Protein AF-A0A1J0RBK3-F1 (afdb_monomer_lite)

Foldseek 3Di:
DDDDDDDDDDDDDDDDDDDDDDDDDDDDDPPPPPPFPDPDDPDDVLQQCQLLLLLLLLLLLLLPDQFDDLPLLAFDCVLLLLLLLLLLLLAAPVVLVLLVDDDPDPPDDQFDCPDPDGRCSNPPCSVSNNSSSVVNVVLCVDPVSVLLRHFDNVLSPDPLSVVLSVVSVVLSVVLVVLNVCRPCVNDVQQDSVLLSQLSLCQAQFDDDDDPDDHRHRPAKFALWLLVCQEPPNPLRHSLSQSLQAFQAAPQEDATNNHPPLFDDHPHRHTRPCPVRSVSNSVVSNPRDHDDNALVSLLVSLVSSQVQQDFDDDPFTWTKHWDDDPPPTSTHDYSTGIHTQDTGDDPPDDDDGDRSSSVSSNSSSVSSVSSVVSSVSSVVSNVVSVVSSVVSSVSSVVSSPPPDPPPPPDDDDDDDDDDDDDDPDDPDDDDDPPDDDDD

InterPro domains:
  IPR025932 Trypanosome variant surface glycoprotein, B-type, N-terminal domain [PF13206] (33-385)

Sequence (438 aa):
MVKEQEIQTTQFSRQKTSLGHGRGGALTFILIVATAQQAVFQVDAAAANLEEFRILCRLISLAHLTPPENSKNVVDDSVAAEIDVLNMSASTDGWKNSFLTTPKTPNATPPDCSKPNKPIACDPNYSQHKAAHDKLAESLKDPQKKSTYTISAAVAESAAGRRVQRQLDRLAKQARQKASGTSSEAHPVPNVNSVTHELNQALYGTQEAPAAGTYAIQWRNTNNRQTDCTAPNAGLTLLSDLGCICVKDNTQNAGVCGNGVVSGNTGWSTDAAAAKLTELAGKCSKLTANDLTPHNIRAAVTAALTKIKQKGGNDFKLVMGKQKSTSTCGASAAAGCVEYAAAVASGKLVHIEPKWATHMLAAANALEQLEEARKTAEQTRAHLEDLKERAKALHTTLLIVDDPISPQPQQAENANPVSKRQICKPQNKSTAECPSEH

pLDDT: mean 74.7, std 21.91, range [25.14, 97.75]

Secondary structure (DSSP, 8-state):
---------PPPPP------------------------------TT-TTHHHHHHHHHHHHHHTSPPPP-GGGSPPTHHHHHHHHHHHHHS-HHHHHTTT---SSTTPPPP-TTSSS--GGGSTTHHHHHHHHHHHHHHTTSHHHHHHH---HHHHTSHHHHHHHHHHHHHHHHHHHHHHTTSTTTS-PPPHHHHHHHHHHHHH-S-PPPSSSPPP-S----S-HHHHTBTTTTTS-HHHHHHHHHPPPTT--S-TT-TTSS-S---S-TTTTHHHHHHHHHHHTTS-PPP--HHHHHHHHHHHHTT-EEE-SSSEEEEEEE--SSSS-SS-TT-EEEEEEEEEPTT-------HHHHHHHHHHHHHHHHHHHHHHHHHHHHHHHHHHHHHHHHHHHTTS--------------------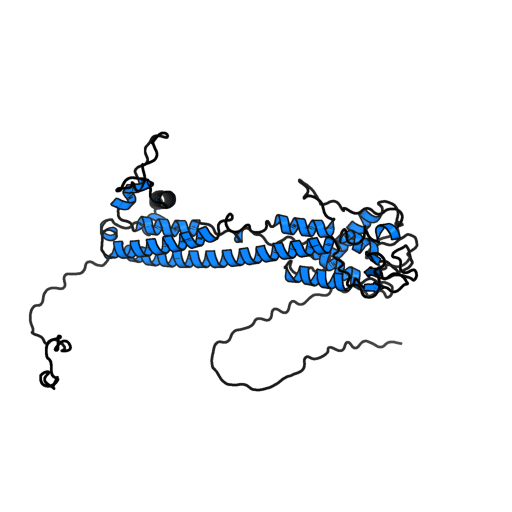-----S---STTSS----

Organism: NCBI:txid5691

Structure (mmCIF, N/CA/C/O backbone):
data_AF-A0A1J0RBK3-F1
#
_entry.id   AF-A0A1J0RBK3-F1
#
loop_
_atom_site.group_PDB
_atom_site.id
_atom_site.type_symbol
_atom_site.label_atom_id
_atom_site.label_alt_id
_atom_site.label_comp_id
_atom_site.label_asym_id
_atom_site.label_entity_id
_atom_site.label_seq_id
_atom_site.pdbx_PDB_ins_code
_atom_site.Cartn_x
_atom_site.Cartn_y
_atom_site.Cartn_z
_atom_site.occupancy
_atom_site.B_iso_or_equiv
_atom_site.auth_seq_id
_atom_site.auth_comp_id
_atom_site.auth_asym_id
_atom_site.auth_atom_id
_atom_site.pdbx_PDB_model_num
ATOM 1 N N . MET A 1 1 ? 14.699 -33.699 -41.356 1.00 30.17 1 MET A N 1
ATOM 2 C CA . MET A 1 1 ? 14.167 -34.922 -40.721 1.00 30.17 1 MET A CA 1
ATOM 3 C C . MET A 1 1 ? 14.155 -34.699 -39.222 1.00 30.17 1 MET A C 1
ATOM 5 O O . MET A 1 1 ? 15.102 -34.139 -38.691 1.00 30.17 1 MET A O 1
ATOM 9 N N . VAL A 1 2 ? 13.017 -35.016 -38.618 1.00 30.55 2 VAL A N 1
ATOM 10 C CA . VAL A 1 2 ? 12.582 -34.705 -37.251 1.00 30.55 2 VAL A CA 1
ATOM 11 C C . VAL A 1 2 ? 13.290 -35.587 -36.218 1.00 30.55 2 VAL A C 1
ATOM 13 O O . VAL A 1 2 ? 13.413 -36.784 -36.460 1.00 30.55 2 VAL A O 1
ATOM 16 N N . LYS A 1 3 ? 13.687 -35.004 -35.077 1.00 27.53 3 LYS A N 1
ATOM 17 C CA . LYS A 1 3 ? 13.411 -35.462 -33.693 1.00 27.53 3 LYS A CA 1
ATOM 18 C C . LYS A 1 3 ? 14.184 -34.556 -32.722 1.00 27.53 3 LYS A C 1
ATOM 20 O O . LYS A 1 3 ? 15.374 -34.373 -32.930 1.00 27.53 3 LYS A O 1
ATOM 25 N N . GLU A 1 4 ? 13.614 -33.800 -31.788 1.00 29.83 4 GLU A N 1
ATOM 26 C CA . GLU A 1 4 ? 12.605 -34.008 -30.727 1.00 29.83 4 GLU A CA 1
ATOM 27 C C . GLU A 1 4 ? 13.311 -33.790 -29.375 1.00 29.83 4 GLU A C 1
ATOM 29 O O . GLU A 1 4 ? 14.497 -34.069 -29.222 1.00 29.83 4 GLU A O 1
ATOM 34 N N . GLN A 1 5 ? 12.590 -33.137 -28.467 1.00 32.84 5 GLN A N 1
ATOM 35 C CA . GLN A 1 5 ? 13.046 -32.531 -27.219 1.00 32.84 5 GLN A CA 1
ATOM 36 C C . GLN A 1 5 ? 13.446 -33.559 -26.155 1.00 32.84 5 GLN A C 1
ATOM 38 O O . GLN A 1 5 ? 12.811 -34.600 -26.045 1.00 32.84 5 GLN A O 1
ATOM 43 N N . GLU A 1 6 ? 14.346 -33.168 -25.249 1.00 28.83 6 GLU A N 1
ATOM 44 C CA . GLU A 1 6 ? 14.291 -33.642 -23.864 1.00 28.83 6 GLU A CA 1
ATOM 45 C C . GLU A 1 6 ? 14.693 -32.524 -22.891 1.00 28.83 6 GLU A C 1
ATOM 47 O O . GLU A 1 6 ? 15.790 -31.966 -22.939 1.00 28.83 6 GLU A O 1
ATOM 52 N N . ILE A 1 7 ? 13.743 -32.165 -22.028 1.00 30.83 7 ILE A N 1
ATOM 53 C CA . ILE A 1 7 ? 13.895 -31.246 -20.902 1.00 30.83 7 ILE A CA 1
ATOM 54 C C . ILE A 1 7 ? 14.337 -32.096 -19.710 1.00 30.83 7 ILE A C 1
ATOM 56 O O . ILE A 1 7 ? 13.563 -32.915 -19.221 1.00 30.83 7 ILE A O 1
ATOM 60 N N . GLN A 1 8 ? 15.562 -31.900 -19.219 1.00 29.69 8 GLN A N 1
ATOM 61 C CA . GLN A 1 8 ? 15.994 -32.511 -17.962 1.00 29.69 8 GLN A CA 1
ATOM 62 C C . GLN A 1 8 ? 15.530 -31.674 -16.768 1.00 29.69 8 GLN A C 1
ATOM 64 O O . GLN A 1 8 ? 15.952 -30.539 -16.557 1.00 29.69 8 GLN A O 1
ATOM 69 N N . THR A 1 9 ? 14.646 -32.276 -15.976 1.00 28.09 9 THR A N 1
ATOM 70 C CA . THR A 1 9 ? 14.291 -31.861 -14.620 1.00 28.09 9 THR A CA 1
ATOM 71 C C . THR A 1 9 ? 15.393 -32.325 -13.666 1.00 28.09 9 THR A C 1
ATOM 73 O O . THR A 1 9 ? 15.568 -33.526 -13.462 1.00 28.09 9 THR A O 1
ATOM 76 N N . THR A 1 10 ? 16.153 -31.401 -13.077 1.00 31.00 10 THR A N 1
ATOM 77 C CA . THR A 1 10 ? 17.193 -31.755 -12.100 1.00 31.00 10 THR A CA 1
ATOM 78 C C . THR A 1 10 ? 16.590 -31.968 -10.712 1.00 31.00 10 THR A C 1
ATOM 80 O O . THR A 1 10 ? 15.848 -31.139 -10.188 1.00 31.00 10 THR A O 1
ATOM 83 N N . GLN A 1 11 ? 16.922 -33.126 -10.148 1.00 29.80 11 GLN A N 1
ATOM 84 C CA . GLN A 1 11 ? 16.455 -33.690 -8.889 1.00 29.80 11 GLN A CA 1
ATOM 85 C C . GLN A 1 11 ? 16.980 -32.944 -7.652 1.00 29.80 11 GLN A C 1
ATOM 87 O O . GLN A 1 11 ? 18.158 -32.600 -7.574 1.00 29.80 11 GLN A O 1
ATOM 92 N N . PHE A 1 12 ? 16.127 -32.802 -6.633 1.00 26.25 12 PHE A N 1
ATOM 93 C CA . PHE A 1 12 ? 16.552 -32.516 -5.263 1.00 26.25 12 PHE A CA 1
ATOM 94 C C . PHE A 1 12 ? 17.157 -33.775 -4.628 1.00 26.25 12 PHE A C 1
ATOM 96 O O . PHE A 1 12 ? 16.533 -34.838 -4.575 1.00 26.25 12 PHE A O 1
ATOM 103 N N . SER A 1 13 ? 18.391 -33.629 -4.149 1.00 29.22 13 SER A N 1
ATOM 104 C CA . SER A 1 13 ? 19.160 -34.659 -3.456 1.00 29.22 13 SER A CA 1
ATOM 105 C C . SER A 1 13 ? 18.493 -35.077 -2.141 1.00 29.22 13 SER A C 1
ATOM 107 O O . SER A 1 13 ? 18.097 -34.246 -1.324 1.00 29.22 13 SER A O 1
ATOM 109 N N . ARG A 1 14 ? 18.394 -36.396 -1.939 1.00 30.66 14 ARG A N 1
ATOM 110 C CA . ARG A 1 14 ? 18.004 -37.042 -0.683 1.00 30.66 14 ARG A CA 1
ATOM 111 C C . ARG A 1 14 ? 19.142 -36.918 0.331 1.00 30.66 14 ARG A C 1
ATOM 113 O O . ARG A 1 14 ? 20.184 -37.538 0.146 1.00 30.66 14 ARG A O 1
ATOM 120 N N . GLN A 1 15 ? 18.889 -36.274 1.466 1.00 26.84 15 GLN A N 1
ATOM 121 C CA . GLN A 1 15 ? 19.606 -36.569 2.708 1.00 26.84 15 GLN A CA 1
ATOM 122 C C . GLN A 1 15 ? 18.641 -37.252 3.683 1.00 26.84 15 GLN A C 1
ATOM 124 O O . GLN A 1 15 ? 17.715 -36.647 4.213 1.00 26.84 15 GLN A O 1
ATOM 129 N N . LYS A 1 16 ? 18.843 -38.561 3.869 1.00 31.28 16 LYS A N 1
ATOM 130 C CA . LYS A 1 16 ? 18.313 -39.334 4.994 1.00 31.28 16 LYS A CA 1
ATOM 131 C C . LYS A 1 16 ? 19.351 -39.278 6.109 1.00 31.28 16 LYS A C 1
ATOM 133 O O . LYS A 1 16 ? 20.428 -39.827 5.903 1.00 31.28 16 LYS A O 1
ATOM 138 N N . THR A 1 17 ? 18.979 -38.783 7.287 1.00 29.14 17 THR A N 1
ATOM 139 C CA . THR A 1 17 ? 19.510 -39.314 8.551 1.00 29.14 17 THR A CA 1
ATOM 140 C C . THR A 1 17 ? 18.603 -38.991 9.742 1.00 29.14 17 THR A C 1
ATOM 142 O O . THR A 1 17 ? 18.360 -37.840 10.070 1.00 29.14 17 THR A O 1
ATOM 145 N N . SER A 1 18 ? 18.182 -40.080 10.392 1.00 26.56 18 SER A N 1
ATOM 146 C CA . SER A 1 18 ? 17.883 -40.258 11.819 1.00 26.56 18 SER A CA 1
ATOM 147 C C . SER A 1 18 ? 16.670 -39.569 12.464 1.00 26.56 18 SER A C 1
ATOM 149 O O . SER A 1 18 ? 16.722 -38.435 12.927 1.00 26.56 18 SER A O 1
ATOM 151 N N . LEU A 1 19 ? 15.615 -40.375 12.631 1.00 28.22 19 LEU A N 1
ATOM 152 C CA . LEU A 1 19 ? 14.538 -40.222 13.612 1.00 28.22 19 LEU A CA 1
ATOM 153 C C . LEU A 1 19 ? 15.067 -40.375 15.051 1.00 28.22 19 LEU A C 1
ATOM 155 O O . LEU A 1 19 ? 15.592 -41.429 15.405 1.00 28.22 19 LEU A O 1
ATOM 159 N N . GLY A 1 20 ? 14.829 -39.369 15.894 1.00 28.31 20 GLY A N 1
ATOM 160 C CA . GLY A 1 20 ? 14.762 -39.491 17.353 1.00 28.31 20 GLY A CA 1
ATOM 161 C C . GLY A 1 20 ? 13.314 -39.285 17.804 1.00 28.31 20 GLY A C 1
ATOM 162 O O . GLY A 1 20 ? 12.682 -38.306 17.421 1.00 28.31 20 GLY A O 1
ATOM 163 N N . HIS A 1 21 ? 12.768 -40.246 18.549 1.00 32.44 21 HIS A N 1
ATOM 164 C CA . HIS A 1 21 ? 11.369 -40.306 18.977 1.00 32.44 21 HIS A CA 1
ATOM 165 C C . HIS A 1 21 ? 10.999 -39.206 19.987 1.00 32.44 21 HIS A C 1
ATOM 167 O O . HIS A 1 21 ? 11.631 -39.087 21.033 1.00 32.44 21 HIS A O 1
ATOM 173 N N . GLY A 1 22 ? 9.891 -38.503 19.738 1.00 28.50 22 GLY A N 1
ATOM 174 C CA . GLY A 1 22 ? 9.218 -37.650 20.719 1.00 28.50 22 GLY A CA 1
ATOM 175 C C . GLY A 1 22 ? 7.820 -37.264 20.240 1.00 28.50 22 GLY A C 1
ATOM 176 O O . GLY A 1 22 ? 7.674 -36.495 19.298 1.00 28.50 22 GLY A O 1
ATOM 177 N N . ARG A 1 23 ? 6.787 -37.850 20.856 1.00 40.16 23 ARG A N 1
ATOM 178 C CA . ARG A 1 23 ? 5.358 -37.609 20.587 1.00 40.16 23 ARG A CA 1
ATOM 179 C C . ARG A 1 23 ? 5.000 -36.120 20.729 1.00 40.16 23 ARG A C 1
ATOM 181 O O . ARG A 1 23 ? 5.210 -35.557 21.797 1.00 40.16 23 ARG A O 1
ATOM 188 N N . GLY A 1 24 ? 4.352 -35.535 19.720 1.00 30.23 24 GLY A N 1
ATOM 189 C CA . GLY A 1 24 ? 3.679 -34.238 19.848 1.00 30.23 24 GLY A CA 1
ATOM 190 C C . GLY A 1 24 ? 3.138 -33.696 18.521 1.00 30.23 24 GLY A C 1
ATOM 191 O O . GLY A 1 24 ? 3.920 -33.410 17.629 1.00 30.23 24 GLY A O 1
ATOM 192 N N . GLY A 1 25 ? 1.807 -33.572 18.423 1.00 32.25 25 GLY A N 1
ATOM 193 C CA . GLY A 1 25 ? 1.061 -32.674 17.524 1.00 32.25 25 GLY A CA 1
ATOM 194 C C . GLY A 1 25 ? 1.371 -32.715 16.023 1.00 32.25 25 GLY A C 1
ATOM 195 O O . GLY A 1 25 ? 2.313 -32.085 15.557 1.00 32.25 25 GLY A O 1
ATOM 196 N N . ALA A 1 26 ? 0.504 -33.356 15.236 1.00 29.36 26 ALA A N 1
ATOM 197 C CA . ALA A 1 26 ? 0.508 -33.222 13.782 1.00 29.36 26 ALA A CA 1
ATOM 198 C C . ALA A 1 26 ? 0.174 -31.771 13.370 1.00 29.36 26 ALA A C 1
ATOM 200 O O . ALA A 1 26 ? -0.987 -31.375 13.341 1.00 29.36 26 ALA A O 1
ATOM 201 N N . LEU A 1 27 ? 1.199 -30.977 13.058 1.00 31.22 27 LEU A N 1
ATOM 202 C CA . LEU A 1 27 ? 1.081 -29.711 12.335 1.00 31.22 27 LEU A CA 1
ATOM 203 C C . LEU A 1 27 ? 1.028 -30.026 10.838 1.00 31.22 27 LEU A C 1
ATOM 205 O O . LEU A 1 27 ? 2.042 -30.330 10.208 1.00 31.22 27 LEU A O 1
ATOM 209 N N . THR A 1 28 ? -0.172 -29.992 10.266 1.00 28.70 28 THR A N 1
ATOM 210 C CA . THR A 1 28 ? -0.385 -30.108 8.823 1.00 28.70 28 THR A CA 1
ATOM 211 C C . THR A 1 28 ? 0.108 -28.827 8.144 1.00 28.70 28 THR A C 1
ATOM 213 O O . THR A 1 28 ? -0.606 -27.831 8.080 1.00 28.70 28 THR A O 1
ATOM 216 N N . PHE A 1 29 ? 1.343 -28.831 7.641 1.00 27.61 29 PHE A N 1
ATOM 217 C CA . PHE A 1 29 ? 1.816 -27.804 6.713 1.00 27.61 29 PHE A CA 1
ATOM 218 C C . PHE A 1 29 ? 1.142 -28.024 5.352 1.00 27.61 29 PHE A C 1
ATOM 220 O O . PHE A 1 29 ? 1.530 -28.909 4.590 1.00 27.61 29 PHE A O 1
ATOM 227 N N . ILE A 1 30 ? 0.114 -27.231 5.048 1.00 31.09 30 ILE A N 1
ATOM 228 C CA . ILE A 1 30 ? -0.453 -27.146 3.699 1.00 31.09 30 ILE A CA 1
ATOM 229 C C . ILE A 1 30 ? 0.533 -26.338 2.848 1.00 31.09 30 ILE A C 1
ATOM 231 O O . ILE A 1 30 ? 0.583 -25.112 2.923 1.00 31.09 30 ILE A O 1
ATOM 235 N N . LEU A 1 31 ? 1.350 -27.032 2.052 1.00 25.14 31 LEU A N 1
ATOM 236 C CA . LEU A 1 31 ? 2.141 -26.420 0.986 1.00 25.14 31 LEU A CA 1
ATOM 237 C C . LEU A 1 31 ? 1.185 -26.004 -0.141 1.00 25.14 31 LEU A C 1
ATOM 239 O O . LEU A 1 31 ? 0.784 -26.825 -0.965 1.00 25.14 31 LEU A O 1
ATOM 243 N N . ILE A 1 32 ? 0.805 -24.727 -0.177 1.00 30.53 32 ILE A N 1
ATOM 244 C CA . ILE A 1 32 ? 0.143 -24.139 -1.345 1.00 30.53 32 ILE A CA 1
ATOM 245 C C . ILE A 1 32 ? 1.225 -23.938 -2.408 1.00 30.53 32 ILE A C 1
ATOM 247 O O . ILE A 1 32 ? 1.968 -22.958 -2.392 1.00 30.53 32 ILE A O 1
ATOM 251 N N . VAL A 1 33 ? 1.353 -24.897 -3.323 1.00 28.81 33 VAL A N 1
ATOM 252 C CA . VAL A 1 33 ? 2.178 -24.732 -4.520 1.00 28.81 33 VAL A CA 1
ATOM 253 C C . VAL A 1 33 ? 1.374 -23.879 -5.497 1.00 28.81 33 VAL A C 1
ATOM 255 O O . VAL A 1 33 ? 0.477 -24.379 -6.171 1.00 28.81 33 VAL A O 1
ATOM 258 N N . ALA A 1 34 ? 1.665 -22.580 -5.558 1.00 30.98 34 ALA A N 1
ATOM 259 C CA . ALA A 1 34 ? 1.143 -21.713 -6.607 1.00 30.98 34 ALA A CA 1
ATOM 260 C C . ALA A 1 34 ? 1.668 -22.211 -7.965 1.00 30.98 34 ALA A C 1
ATOM 262 O O . ALA A 1 34 ? 2.836 -22.024 -8.311 1.00 30.98 34 ALA A O 1
ATOM 263 N N . THR A 1 35 ? 0.819 -22.887 -8.737 1.00 32.16 35 THR A N 1
ATOM 264 C CA . THR A 1 35 ? 1.129 -23.263 -10.116 1.00 32.16 35 THR A CA 1
ATOM 265 C C . THR A 1 35 ? 1.132 -21.999 -10.969 1.00 32.16 35 THR A C 1
ATOM 267 O O . THR A 1 35 ? 0.078 -21.518 -11.381 1.00 32.16 35 THR A O 1
ATOM 270 N N . ALA A 1 36 ? 2.315 -21.442 -11.229 1.00 35.38 36 ALA A N 1
ATOM 271 C CA . ALA A 1 36 ? 2.480 -20.374 -12.203 1.00 35.38 36 ALA A CA 1
ATOM 272 C C . ALA A 1 36 ? 2.128 -20.915 -13.600 1.00 35.38 36 ALA A C 1
ATOM 274 O O . ALA A 1 36 ? 2.924 -21.619 -14.223 1.00 35.38 36 ALA A O 1
ATOM 275 N N . GLN A 1 37 ? 0.928 -20.607 -14.096 1.00 36.66 37 GLN A N 1
ATOM 276 C CA . GLN A 1 37 ? 0.582 -20.823 -15.498 1.00 36.66 37 GLN A CA 1
ATOM 277 C C . GLN A 1 37 ? 1.447 -19.888 -16.350 1.00 36.66 37 GLN A C 1
ATOM 279 O O . GLN A 1 37 ? 1.241 -18.677 -16.391 1.00 36.66 37 GLN A O 1
ATOM 284 N N . GLN A 1 38 ? 2.461 -20.447 -17.007 1.00 37.38 38 GLN A N 1
ATOM 285 C CA . GLN A 1 38 ? 3.286 -19.701 -17.948 1.00 37.38 38 GLN A CA 1
ATOM 286 C C . GLN A 1 38 ? 2.506 -19.538 -19.255 1.00 37.38 38 GLN A C 1
ATOM 288 O O . GLN A 1 38 ? 2.362 -20.484 -20.025 1.00 37.38 38 GLN A O 1
ATOM 293 N N . ALA A 1 39 ? 2.017 -18.330 -19.531 1.00 40.28 39 ALA A N 1
ATOM 294 C CA . ALA A 1 39 ? 1.616 -17.963 -20.883 1.00 40.28 39 ALA A CA 1
ATOM 295 C C . ALA A 1 39 ? 2.878 -17.912 -21.766 1.00 40.28 39 ALA A C 1
ATOM 297 O O . ALA A 1 39 ? 3.681 -16.977 -21.690 1.00 40.28 39 ALA A O 1
ATOM 298 N N . VAL A 1 40 ? 3.094 -18.950 -22.576 1.00 37.47 40 VAL A N 1
ATOM 299 C CA . VAL A 1 40 ? 4.245 -19.038 -23.480 1.00 37.47 40 VAL A CA 1
ATOM 300 C C . VAL A 1 40 ? 3.900 -18.325 -24.789 1.00 37.47 40 VAL A C 1
ATOM 302 O O . VAL A 1 40 ? 3.203 -18.867 -25.642 1.00 37.47 40 VAL A O 1
ATOM 305 N N . PHE A 1 41 ? 4.401 -17.102 -24.976 1.00 43.72 41 PHE A N 1
ATOM 306 C CA . PHE A 1 41 ? 4.540 -16.549 -26.328 1.00 43.72 41 PHE A CA 1
ATOM 307 C C . PHE A 1 41 ? 5.508 -17.443 -27.116 1.00 43.72 41 PHE A C 1
ATOM 309 O O . PHE A 1 41 ? 6.590 -17.745 -26.603 1.00 43.72 41 PHE A O 1
ATOM 316 N N . GLN A 1 42 ? 5.116 -17.864 -28.326 1.00 41.66 42 GLN A N 1
ATOM 317 C CA . GLN A 1 42 ? 5.978 -18.581 -29.276 1.00 41.66 42 GLN A CA 1
ATOM 318 C C . GLN A 1 42 ? 7.357 -17.906 -29.333 1.00 41.66 42 GLN A C 1
ATOM 320 O O . GLN A 1 42 ? 7.448 -16.692 -29.526 1.00 41.66 42 GLN A O 1
ATOM 325 N N . VAL A 1 43 ? 8.421 -18.682 -29.102 1.00 44.25 43 VAL A N 1
ATOM 326 C CA . VAL A 1 43 ? 9.798 -18.176 -29.112 1.00 44.25 43 VAL A CA 1
ATOM 327 C C . VAL A 1 43 ? 10.195 -17.955 -30.565 1.00 44.25 43 VAL A C 1
ATOM 329 O O . VAL A 1 43 ? 10.614 -18.875 -31.259 1.00 44.25 43 VAL A O 1
ATOM 332 N N . ASP A 1 44 ? 10.024 -16.728 -31.039 1.00 54.66 44 ASP A N 1
ATOM 333 C CA . ASP A 1 44 ? 10.626 -16.288 -32.289 1.00 54.66 44 ASP A CA 1
ATOM 334 C C . ASP A 1 44 ? 12.134 -16.113 -32.053 1.00 54.66 44 ASP A C 1
ATOM 336 O O . ASP A 1 44 ? 12.541 -15.377 -31.152 1.00 54.66 44 ASP A O 1
ATOM 340 N N . ALA A 1 45 ? 12.974 -16.774 -32.852 1.00 53.22 45 ALA A N 1
ATOM 341 C CA . ALA A 1 45 ? 14.430 -16.630 -32.788 1.00 53.22 45 ALA A CA 1
ATOM 342 C C . ALA A 1 45 ? 14.895 -15.166 -32.979 1.00 53.22 45 ALA A C 1
ATOM 344 O O . ALA A 1 45 ? 16.012 -14.816 -32.592 1.00 53.22 45 ALA A O 1
ATOM 345 N N . ALA A 1 46 ? 14.042 -14.293 -33.532 1.00 60.91 46 ALA A N 1
ATOM 346 C CA . ALA A 1 46 ? 14.281 -12.858 -33.662 1.00 60.91 46 ALA A CA 1
ATOM 347 C C . ALA A 1 46 ? 13.958 -12.028 -32.395 1.00 60.91 46 ALA A C 1
ATOM 349 O O . ALA A 1 46 ? 14.348 -10.858 -32.327 1.00 60.91 46 ALA A O 1
ATOM 350 N N . ALA A 1 47 ? 13.289 -12.602 -31.386 1.00 75.25 47 ALA A N 1
ATOM 351 C CA . ALA A 1 47 ? 12.829 -11.918 -30.172 1.00 75.25 47 ALA A CA 1
ATOM 352 C C . ALA A 1 47 ? 13.943 -11.758 -29.121 1.00 75.25 47 ALA A C 1
ATOM 354 O O . ALA A 1 47 ? 13.879 -12.291 -28.012 1.00 75.25 47 ALA A O 1
ATOM 355 N N . ALA A 1 48 ? 14.991 -11.019 -29.477 1.00 83.62 48 ALA A N 1
ATOM 356 C CA . ALA A 1 48 ? 16.199 -10.887 -28.672 1.00 83.62 48 ALA A CA 1
ATOM 357 C C . ALA A 1 48 ? 16.006 -10.289 -27.263 1.00 83.62 48 ALA A C 1
ATOM 359 O O . ALA A 1 48 ? 16.860 -10.517 -26.415 1.00 83.62 48 ALA A O 1
ATOM 360 N N . ASN A 1 49 ? 14.916 -9.553 -27.029 1.00 90.06 49 ASN A N 1
ATOM 361 C CA . ASN A 1 49 ? 14.572 -8.943 -25.741 1.00 90.06 49 ASN A CA 1
ATOM 362 C C . ASN A 1 49 ? 13.299 -9.552 -25.117 1.00 90.06 49 ASN A C 1
ATOM 364 O O . ASN A 1 49 ? 12.614 -8.899 -24.328 1.00 90.06 49 ASN A O 1
ATOM 368 N N . LEU A 1 50 ? 12.908 -10.774 -25.504 1.00 88.00 50 LEU A N 1
ATOM 369 C CA . LEU A 1 50 ? 11.688 -11.407 -24.984 1.00 88.00 50 LEU A CA 1
ATOM 370 C C . LEU A 1 50 ? 11.723 -11.582 -23.458 1.00 88.00 50 LEU A C 1
ATOM 372 O O . LEU A 1 50 ? 10.689 -11.490 -22.796 1.00 88.00 50 LEU A O 1
ATOM 376 N N . GLU A 1 51 ? 12.900 -11.847 -22.893 1.00 89.94 51 GLU A N 1
ATOM 377 C CA . GLU A 1 51 ? 13.057 -12.012 -21.451 1.00 89.94 51 GLU A CA 1
ATOM 378 C C . GLU A 1 51 ? 12.906 -10.674 -20.713 1.00 89.94 51 GLU A C 1
ATOM 380 O O . GLU A 1 51 ? 12.118 -10.582 -19.772 1.00 89.94 51 GLU A O 1
ATOM 385 N N . GLU A 1 52 ? 13.592 -9.626 -21.174 1.00 93.31 52 GLU A N 1
ATOM 386 C CA . GLU A 1 52 ? 13.470 -8.262 -20.654 1.00 93.31 52 GLU A CA 1
ATOM 387 C C . GLU A 1 52 ? 12.023 -7.760 -20.751 1.00 93.31 52 GLU A C 1
ATOM 389 O O . GLU A 1 52 ? 11.495 -7.219 -19.779 1.00 93.31 52 GLU A O 1
ATOM 394 N N . PHE A 1 53 ? 11.348 -8.023 -21.877 1.00 92.25 53 PHE A N 1
ATOM 395 C CA . PHE A 1 53 ? 9.925 -7.731 -22.057 1.00 92.25 53 PHE A CA 1
ATOM 396 C C . PHE A 1 53 ? 9.067 -8.396 -20.977 1.00 92.25 53 PHE A C 1
ATOM 398 O O . PHE A 1 53 ? 8.269 -7.722 -20.329 1.00 92.25 53 PHE A O 1
ATOM 405 N N . ARG A 1 54 ? 9.238 -9.703 -20.737 1.00 91.06 54 ARG A N 1
ATOM 406 C CA . ARG A 1 54 ? 8.462 -10.435 -19.719 1.00 91.06 54 ARG A CA 1
ATOM 407 C C . ARG A 1 54 ? 8.714 -9.901 -18.310 1.00 91.06 54 ARG A C 1
ATOM 409 O O . ARG A 1 54 ? 7.771 -9.789 -17.529 1.00 91.06 54 ARG A O 1
ATOM 416 N N . ILE A 1 55 ? 9.963 -9.573 -17.985 1.00 93.62 55 ILE A N 1
ATOM 417 C CA . ILE A 1 55 ? 10.344 -9.067 -16.662 1.00 93.62 55 ILE A CA 1
ATOM 418 C C . ILE A 1 55 ? 9.749 -7.679 -16.410 1.00 93.62 55 ILE A C 1
ATOM 420 O O . ILE A 1 55 ? 9.095 -7.478 -15.386 1.00 93.62 55 ILE A O 1
ATOM 424 N N . LEU A 1 56 ? 9.900 -6.744 -17.351 1.00 95.81 56 LEU A N 1
ATOM 425 C CA . LEU A 1 56 ? 9.308 -5.410 -17.225 1.00 95.81 56 LEU A CA 1
ATOM 426 C C . LEU A 1 56 ? 7.780 -5.462 -17.261 1.00 95.81 56 LEU A C 1
ATOM 428 O O . LEU A 1 56 ? 7.123 -4.785 -16.472 1.00 95.81 56 LEU A O 1
ATOM 432 N N . CYS A 1 57 ? 7.191 -6.324 -18.093 1.00 94.25 57 CYS A N 1
ATOM 433 C CA . CYS A 1 57 ? 5.748 -6.509 -18.074 1.00 94.25 57 CYS A CA 1
ATOM 434 C C . CYS A 1 57 ? 5.234 -7.086 -16.754 1.00 94.25 57 CYS A C 1
ATOM 436 O O . CYS A 1 57 ? 4.124 -6.741 -16.360 1.00 94.25 57 CYS A O 1
ATOM 438 N N . ARG A 1 58 ? 5.997 -7.927 -16.044 1.00 93.94 58 ARG A N 1
ATOM 439 C CA . ARG A 1 58 ? 5.603 -8.390 -14.703 1.00 93.94 58 ARG A CA 1
ATOM 440 C C . ARG A 1 58 ? 5.498 -7.218 -13.726 1.00 93.94 58 ARG A C 1
ATOM 442 O O . ARG A 1 58 ? 4.529 -7.165 -12.976 1.00 93.94 58 ARG A O 1
ATOM 449 N N . LEU A 1 59 ? 6.441 -6.274 -13.766 1.00 95.56 59 LEU A N 1
ATOM 450 C CA . LEU A 1 59 ? 6.376 -5.041 -12.971 1.00 95.56 59 LEU A CA 1
ATOM 451 C C . LEU A 1 59 ? 5.172 -4.175 -13.360 1.00 95.56 59 LEU A C 1
ATOM 453 O O . LEU A 1 59 ? 4.422 -3.759 -12.484 1.00 95.56 59 LEU A O 1
ATOM 457 N N . ILE A 1 60 ? 4.942 -3.973 -14.661 1.00 95.06 60 ILE A N 1
ATOM 458 C CA . ILE A 1 60 ? 3.796 -3.197 -15.161 1.00 95.06 60 ILE A CA 1
ATOM 459 C C . ILE A 1 60 ? 2.465 -3.840 -14.754 1.00 95.06 60 ILE A C 1
ATOM 461 O O . ILE A 1 60 ? 1.542 -3.148 -14.339 1.00 95.06 60 ILE A O 1
ATOM 465 N N . SER A 1 61 ? 2.372 -5.169 -14.823 1.00 93.75 61 SER A N 1
ATOM 466 C CA . SER A 1 61 ? 1.163 -5.906 -14.437 1.00 93.75 61 SER A CA 1
ATOM 467 C C . SER A 1 61 ? 0.873 -5.760 -12.947 1.00 93.75 61 SER A C 1
ATOM 469 O O . SER A 1 61 ? -0.275 -5.540 -12.584 1.00 93.75 61 SER A O 1
ATOM 471 N N . LEU A 1 62 ? 1.905 -5.833 -12.093 1.00 93.50 62 LEU A N 1
ATOM 472 C CA . LEU A 1 62 ? 1.765 -5.570 -10.657 1.00 93.50 62 LEU A CA 1
ATOM 473 C C . LEU A 1 62 ? 1.292 -4.135 -10.401 1.00 93.50 62 LEU A C 1
ATOM 475 O O . LEU A 1 62 ? 0.394 -3.931 -9.594 1.00 93.50 62 LEU A O 1
ATOM 479 N N . ALA A 1 63 ? 1.847 -3.153 -11.110 1.00 92.56 63 ALA A N 1
ATOM 480 C CA . ALA A 1 63 ? 1.480 -1.752 -10.931 1.00 92.56 63 ALA A CA 1
ATOM 481 C C . ALA A 1 63 ? 0.051 -1.406 -11.397 1.00 92.56 63 ALA A C 1
ATOM 483 O O . ALA A 1 63 ? -0.497 -0.393 -10.972 1.00 92.56 63 ALA A O 1
ATOM 484 N N . HIS A 1 64 ? -0.577 -2.250 -12.222 1.00 89.88 64 HIS A N 1
ATOM 485 C CA . HIS A 1 64 ? -1.996 -2.138 -12.575 1.00 89.88 64 HIS A CA 1
ATOM 486 C C . HIS A 1 64 ? -2.947 -2.823 -11.578 1.00 89.88 64 HIS A C 1
ATOM 488 O O . HIS A 1 64 ? -4.163 -2.680 -11.716 1.00 89.88 64 HIS A O 1
ATOM 494 N N . LEU A 1 65 ? -2.441 -3.582 -10.600 1.00 89.00 65 LEU A N 1
ATOM 495 C CA . LEU A 1 65 ? -3.293 -4.212 -9.593 1.00 89.00 65 LEU A CA 1
ATOM 496 C C . LEU A 1 65 ? -3.809 -3.184 -8.587 1.00 89.00 65 LEU A C 1
ATOM 498 O O . LEU A 1 65 ? -3.118 -2.241 -8.206 1.00 89.00 65 LEU A O 1
ATOM 502 N N . THR A 1 66 ? -5.030 -3.406 -8.110 1.00 85.88 66 THR A N 1
ATOM 503 C CA . THR A 1 66 ? -5.600 -2.624 -7.014 1.00 85.88 66 THR A CA 1
ATOM 504 C C . THR A 1 66 ? -5.030 -3.119 -5.684 1.00 85.88 66 THR A C 1
ATOM 506 O O . THR A 1 66 ? -5.053 -4.330 -5.439 1.00 85.88 66 THR A O 1
ATOM 509 N N . PRO A 1 67 ? -4.538 -2.227 -4.807 1.00 83.56 67 PRO A N 1
ATOM 510 C CA . PRO A 1 67 ? -4.125 -2.633 -3.474 1.00 83.56 67 PRO A CA 1
ATOM 511 C C . PRO A 1 67 ? -5.288 -3.216 -2.661 1.00 83.56 67 PRO A C 1
ATOM 513 O O . PRO A 1 67 ? -6.443 -2.842 -2.882 1.00 83.56 67 PRO A O 1
ATOM 516 N N . PRO A 1 68 ? -5.004 -4.121 -1.710 1.00 76.06 68 PRO A N 1
ATOM 517 C CA . PRO A 1 68 ? -6.031 -4.684 -0.846 1.00 76.06 68 PRO A CA 1
ATOM 518 C C . PRO A 1 68 ? -6.722 -3.595 -0.012 1.00 76.06 68 PRO A C 1
ATOM 520 O O . PRO A 1 68 ? -6.108 -2.608 0.395 1.00 76.06 68 PRO A O 1
ATOM 523 N N . GLU A 1 69 ? -8.011 -3.798 0.260 1.00 71.31 69 GLU A N 1
ATOM 524 C CA . GLU A 1 69 ? -8.836 -2.866 1.031 1.00 71.31 69 GLU A CA 1
ATOM 525 C C . GLU A 1 69 ? -8.320 -2.707 2.473 1.00 71.31 69 GLU A C 1
ATOM 527 O O . GLU A 1 69 ? -8.028 -3.691 3.157 1.00 71.31 69 GLU A O 1
ATOM 532 N N . ASN A 1 70 ? -8.240 -1.464 2.956 1.00 69.44 70 ASN A N 1
ATOM 533 C CA . ASN A 1 70 ? -7.710 -1.125 4.280 1.00 69.44 70 ASN A CA 1
ATOM 534 C C . ASN A 1 70 ? -8.780 -0.890 5.355 1.00 69.44 70 ASN A C 1
ATOM 536 O O . ASN A 1 70 ? -8.427 -0.614 6.501 1.00 69.44 70 ASN A O 1
ATOM 540 N N . SER A 1 71 ? -10.070 -1.019 5.029 1.00 61.19 71 SER A N 1
ATOM 541 C CA . SER A 1 71 ? -11.182 -0.818 5.974 1.00 61.19 71 SER A CA 1
ATOM 542 C C . SER A 1 71 ? -11.070 -1.700 7.227 1.00 61.19 71 SER A C 1
ATOM 544 O O . SER A 1 71 ? -11.530 -1.328 8.304 1.00 61.19 71 SER A O 1
ATOM 546 N N . LYS A 1 72 ? -10.383 -2.843 7.124 1.00 65.56 72 LYS A N 1
ATOM 547 C CA . LYS A 1 72 ? -10.154 -3.784 8.232 1.00 65.56 72 LYS A CA 1
ATOM 548 C C . LYS A 1 72 ? -9.020 -3.392 9.184 1.00 65.56 72 LYS A C 1
ATOM 550 O O . LYS A 1 72 ? -8.906 -4.009 10.248 1.00 65.56 72 LYS A O 1
ATOM 555 N N . ASN A 1 73 ? -8.221 -2.386 8.828 1.00 66.56 73 ASN A N 1
ATOM 556 C CA . ASN A 1 73 ? -7.059 -1.944 9.604 1.00 66.56 73 ASN A CA 1
ATOM 557 C C . ASN A 1 73 ? -7.444 -1.051 10.785 1.00 66.56 73 ASN A C 1
ATOM 559 O O . ASN A 1 73 ? -6.613 -0.792 11.649 1.00 66.56 73 ASN A O 1
ATOM 563 N N . VAL A 1 74 ? -8.697 -0.599 10.837 1.00 68.38 74 VAL A N 1
ATOM 564 C CA . VAL A 1 74 ? -9.232 0.160 11.964 1.00 68.38 74 VAL A CA 1
ATOM 565 C C . VAL A 1 74 ? -9.982 -0.790 12.889 1.00 68.38 74 VAL A C 1
ATOM 567 O O . VAL A 1 74 ? -10.792 -1.622 12.459 1.00 68.38 74 VAL A O 1
ATOM 570 N N . VAL A 1 75 ? -9.685 -0.686 14.179 1.00 71.12 75 VAL A N 1
ATOM 571 C CA . VAL A 1 75 ? -10.425 -1.380 15.229 1.00 71.12 75 VAL A CA 1
ATOM 572 C C . VAL A 1 75 ? -11.543 -0.449 15.673 1.00 71.12 75 VAL A C 1
ATOM 574 O O . VAL A 1 75 ? -11.284 0.685 16.055 1.00 71.12 75 VAL A O 1
ATOM 577 N N . ASP A 1 76 ? -12.783 -0.913 15.558 1.00 71.31 76 ASP A N 1
ATOM 578 C CA . ASP A 1 76 ? -13.950 -0.167 16.019 1.00 71.31 76 ASP A CA 1
ATOM 579 C C . ASP A 1 76 ? -14.025 -0.219 17.554 1.00 71.31 76 ASP A C 1
ATOM 581 O O . ASP A 1 76 ? -14.016 -1.299 18.156 1.00 71.31 76 ASP A O 1
ATOM 585 N N . ASP A 1 77 ? -14.133 0.953 18.179 1.00 76.88 77 ASP A N 1
ATOM 586 C CA . ASP A 1 77 ? -14.275 1.113 19.627 1.00 76.88 77 ASP A CA 1
ATOM 587 C C . ASP A 1 77 ? -15.614 0.566 20.155 1.00 76.88 77 ASP A C 1
ATOM 589 O O . ASP A 1 77 ? -15.800 0.435 21.369 1.00 76.88 77 ASP A O 1
ATOM 593 N N . SER A 1 78 ? -16.559 0.212 19.274 1.00 81.88 78 SER A N 1
ATOM 594 C CA . SER A 1 78 ? -17.881 -0.304 19.642 1.00 81.88 78 SER A CA 1
ATOM 595 C C . SER A 1 78 ? -17.831 -1.528 20.562 1.00 81.88 78 SER A C 1
ATOM 597 O O . SER A 1 78 ? -18.674 -1.633 21.461 1.00 81.88 78 SER A O 1
ATOM 599 N N . VAL A 1 79 ? -16.828 -2.401 20.399 1.00 85.62 79 VAL A N 1
ATOM 600 C CA . VAL A 1 79 ? -16.620 -3.593 21.240 1.00 85.62 79 VAL A CA 1
ATOM 601 C C . VAL A 1 79 ? -16.197 -3.197 22.656 1.00 85.62 79 VAL A C 1
ATOM 603 O O . VAL A 1 79 ? -16.784 -3.669 23.632 1.00 85.62 79 VAL A O 1
ATOM 606 N N . ALA A 1 80 ? -15.230 -2.283 22.789 1.00 88.19 80 ALA A N 1
ATOM 607 C CA . ALA A 1 80 ? -14.808 -1.763 24.090 1.00 88.19 80 ALA A CA 1
ATOM 608 C C . ALA A 1 80 ? -15.957 -1.012 24.786 1.00 88.19 80 ALA A C 1
ATOM 610 O O . ALA A 1 80 ? -16.215 -1.227 25.971 1.00 88.19 80 ALA A O 1
ATOM 611 N N . ALA A 1 81 ? -16.721 -0.222 24.026 1.00 90.25 81 ALA A N 1
ATOM 612 C CA . ALA A 1 81 ? -17.889 0.490 24.530 1.00 90.25 81 ALA A CA 1
ATOM 613 C C . ALA A 1 81 ? -18.994 -0.456 25.034 1.00 90.25 81 ALA A C 1
ATOM 615 O O . ALA A 1 81 ? -19.741 -0.101 25.942 1.00 90.25 81 ALA A O 1
ATOM 616 N N . GLU A 1 82 ? -19.145 -1.656 24.463 1.00 92.25 82 GLU A N 1
ATOM 617 C CA . GLU A 1 82 ? -20.092 -2.659 24.969 1.00 92.25 82 GLU A CA 1
ATOM 618 C C . GLU A 1 82 ? -19.668 -3.213 26.339 1.00 92.25 82 GLU A C 1
ATOM 620 O O . GLU A 1 82 ? -20.515 -3.381 27.219 1.00 92.25 82 GLU A O 1
ATOM 625 N N . ILE A 1 83 ? -18.366 -3.416 26.565 1.00 95.06 83 ILE A N 1
ATOM 626 C CA . ILE A 1 83 ? -17.830 -3.820 27.876 1.00 95.06 83 ILE A CA 1
ATOM 627 C C . ILE A 1 83 ? -18.067 -2.720 28.918 1.00 95.06 83 ILE A C 1
ATOM 629 O O . ILE A 1 83 ? -18.461 -3.018 30.048 1.00 95.06 83 ILE A O 1
ATOM 633 N N . ASP A 1 84 ? -17.900 -1.448 28.545 1.00 94.62 84 ASP A N 1
ATOM 634 C CA . ASP A 1 84 ? -18.218 -0.322 29.428 1.00 94.62 84 ASP A CA 1
ATOM 635 C C . ASP A 1 84 ? -19.716 -0.274 29.790 1.00 94.62 84 ASP A C 1
ATOM 637 O O . ASP A 1 84 ? -20.058 0.004 30.942 1.00 94.62 84 ASP A O 1
ATOM 641 N N . VAL A 1 85 ? -20.620 -0.605 28.856 1.00 95.75 85 VAL A N 1
ATOM 642 C CA . VAL A 1 85 ? -22.067 -0.717 29.133 1.00 95.75 85 VAL A CA 1
ATOM 643 C C . VAL A 1 85 ? -22.366 -1.865 30.101 1.00 95.75 85 VAL A C 1
ATOM 645 O O . VAL A 1 85 ? -23.150 -1.680 31.031 1.00 95.75 85 VAL A O 1
ATOM 648 N N . LEU A 1 86 ? -21.728 -3.030 29.935 1.00 95.88 86 LEU A N 1
ATOM 649 C CA . LEU A 1 86 ? -21.867 -4.157 30.870 1.00 95.88 86 LEU A CA 1
ATOM 650 C C . LEU A 1 86 ? -21.374 -3.784 32.276 1.00 95.88 86 LEU A C 1
ATOM 652 O O . LEU A 1 86 ? -22.055 -4.059 33.264 1.00 95.88 86 LEU A O 1
ATOM 656 N N . ASN A 1 87 ? -20.226 -3.107 32.371 1.00 96.69 87 ASN A N 1
ATOM 657 C CA . ASN A 1 87 ? -19.705 -2.586 33.634 1.00 96.69 87 ASN A CA 1
ATOM 658 C C . ASN A 1 87 ? -20.682 -1.585 34.274 1.00 96.69 87 ASN A C 1
ATOM 660 O O . ASN A 1 87 ? -21.002 -1.710 35.453 1.00 96.69 87 ASN A O 1
ATOM 664 N N . MET A 1 88 ? -21.213 -0.636 33.496 1.00 95.69 88 MET A N 1
ATOM 665 C CA . MET A 1 88 ? -22.186 0.348 33.979 1.00 95.69 88 MET A CA 1
ATOM 666 C C . MET A 1 88 ? -23.496 -0.299 34.450 1.00 95.69 88 MET A C 1
ATOM 668 O O . MET A 1 88 ? -24.061 0.113 35.461 1.00 95.69 88 MET A O 1
ATOM 672 N N . SER A 1 89 ? -23.967 -1.330 33.748 1.00 95.31 89 SER A N 1
ATOM 673 C CA . SER A 1 89 ? -25.158 -2.102 34.117 1.00 95.31 89 SER A CA 1
ATOM 674 C C . SER A 1 89 ? -25.010 -2.765 35.493 1.00 95.31 89 SER A C 1
ATOM 676 O O . SER A 1 89 ? -25.924 -2.676 36.316 1.00 95.31 89 SER A O 1
ATOM 678 N N . ALA A 1 90 ? -23.842 -3.356 35.766 1.00 95.50 90 ALA A N 1
ATOM 679 C CA . ALA A 1 90 ? -23.529 -4.020 37.032 1.00 95.50 90 ALA A CA 1
ATOM 680 C C . ALA A 1 90 ? -23.201 -3.058 38.192 1.00 95.50 90 ALA A C 1
ATOM 682 O O . ALA A 1 90 ? -23.067 -3.499 39.335 1.00 95.50 90 ALA A O 1
ATOM 683 N N . SER A 1 91 ? -23.047 -1.759 37.922 1.00 95.25 91 SER A N 1
ATOM 684 C CA . SER A 1 91 ? -22.766 -0.756 38.950 1.00 95.25 91 SER A CA 1
ATOM 685 C C . SER A 1 91 ? -23.939 -0.530 39.901 1.00 95.25 91 SER A C 1
ATOM 687 O O . SER A 1 91 ? -25.090 -0.868 39.616 1.00 95.25 91 SER A O 1
ATOM 689 N N . THR A 1 92 ? -23.648 0.089 41.042 1.00 93.69 92 THR A N 1
ATOM 690 C CA . THR A 1 92 ? -24.674 0.520 41.993 1.00 93.69 92 THR A CA 1
ATOM 691 C C . THR A 1 92 ? -25.493 1.676 41.432 1.00 93.69 92 THR A C 1
ATOM 693 O O . THR A 1 92 ? -25.024 2.447 40.588 1.00 93.69 92 THR A O 1
ATOM 696 N N . ASP A 1 93 ? -26.714 1.844 41.931 1.00 90.12 93 ASP A N 1
ATOM 697 C CA . ASP A 1 93 ? -27.568 2.948 41.492 1.00 90.12 93 ASP A CA 1
ATOM 698 C C . ASP A 1 93 ? -26.994 4.300 41.922 1.00 90.12 93 ASP A C 1
ATOM 700 O O . ASP A 1 93 ? -27.062 5.257 41.158 1.00 90.12 93 ASP A O 1
ATOM 704 N N . GLY A 1 94 ? -26.325 4.377 43.079 1.00 88.69 94 GLY A N 1
ATOM 705 C CA . GLY A 1 94 ? -25.591 5.580 43.485 1.00 88.69 94 GLY A CA 1
ATOM 706 C C . GLY A 1 94 ? -24.529 6.001 42.459 1.00 88.69 94 GLY A C 1
ATOM 707 O O . GLY A 1 94 ? -24.412 7.184 42.130 1.00 88.69 94 GLY A O 1
ATOM 708 N N . TRP A 1 95 ? -23.803 5.034 41.889 1.00 89.88 95 TRP A N 1
ATOM 709 C CA . TRP A 1 95 ? -22.846 5.300 40.818 1.00 89.88 95 TRP A CA 1
ATOM 710 C C . TRP A 1 95 ? -23.538 5.737 39.524 1.00 89.88 95 TRP A C 1
ATOM 712 O O . TRP A 1 95 ? -23.196 6.785 38.986 1.00 89.88 95 TRP A O 1
ATOM 722 N N . LYS A 1 96 ? -24.549 4.997 39.044 1.00 90.88 96 LYS A N 1
ATOM 723 C CA . LYS A 1 96 ? -25.292 5.354 37.815 1.00 90.88 96 LYS A CA 1
ATOM 724 C C . LYS A 1 96 ? -25.912 6.752 37.918 1.00 90.88 96 LYS A C 1
ATOM 726 O O . LYS A 1 96 ? -25.781 7.565 37.007 1.00 90.88 96 LYS A O 1
ATOM 731 N N . ASN A 1 97 ? -26.497 7.074 39.071 1.00 89.12 97 ASN A N 1
ATOM 732 C CA . ASN A 1 97 ? -27.142 8.361 39.325 1.00 89.12 97 ASN A CA 1
ATOM 733 C C . ASN A 1 97 ? -26.163 9.541 39.316 1.00 89.12 97 ASN A C 1
ATOM 735 O O . ASN A 1 97 ? -26.581 10.671 39.063 1.00 89.12 97 ASN A O 1
ATOM 739 N N . SER A 1 98 ? -24.864 9.291 39.506 1.00 86.31 98 SER A N 1
ATOM 740 C CA . SER A 1 98 ? -23.822 10.320 39.399 1.00 86.31 98 SER A CA 1
ATOM 741 C C . SER A 1 98 ? -23.686 10.887 37.974 1.00 86.31 98 SER A C 1
ATOM 743 O O . SER A 1 98 ? -23.099 11.950 37.794 1.00 86.31 98 SER A O 1
ATOM 745 N N . PHE A 1 99 ? -24.261 10.222 36.964 1.00 86.75 99 PHE A N 1
ATOM 746 C CA . PHE A 1 99 ? -24.246 10.651 35.559 1.00 86.75 99 PHE A CA 1
ATOM 747 C C . PHE A 1 99 ? -25.561 11.301 35.093 1.00 86.75 99 PHE A C 1
ATOM 749 O O . PHE A 1 99 ? -25.620 11.826 33.981 1.00 86.75 99 PHE A O 1
ATOM 756 N N . LEU A 1 100 ? -26.610 11.314 35.925 1.00 79.50 100 LEU A N 1
ATOM 757 C CA . LEU A 1 100 ? -27.891 11.968 35.609 1.00 79.50 100 LEU A CA 1
ATOM 758 C C . LEU A 1 100 ? -27.805 13.497 35.705 1.00 79.50 100 LEU A C 1
ATOM 760 O O . LEU A 1 100 ? -28.584 14.217 35.079 1.00 79.50 100 LEU A O 1
ATOM 764 N N . THR A 1 101 ? -26.845 14.011 36.473 1.00 58.62 101 THR A N 1
ATOM 765 C CA . THR A 1 101 ? -26.631 15.444 36.664 1.00 58.62 101 THR A CA 1
ATOM 766 C C . THR A 1 101 ? -25.853 16.036 35.494 1.00 58.62 101 THR A C 1
ATOM 768 O O . THR A 1 101 ? -24.633 16.160 35.540 1.00 58.62 101 THR A O 1
ATOM 771 N N . THR A 1 102 ? -26.555 16.450 34.441 1.00 54.50 102 THR A N 1
ATOM 772 C CA . THR A 1 102 ? -26.059 17.539 33.585 1.00 54.50 102 THR A CA 1
ATOM 773 C C . THR A 1 102 ? -26.659 18.854 34.084 1.00 54.50 102 THR A C 1
ATOM 775 O O . THR A 1 102 ? -27.865 18.908 34.342 1.00 54.50 102 THR A O 1
ATOM 778 N N . PRO A 1 103 ? -25.876 19.939 34.212 1.00 46.00 103 PRO A N 1
ATOM 779 C CA . PRO A 1 103 ? -26.444 21.277 34.250 1.00 46.00 103 PRO A CA 1
ATOM 780 C C . PRO A 1 103 ? -27.256 21.476 32.966 1.00 46.00 103 PRO A C 1
ATOM 782 O O . PRO A 1 103 ? -26.735 21.314 31.867 1.00 46.00 103 PRO A O 1
ATOM 785 N N . LYS A 1 104 ? -28.537 21.827 33.088 1.00 42.59 104 LYS A N 1
ATOM 786 C CA . LYS A 1 104 ? -29.437 22.114 31.953 1.00 42.59 104 LYS A CA 1
ATOM 787 C C . LYS A 1 104 ? -29.061 23.386 31.167 1.00 42.59 104 LYS A C 1
ATOM 789 O O . LYS A 1 104 ? -29.852 23.847 30.351 1.00 42.59 104 LYS A O 1
ATOM 794 N N . THR A 1 105 ? -27.894 23.982 31.406 1.00 38.12 105 THR A N 1
ATOM 795 C CA . THR A 1 105 ? -27.504 25.281 30.854 1.00 38.12 105 THR A CA 1
ATOM 796 C C . THR A 1 105 ? -26.128 25.222 30.173 1.00 38.12 105 THR A C 1
ATOM 798 O O . THR A 1 105 ? -25.168 24.765 30.792 1.00 38.12 105 THR A O 1
ATOM 801 N N . PRO A 1 106 ? -25.989 25.750 28.938 1.00 42.62 106 PRO A N 1
ATOM 802 C CA . PRO A 1 106 ? -24.723 25.802 28.187 1.00 42.62 106 PRO A CA 1
ATOM 803 C C . PRO A 1 106 ? -23.577 26.586 28.855 1.00 42.62 106 PRO A C 1
ATOM 805 O O . PRO A 1 106 ? -22.451 26.530 28.379 1.00 42.62 106 PRO A O 1
ATOM 808 N N . ASN A 1 107 ? -23.852 27.308 29.949 1.00 41.38 107 ASN A N 1
ATOM 809 C CA . ASN A 1 107 ? -22.921 28.217 30.631 1.00 41.38 107 ASN A CA 1
ATOM 810 C C . ASN A 1 107 ? -22.533 27.753 32.047 1.00 41.38 107 ASN A C 1
ATOM 812 O O . ASN A 1 107 ? -22.181 28.575 32.891 1.00 41.38 107 ASN A O 1
ATOM 816 N N . ALA A 1 108 ? -22.635 26.460 32.359 1.00 55.12 108 ALA A N 1
ATOM 817 C CA . ALA A 1 108 ? -22.150 25.971 33.645 1.00 55.12 108 ALA A CA 1
ATOM 818 C C . ALA A 1 108 ? -20.618 26.052 33.697 1.00 55.12 108 ALA A C 1
ATOM 820 O O . ALA A 1 108 ? -19.926 25.463 32.866 1.00 55.12 108 ALA A O 1
ATOM 821 N N . THR A 1 109 ? -20.093 26.785 34.680 1.00 55.28 109 THR A N 1
ATOM 822 C CA . THR A 1 109 ? -18.661 26.851 34.975 1.00 55.28 109 THR A CA 1
ATOM 823 C C . THR A 1 109 ? -18.108 25.428 35.116 1.00 55.28 109 THR A C 1
ATOM 825 O O . THR A 1 109 ? -18.735 24.621 35.815 1.00 55.28 109 THR A O 1
ATOM 828 N N . PRO A 1 110 ? -16.965 25.092 34.486 1.00 61.84 110 PRO A N 1
ATOM 829 C CA . PRO A 1 110 ? -16.350 23.783 34.654 1.00 61.84 110 PRO A CA 1
ATOM 830 C C . PRO A 1 110 ? -16.160 23.462 36.145 1.00 61.84 110 PRO A C 1
ATOM 832 O O . PRO A 1 110 ? -15.805 24.359 36.917 1.00 61.84 110 PRO A O 1
ATOM 835 N N . PRO A 1 111 ? -16.408 22.215 36.577 1.00 68.81 111 PRO A N 1
ATOM 836 C CA . PRO A 1 111 ? -16.219 21.829 37.967 1.00 68.81 111 PRO A CA 1
ATOM 837 C C . PRO A 1 111 ? -14.760 22.041 38.391 1.00 68.81 111 PRO A C 1
ATOM 839 O O . PRO A 1 111 ? -13.831 21.680 37.671 1.00 68.81 111 PRO A O 1
ATOM 842 N N . ASP A 1 112 ? -14.555 22.621 39.575 1.00 74.06 112 ASP A N 1
ATOM 843 C CA . ASP A 1 112 ? -13.217 22.818 40.137 1.00 74.06 112 ASP A CA 1
ATOM 844 C C . ASP A 1 112 ? -12.630 21.478 40.610 1.00 74.06 112 ASP A C 1
ATOM 846 O O . ASP A 1 112 ? -12.948 20.970 41.690 1.00 74.06 112 ASP A O 1
ATOM 850 N N . CYS A 1 113 ? -11.752 20.912 39.783 1.00 79.06 113 CYS A N 1
ATOM 851 C CA . CYS A 1 113 ? -11.076 19.638 40.021 1.00 79.06 113 CYS A CA 1
ATOM 852 C C . CYS A 1 113 ? -9.851 19.738 40.950 1.00 79.06 113 CYS A C 1
ATOM 854 O O . CYS A 1 113 ? -9.138 18.744 41.137 1.00 79.06 113 CYS A O 1
ATOM 856 N N . SER A 1 114 ? -9.604 20.913 41.537 1.00 76.81 114 SER A N 1
ATOM 857 C CA . SER A 1 114 ? -8.485 21.183 42.452 1.00 76.81 114 SER A CA 1
ATOM 858 C C . SER A 1 114 ? -8.825 20.866 43.913 1.00 76.81 114 SER A C 1
ATOM 860 O O . SER A 1 114 ? -7.931 20.788 44.753 1.00 76.81 114 SER A O 1
ATOM 862 N N . LYS A 1 115 ? -10.112 20.667 44.234 1.00 78.56 115 LYS A N 1
ATOM 863 C CA . LYS A 1 115 ? -10.583 20.389 45.600 1.00 78.56 115 LYS A CA 1
ATOM 864 C C . LYS A 1 115 ? -10.344 18.927 46.020 1.00 78.56 115 LYS A C 1
ATOM 866 O O . LYS A 1 115 ? -10.298 18.051 45.158 1.00 78.56 115 LYS A O 1
ATOM 871 N N . PRO A 1 116 ? -10.249 18.631 47.335 1.00 70.31 116 PRO A N 1
ATOM 872 C CA . PRO A 1 116 ? -10.050 17.265 47.837 1.00 70.31 116 PRO A CA 1
ATOM 873 C C . PRO A 1 116 ? -11.199 16.312 47.473 1.00 70.31 116 PRO A C 1
ATOM 875 O O . PRO A 1 116 ? -10.958 15.185 47.055 1.00 70.31 116 PRO A O 1
ATOM 878 N N . ASN A 1 117 ? -12.446 16.787 47.566 1.00 75.56 117 ASN A N 1
ATOM 879 C CA . ASN A 1 117 ? -13.633 16.055 47.122 1.00 75.56 117 ASN A CA 1
ATOM 880 C C . ASN A 1 117 ? -13.990 16.491 45.703 1.00 75.56 117 ASN A C 1
ATOM 882 O O . ASN A 1 117 ? -14.744 17.446 45.502 1.00 75.56 117 ASN A O 1
ATOM 886 N N . LYS A 1 118 ? -13.399 15.813 44.720 1.00 76.62 118 LYS A N 1
ATOM 887 C CA . LYS A 1 118 ? -13.621 16.106 43.304 1.00 76.62 118 LYS A CA 1
ATOM 888 C C . LYS A 1 118 ? -14.984 15.566 42.855 1.00 76.62 118 LYS A C 1
ATOM 890 O O . LYS A 1 118 ? -15.300 14.415 43.162 1.00 76.62 118 LYS A O 1
ATOM 895 N N . PRO A 1 119 ? -15.784 16.348 42.112 1.00 80.50 119 PRO A N 1
ATOM 896 C CA . PRO A 1 119 ? -16.961 15.828 41.422 1.00 80.50 119 PRO A CA 1
ATOM 897 C C . PRO A 1 119 ? -16.593 14.692 40.459 1.00 80.50 119 PRO A C 1
ATOM 899 O O . PRO A 1 119 ? -15.493 14.688 39.908 1.00 80.50 119 PRO A O 1
ATOM 902 N N . ILE A 1 120 ? -17.532 13.784 40.172 1.00 79.06 120 ILE A N 1
ATOM 903 C CA . ILE A 1 120 ? -17.326 12.697 39.193 1.00 79.06 120 ILE A CA 1
ATOM 904 C C . ILE A 1 120 ? -16.961 13.216 37.793 1.00 79.06 120 ILE A C 1
ATOM 906 O O . ILE A 1 120 ? -16.239 12.561 37.051 1.00 79.06 120 ILE A O 1
ATOM 910 N N . ALA A 1 121 ? -17.398 14.434 37.460 1.00 80.56 121 ALA A N 1
ATOM 911 C CA . ALA A 1 121 ? -17.046 15.137 36.229 1.00 80.56 121 ALA A CA 1
ATOM 912 C C . ALA A 1 121 ? -15.537 15.421 36.081 1.00 80.56 121 ALA A C 1
ATOM 914 O O . ALA A 1 121 ? -15.088 15.762 34.993 1.00 80.56 121 ALA A O 1
ATOM 915 N N . CYS A 1 122 ? -14.762 15.276 37.158 1.00 82.00 122 CYS A N 1
ATOM 916 C CA . CYS A 1 122 ? -13.305 15.371 37.159 1.00 82.00 122 CYS A CA 1
ATOM 917 C C . CYS A 1 122 ? -12.599 14.015 36.977 1.00 82.00 122 CYS A C 1
ATOM 919 O O . CYS A 1 122 ? -11.368 13.974 37.016 1.00 82.00 122 CYS A O 1
ATOM 921 N N . ASP A 1 123 ? -13.335 12.905 36.832 1.00 82.38 123 ASP A N 1
ATOM 922 C CA . ASP A 1 123 ? -12.742 11.609 36.496 1.00 82.38 123 ASP A CA 1
ATOM 923 C C . ASP A 1 123 ? -12.138 11.671 35.078 1.00 82.38 123 ASP A C 1
ATOM 925 O O . ASP A 1 123 ? -12.831 12.098 34.148 1.00 82.38 123 ASP A O 1
ATOM 929 N N . PRO A 1 124 ? -10.880 11.233 34.868 1.00 81.19 124 PRO A N 1
ATOM 930 C CA . PRO A 1 124 ? -10.256 11.209 33.542 1.00 81.19 124 PRO A CA 1
ATOM 931 C C . PRO A 1 124 ? -11.044 10.429 32.479 1.00 81.19 124 PRO A C 1
ATOM 933 O O . PRO A 1 124 ? -10.857 10.661 31.291 1.00 81.19 124 PRO A O 1
ATOM 936 N N . ASN A 1 125 ? -11.916 9.511 32.900 1.00 82.19 125 ASN A N 1
ATOM 937 C CA . ASN A 1 125 ? -12.769 8.693 32.045 1.00 82.19 125 ASN A CA 1
ATOM 938 C C . ASN A 1 125 ? -14.249 9.107 32.107 1.00 82.19 125 ASN A C 1
ATOM 940 O O . ASN A 1 125 ? -15.125 8.328 31.719 1.00 82.19 125 ASN A O 1
ATOM 944 N N . TYR A 1 126 ? -14.565 10.299 32.628 1.00 86.38 126 TYR A N 1
ATOM 945 C CA . TYR A 1 126 ? -15.947 10.749 32.806 1.00 86.38 126 TYR A CA 1
ATOM 946 C C . TYR A 1 126 ? -16.758 10.683 31.507 1.00 86.38 126 TYR A C 1
ATOM 948 O O . TYR A 1 126 ? -17.888 10.200 31.523 1.00 86.38 126 TYR A O 1
ATOM 956 N N . SER A 1 127 ? -16.191 11.126 30.379 1.00 86.19 127 SER A N 1
ATOM 957 C CA . SER A 1 127 ? -16.880 11.111 29.083 1.00 86.19 127 SER A CA 1
ATOM 958 C C . SER A 1 127 ? -17.221 9.690 28.633 1.00 86.19 127 SER A C 1
ATOM 960 O O . SER A 1 127 ? -18.349 9.449 28.202 1.00 86.19 127 SER A O 1
ATOM 962 N N . GLN A 1 128 ? -16.305 8.732 28.801 1.00 86.12 128 GLN A N 1
ATOM 963 C CA . GLN A 1 128 ? -16.564 7.324 28.491 1.00 86.12 128 GLN A CA 1
ATOM 964 C C . GLN A 1 128 ? -17.618 6.727 29.427 1.00 86.12 128 GLN A C 1
ATOM 966 O O . GLN A 1 128 ? -18.555 6.075 28.968 1.00 86.12 128 GLN A O 1
ATOM 971 N N . HIS A 1 129 ? -17.521 6.985 30.733 1.00 90.12 129 HIS A N 1
ATOM 972 C CA . HIS A 1 129 ? -18.514 6.513 31.697 1.00 90.12 129 HIS A CA 1
ATOM 973 C C . HIS A 1 129 ? -19.904 7.099 31.420 1.00 90.12 129 HIS A C 1
ATOM 975 O O . HIS A 1 129 ? -20.895 6.369 31.448 1.00 90.12 129 HIS A O 1
ATOM 981 N N . LYS A 1 130 ? -19.988 8.384 31.064 1.00 90.88 130 LYS A N 1
ATOM 982 C CA . LYS A 1 130 ? -21.238 9.035 30.664 1.00 90.88 130 LYS A CA 1
ATOM 983 C C . LYS A 1 130 ? -21.810 8.428 29.383 1.00 90.88 130 LYS A C 1
ATOM 985 O O . LYS A 1 130 ? -22.998 8.122 29.345 1.00 90.88 130 LYS A O 1
ATOM 990 N N . ALA A 1 131 ? -20.977 8.192 28.370 1.00 91.00 131 ALA A N 1
ATOM 991 C CA . ALA A 1 131 ? -21.402 7.546 27.131 1.00 91.00 131 ALA A CA 1
ATOM 992 C C . ALA A 1 131 ? -21.939 6.126 27.380 1.00 91.00 131 ALA A C 1
ATOM 994 O O . ALA A 1 131 ? -22.977 5.752 26.836 1.00 91.00 131 ALA A O 1
ATOM 995 N N . ALA A 1 132 ? -21.285 5.350 28.249 1.00 94.00 132 ALA A N 1
ATOM 996 C CA . ALA A 1 132 ? -21.748 4.023 28.647 1.00 94.00 132 ALA A CA 1
ATOM 997 C C . ALA A 1 132 ? -23.081 4.071 29.408 1.00 94.00 132 ALA A C 1
ATOM 999 O O . ALA A 1 132 ? -23.962 3.254 29.150 1.00 94.00 132 ALA A O 1
ATOM 1000 N N . HIS A 1 133 ? -23.256 5.046 30.306 1.00 94.62 133 HIS A N 1
ATOM 1001 C CA . HIS A 1 133 ? -24.524 5.293 30.992 1.00 94.62 133 HIS A CA 1
ATOM 1002 C C . HIS A 1 133 ? -25.654 5.624 30.007 1.00 94.62 133 HIS A C 1
ATOM 1004 O O . HIS A 1 133 ? -26.727 5.027 30.074 1.00 94.62 133 HIS A O 1
ATOM 1010 N N . ASP A 1 134 ? -25.417 6.531 29.062 1.00 92.75 134 ASP A N 1
ATOM 1011 C CA . ASP A 1 134 ? -26.433 6.934 28.085 1.00 92.75 134 ASP A CA 1
ATOM 1012 C C . ASP A 1 134 ? -26.787 5.786 27.134 1.00 92.75 134 ASP A C 1
ATOM 1014 O O . ASP A 1 134 ? -27.963 5.530 26.866 1.00 92.75 134 ASP A O 1
ATOM 1018 N N . LYS A 1 135 ? -25.781 5.024 26.690 1.00 92.56 135 LYS A N 1
ATOM 1019 C CA . LYS A 1 135 ? -25.974 3.826 25.865 1.00 92.56 135 LYS A CA 1
ATOM 1020 C C . LYS A 1 135 ? -26.699 2.715 26.624 1.00 92.56 135 LYS A C 1
ATOM 1022 O O . LYS A 1 135 ? -27.508 2.009 26.021 1.00 92.56 135 LYS A O 1
ATOM 1027 N N . LEU A 1 136 ? -26.457 2.562 27.928 1.00 94.75 136 LEU A N 1
ATOM 1028 C CA . LEU A 1 136 ? -27.230 1.665 28.786 1.00 94.75 136 LEU A CA 1
ATOM 1029 C C . LEU A 1 136 ? -28.694 2.113 28.852 1.00 94.75 136 LEU A C 1
ATOM 1031 O O . LEU A 1 136 ? -29.580 1.300 28.605 1.00 94.75 136 LEU A O 1
ATOM 1035 N N . ALA A 1 137 ? -28.952 3.394 29.131 1.00 92.75 137 ALA A N 1
ATOM 1036 C CA . ALA A 1 137 ? -30.307 3.939 29.206 1.00 92.75 137 ALA A CA 1
ATOM 1037 C C . ALA A 1 137 ? -31.085 3.729 27.897 1.00 92.75 137 ALA A C 1
ATOM 1039 O O . ALA A 1 137 ? -32.259 3.364 27.933 1.00 92.75 137 ALA A O 1
ATOM 1040 N N . GLU A 1 138 ? -30.426 3.895 26.748 1.00 91.88 138 GLU A N 1
ATOM 1041 C CA . GLU A 1 138 ? -31.007 3.581 25.441 1.00 91.88 138 GLU A CA 1
ATOM 1042 C C . GLU A 1 138 ? -31.241 2.075 25.262 1.00 91.88 138 GLU A C 1
ATOM 1044 O O . GLU A 1 138 ? -32.326 1.654 24.870 1.00 91.88 138 GLU A O 1
ATOM 1049 N N . SER A 1 139 ? -30.259 1.242 25.617 1.00 91.12 139 SER A N 1
ATOM 1050 C CA . SER A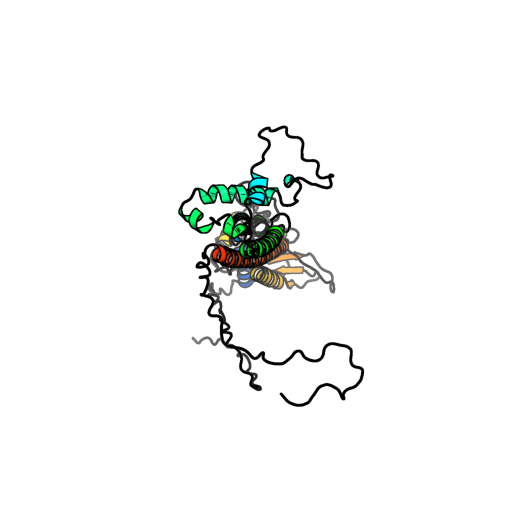 1 139 ? -30.366 -0.219 25.503 1.00 91.12 139 SER A CA 1
ATOM 1051 C C . SER A 1 139 ? -31.501 -0.791 26.354 1.00 91.12 139 SER A C 1
ATOM 1053 O O . SER A 1 139 ? -32.114 -1.778 25.968 1.00 91.12 139 SER A O 1
ATOM 1055 N N . LEU A 1 140 ? -31.832 -0.169 27.486 1.00 91.44 140 LEU A N 1
ATOM 1056 C CA . LEU A 1 140 ? -32.944 -0.593 28.341 1.00 91.44 140 LEU A CA 1
ATOM 1057 C C . LEU A 1 140 ? -34.335 -0.273 27.756 1.00 91.44 140 LEU A C 1
ATOM 1059 O O . LEU A 1 140 ? -35.326 -0.806 28.261 1.00 91.44 140 LEU A O 1
ATOM 1063 N N . LYS A 1 141 ? -34.432 0.564 26.710 1.00 92.12 141 LYS A N 1
ATOM 1064 C CA . LYS A 1 141 ? -35.689 0.815 25.975 1.00 92.12 141 LYS A CA 1
ATOM 1065 C C . LYS A 1 141 ? -36.049 -0.331 25.029 1.00 92.12 141 LYS A C 1
ATOM 1067 O O . LYS A 1 141 ? -37.224 -0.526 24.733 1.00 92.12 141 LYS A O 1
ATOM 1072 N N . ASP A 1 142 ? -35.052 -1.085 24.574 1.00 91.12 142 ASP A N 1
ATOM 1073 C CA . ASP A 1 142 ? -35.218 -2.266 23.729 1.00 91.12 142 ASP A CA 1
ATOM 1074 C C . ASP A 1 142 ? -35.540 -3.494 24.609 1.00 91.12 142 ASP A C 1
ATOM 1076 O O . ASP A 1 142 ? -34.716 -3.869 25.450 1.00 91.12 142 ASP A O 1
ATOM 1080 N N . PRO A 1 143 ? -36.704 -4.154 24.436 1.00 87.19 143 PRO A N 1
ATOM 1081 C CA . PRO A 1 143 ? -37.091 -5.308 25.247 1.00 87.19 143 PRO A CA 1
ATOM 1082 C C . PRO A 1 143 ? -36.082 -6.466 25.239 1.00 87.19 143 PRO A C 1
ATOM 1084 O O . PRO A 1 143 ? -35.906 -7.107 26.275 1.00 87.19 143 PRO A O 1
ATOM 1087 N N . GLN A 1 144 ? -35.401 -6.725 24.114 1.00 83.25 144 GLN A N 1
ATOM 1088 C CA . GLN A 1 144 ? -34.425 -7.820 24.002 1.00 83.25 144 GLN A CA 1
ATOM 1089 C C . GLN A 1 144 ? -33.125 -7.500 24.743 1.00 83.25 144 GLN A C 1
ATOM 1091 O O . GLN A 1 144 ? -32.517 -8.355 25.388 1.00 83.25 144 GLN A O 1
ATOM 1096 N N . LYS A 1 145 ? -32.689 -6.242 24.685 1.00 86.00 145 LYS A N 1
ATOM 1097 C CA . LYS A 1 145 ? -31.493 -5.790 25.406 1.00 86.00 145 LYS A CA 1
ATOM 1098 C C . LYS A 1 145 ? -31.773 -5.591 26.889 1.00 86.00 145 LYS A C 1
ATOM 1100 O O . LYS A 1 145 ? -30.897 -5.836 27.715 1.00 86.00 145 LYS A O 1
ATOM 1105 N N . LYS A 1 146 ? -33.000 -5.220 27.255 1.00 87.50 146 LYS A N 1
ATOM 1106 C CA . LYS A 1 146 ? -33.414 -5.038 28.646 1.00 87.50 146 LYS A CA 1
ATOM 1107 C C . LYS A 1 146 ? -33.200 -6.296 29.487 1.00 87.50 146 LYS A C 1
ATOM 1109 O O . LYS A 1 146 ? -32.653 -6.178 30.580 1.00 87.50 146 LYS A O 1
ATOM 1114 N N . SER A 1 147 ? -33.557 -7.483 28.991 1.00 82.38 147 SER A N 1
ATOM 1115 C CA . SER A 1 147 ? -33.295 -8.747 29.704 1.00 82.38 147 SER A CA 1
ATOM 1116 C C . SER A 1 147 ? -31.805 -9.052 29.864 1.00 82.38 147 SER A C 1
ATOM 1118 O O . SER A 1 147 ? -31.426 -9.744 30.800 1.00 82.38 147 SER A O 1
ATOM 1120 N N . THR A 1 148 ? -30.964 -8.518 28.976 1.00 83.19 148 THR A N 1
ATOM 1121 C CA . THR A 1 148 ? -29.509 -8.707 29.013 1.00 83.19 148 THR A CA 1
ATOM 1122 C C . THR A 1 148 ? -28.830 -7.736 29.975 1.00 83.19 148 THR A C 1
ATOM 1124 O O . THR A 1 148 ? -27.869 -8.117 30.619 1.00 83.19 148 THR A O 1
ATOM 1127 N N . TYR A 1 149 ? -29.305 -6.492 30.102 1.00 91.19 149 TYR A N 1
ATOM 1128 C CA . TYR A 1 149 ? -28.624 -5.446 30.885 1.00 91.19 149 TYR A CA 1
ATOM 1129 C C . TYR A 1 149 ? -29.292 -5.091 32.221 1.00 91.19 149 TYR A C 1
ATOM 1131 O O . TYR A 1 149 ? -28.769 -4.251 32.956 1.00 91.19 149 TYR A O 1
ATOM 1139 N N . THR A 1 150 ? -30.448 -5.658 32.562 1.00 91.44 150 THR A N 1
ATOM 1140 C CA . THR A 1 150 ? -31.129 -5.311 33.820 1.00 91.44 150 THR A CA 1
ATOM 1141 C C . THR A 1 150 ? -30.542 -6.102 34.985 1.00 91.44 150 THR A C 1
ATOM 1143 O O . THR A 1 150 ? -30.845 -7.278 35.151 1.00 91.44 150 THR A O 1
ATOM 1146 N N . ILE A 1 151 ? -29.755 -5.433 35.828 1.00 91.62 151 ILE A N 1
ATOM 1147 C CA . ILE A 1 151 ? -29.325 -5.945 37.136 1.00 91.62 151 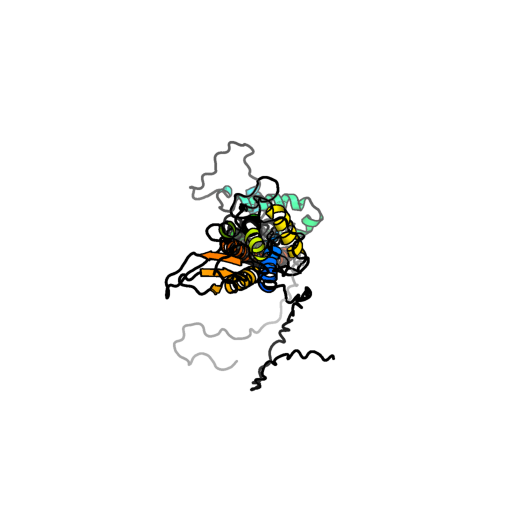ILE A CA 1
ATOM 1148 C C . ILE A 1 151 ? -30.131 -5.232 38.221 1.00 91.62 151 ILE A C 1
ATOM 1150 O O . ILE A 1 151 ? -30.242 -4.004 38.207 1.00 91.62 151 ILE A O 1
ATOM 1154 N N . SER A 1 152 ? -30.710 -5.987 39.156 1.00 90.19 152 SER A N 1
ATOM 1155 C CA . SER A 1 152 ? -31.475 -5.402 40.260 1.00 90.19 152 SER A CA 1
ATOM 1156 C C . SER A 1 152 ? -30.560 -4.666 41.245 1.00 90.19 152 SER A C 1
ATOM 1158 O O . SER A 1 152 ? -29.408 -5.056 41.452 1.00 90.19 152 SER A O 1
ATOM 1160 N N . ALA A 1 153 ? -31.085 -3.633 41.909 1.00 89.56 153 ALA A N 1
ATOM 1161 C CA . ALA A 1 153 ? -30.342 -2.886 42.925 1.00 89.56 153 ALA A CA 1
ATOM 1162 C C . ALA A 1 153 ? -29.825 -3.801 44.051 1.00 89.56 153 ALA A C 1
ATOM 1164 O O . ALA A 1 153 ? -28.681 -3.673 44.477 1.00 89.56 153 ALA A O 1
ATOM 1165 N N . ALA A 1 154 ? -30.632 -4.780 44.479 1.00 90.31 154 ALA A N 1
ATOM 1166 C CA . ALA A 1 154 ? -30.245 -5.751 45.502 1.00 90.31 154 ALA A CA 1
ATOM 1167 C C . ALA A 1 154 ? -29.040 -6.608 45.074 1.00 90.31 154 ALA A C 1
ATOM 1169 O O . ALA A 1 154 ? -28.127 -6.825 45.871 1.00 90.31 154 ALA A O 1
ATOM 1170 N N . VAL A 1 155 ? -29.001 -7.056 43.813 1.00 92.69 155 VAL A N 1
ATOM 1171 C CA . VAL A 1 155 ? -27.867 -7.822 43.277 1.00 92.69 155 VAL A CA 1
ATOM 1172 C C . VAL A 1 155 ? -26.639 -6.929 43.130 1.00 92.69 155 VAL A C 1
ATOM 1174 O O . VAL A 1 155 ? -25.567 -7.318 43.591 1.00 92.69 155 VAL A O 1
ATOM 1177 N N . ALA A 1 156 ? -26.778 -5.727 42.565 1.00 92.44 156 ALA A N 1
ATOM 1178 C CA . ALA A 1 156 ? -25.668 -4.786 42.395 1.00 92.44 156 ALA A CA 1
ATOM 1179 C C . ALA A 1 156 ? -25.021 -4.387 43.739 1.00 92.44 156 ALA A C 1
ATOM 1181 O O . ALA A 1 156 ? -23.795 -4.313 43.844 1.00 92.44 156 ALA A O 1
ATOM 1182 N N . GLU A 1 157 ? -25.831 -4.202 44.786 1.00 92.94 157 GLU A N 1
ATOM 1183 C CA . GLU A 1 157 ? -25.378 -3.869 46.144 1.00 92.94 157 GLU A CA 1
ATOM 1184 C C . GLU A 1 157 ? -24.917 -5.082 46.968 1.00 92.94 157 GLU A C 1
ATOM 1186 O O . GLU A 1 157 ? -24.380 -4.933 48.072 1.00 92.94 157 GLU A O 1
ATOM 1191 N N . SER A 1 158 ? -25.083 -6.301 46.457 1.00 92.69 158 SER A N 1
ATOM 1192 C CA . SER A 1 158 ? -24.586 -7.501 47.127 1.00 92.69 158 SER A CA 1
ATOM 1193 C C . SER A 1 158 ? -23.054 -7.586 47.076 1.00 92.69 158 SER A C 1
ATOM 1195 O O . SER A 1 158 ? -22.370 -6.944 46.271 1.00 92.69 158 SER A O 1
ATOM 1197 N N . ALA A 1 159 ? -22.471 -8.426 47.935 1.00 91.81 159 ALA A N 1
ATOM 1198 C CA . ALA A 1 159 ? -21.037 -8.702 47.877 1.00 91.81 159 ALA A CA 1
ATOM 1199 C C . ALA A 1 159 ? -20.625 -9.368 46.549 1.00 91.81 159 ALA A C 1
ATOM 1201 O O . ALA A 1 159 ? -19.536 -9.082 46.049 1.00 91.81 159 ALA A O 1
ATOM 1202 N N . ALA A 1 160 ? -21.481 -10.223 45.978 1.00 90.56 160 ALA A N 1
ATOM 1203 C CA . ALA A 1 160 ? -21.255 -10.862 44.684 1.00 90.56 160 ALA A CA 1
ATOM 1204 C C . ALA A 1 160 ? -21.300 -9.832 43.543 1.00 90.56 160 ALA A C 1
ATOM 1206 O O . ALA A 1 160 ? -20.338 -9.731 42.780 1.00 90.56 160 ALA A O 1
ATOM 1207 N N . GLY A 1 161 ? -22.330 -8.978 43.516 1.00 92.56 161 GLY A N 1
ATOM 1208 C CA . GLY A 1 161 ? -22.471 -7.874 42.560 1.00 92.56 161 GLY A CA 1
ATOM 1209 C C . GLY A 1 161 ? -21.261 -6.952 42.545 1.00 92.56 161 GLY A C 1
ATOM 1210 O O . GLY A 1 161 ? -20.633 -6.758 41.505 1.00 92.56 161 GLY A O 1
ATOM 1211 N N . ARG A 1 162 ? -20.825 -6.484 43.722 1.00 93.69 162 ARG A N 1
ATOM 1212 C CA . ARG A 1 162 ? -19.617 -5.649 43.836 1.00 93.69 162 ARG A CA 1
ATOM 1213 C C . ARG A 1 162 ? -18.336 -6.358 43.383 1.00 93.69 162 ARG A C 1
ATOM 1215 O O . ARG A 1 162 ? -17.418 -5.694 42.905 1.00 93.69 162 ARG A O 1
ATOM 1222 N N . ARG A 1 163 ? -18.222 -7.684 43.536 1.00 94.44 163 ARG A N 1
ATOM 1223 C CA . ARG A 1 163 ? -17.058 -8.448 43.041 1.00 94.44 163 ARG A CA 1
ATOM 1224 C C . ARG A 1 163 ? -17.056 -8.536 41.519 1.00 94.44 163 ARG A C 1
ATOM 1226 O O . ARG A 1 163 ? -16.010 -8.284 40.918 1.00 94.44 163 ARG A O 1
ATOM 1233 N N . VAL A 1 164 ? -18.205 -8.844 40.921 1.00 95.56 164 VAL A N 1
ATOM 1234 C CA . VAL A 1 164 ? -18.365 -8.908 39.464 1.00 95.56 164 VAL A CA 1
ATOM 1235 C C . VAL A 1 164 ? -18.153 -7.533 38.838 1.00 95.56 164 VAL A C 1
ATOM 1237 O O . VAL A 1 164 ? -17.374 -7.419 37.898 1.00 95.56 164 VAL A O 1
ATOM 1240 N N . GLN A 1 165 ? -18.721 -6.467 39.408 1.00 95.75 165 GLN A N 1
ATOM 1241 C CA . GLN A 1 165 ? -18.507 -5.097 38.933 1.00 95.75 165 GLN A CA 1
ATOM 1242 C C . GLN A 1 165 ? -17.013 -4.732 38.903 1.00 95.75 165 GLN A C 1
ATOM 1244 O O . GLN A 1 165 ? -16.522 -4.236 37.896 1.00 95.75 165 GLN A O 1
ATOM 1249 N N . ARG A 1 166 ? -16.235 -5.068 39.943 1.00 95.94 166 ARG A N 1
ATOM 1250 C CA . ARG A 1 166 ? -14.773 -4.848 39.933 1.00 95.94 166 ARG A CA 1
ATOM 1251 C C . ARG A 1 166 ? -14.035 -5.689 38.889 1.00 95.94 166 ARG A C 1
ATOM 1253 O O . ARG A 1 166 ? -12.943 -5.319 38.461 1.00 95.94 166 ARG A O 1
ATOM 1260 N N . GLN A 1 167 ? -14.545 -6.865 38.532 1.00 97.38 167 GLN A N 1
ATOM 1261 C CA . GLN A 1 167 ? -13.983 -7.661 37.437 1.00 97.38 167 GLN A CA 1
ATOM 1262 C C . GLN A 1 167 ? -14.319 -7.033 36.080 1.00 97.38 167 GLN A C 1
ATOM 1264 O O . GLN A 1 167 ? -13.418 -6.895 35.256 1.00 97.38 167 GLN A O 1
ATOM 1269 N N . LEU A 1 168 ? -15.558 -6.579 35.887 1.00 96.81 168 LEU A N 1
ATOM 1270 C CA . LEU A 1 168 ? -15.997 -5.863 34.690 1.00 96.81 168 LEU A CA 1
ATOM 1271 C C . LEU A 1 168 ? -15.234 -4.550 34.499 1.00 96.81 168 LEU A C 1
ATOM 1273 O O . LEU A 1 168 ? -14.761 -4.291 33.400 1.00 96.81 168 LEU A O 1
ATOM 1277 N N . ASP A 1 169 ? -15.010 -3.771 35.559 1.00 94.75 169 ASP A N 1
ATOM 1278 C CA . ASP A 1 169 ? -14.186 -2.557 35.511 1.00 94.75 169 ASP A CA 1
ATOM 1279 C C . ASP A 1 169 ? -12.744 -2.851 35.067 1.00 94.75 169 ASP A C 1
ATOM 1281 O O . ASP A 1 169 ? -12.168 -2.112 34.267 1.00 94.75 169 ASP A O 1
ATOM 1285 N N . ARG A 1 170 ? -12.156 -3.967 35.523 1.00 95.62 170 ARG A N 1
ATOM 1286 C CA . ARG A 1 170 ? -10.825 -4.394 35.065 1.00 95.62 170 ARG A CA 1
ATOM 1287 C C . ARG A 1 170 ? -10.817 -4.757 33.582 1.00 95.62 170 ARG A C 1
ATOM 1289 O O . ARG A 1 170 ? -9.915 -4.313 32.876 1.00 95.62 170 ARG A O 1
ATOM 1296 N N . LEU A 1 171 ? -11.809 -5.514 33.111 1.00 96.31 171 LEU A N 1
ATOM 1297 C CA . LEU A 1 171 ? -11.939 -5.860 31.691 1.00 96.31 171 LEU A CA 1
ATOM 1298 C C . LEU A 1 171 ? -12.174 -4.612 30.831 1.00 96.31 171 LEU A C 1
ATOM 1300 O O . LEU A 1 171 ? -11.534 -4.454 29.798 1.00 96.31 171 LEU A O 1
ATOM 1304 N N . ALA A 1 172 ? -13.013 -3.687 31.295 1.00 93.44 172 ALA A N 1
ATOM 1305 C CA . ALA A 1 172 ? -13.266 -2.408 30.644 1.00 93.44 172 ALA A CA 1
ATOM 1306 C C . ALA A 1 172 ? -11.987 -1.568 30.516 1.00 93.44 172 ALA A C 1
ATOM 1308 O O . ALA A 1 172 ? -11.706 -1.013 29.457 1.00 93.44 172 ALA A O 1
ATOM 1309 N N . LYS A 1 173 ? -11.169 -1.494 31.574 1.00 91.00 173 LYS A N 1
ATOM 1310 C CA . LYS A 1 173 ? -9.863 -0.810 31.533 1.00 91.00 173 LYS A CA 1
ATOM 1311 C C . LYS A 1 173 ? -8.908 -1.461 30.532 1.00 91.00 173 LYS A C 1
ATOM 1313 O O . LYS A 1 173 ? -8.268 -0.746 29.766 1.00 91.00 173 LYS A O 1
ATOM 1318 N N . GLN A 1 174 ? -8.835 -2.792 30.512 1.00 92.19 174 GLN A N 1
ATOM 1319 C CA . GLN A 1 174 ? -8.011 -3.531 29.550 1.00 92.19 174 GLN A CA 1
ATOM 1320 C C . GLN A 1 174 ? -8.471 -3.298 28.107 1.00 92.19 174 GLN A C 1
ATOM 1322 O O . GLN A 1 174 ? -7.645 -3.018 27.240 1.00 92.19 174 GLN A O 1
ATOM 1327 N N . ALA A 1 175 ? -9.781 -3.352 27.856 1.00 91.38 175 ALA A N 1
ATOM 1328 C CA . ALA A 1 175 ? -10.355 -3.115 26.537 1.00 91.38 175 ALA A CA 1
ATOM 1329 C C . ALA A 1 175 ? -10.075 -1.690 26.047 1.00 91.38 175 ALA A C 1
ATOM 1331 O O . ALA A 1 175 ? -9.613 -1.514 24.923 1.00 91.38 175 ALA A O 1
ATOM 1332 N N . ARG A 1 176 ? -10.252 -0.683 26.912 1.00 86.12 176 ARG A N 1
ATOM 1333 C CA . ARG A 1 176 ? -9.932 0.718 26.600 1.00 86.12 176 ARG A CA 1
ATOM 1334 C C . ARG A 1 176 ? -8.465 0.908 26.235 1.00 86.12 176 ARG A C 1
ATOM 1336 O O . ARG A 1 176 ? -8.183 1.478 25.191 1.00 86.12 176 ARG A O 1
ATOM 1343 N N . GLN A 1 177 ? -7.544 0.384 27.047 1.00 86.12 177 GLN A N 1
ATOM 1344 C CA . GLN A 1 177 ? -6.105 0.448 26.759 1.00 86.12 177 GLN A CA 1
ATOM 1345 C C . GLN A 1 177 ? -5.759 -0.202 25.415 1.00 86.12 177 GLN A C 1
ATOM 1347 O O . GLN A 1 177 ? -4.916 0.298 24.669 1.00 86.12 177 GLN A O 1
ATOM 1352 N N . LYS A 1 178 ? -6.412 -1.325 25.105 1.00 84.88 178 LYS A N 1
ATOM 1353 C CA . LYS A 1 178 ? -6.165 -2.071 23.876 1.00 84.88 178 LYS A CA 1
ATOM 1354 C C . LYS A 1 178 ? -6.725 -1.359 22.640 1.00 84.88 178 LYS A C 1
ATOM 1356 O O . LYS A 1 178 ? -6.044 -1.354 21.621 1.00 84.88 178 LYS A O 1
ATOM 1361 N N . ALA A 1 179 ? -7.899 -0.737 22.744 1.00 81.00 179 ALA A N 1
ATOM 1362 C CA . ALA A 1 179 ? -8.516 0.046 21.673 1.00 81.00 179 ALA A CA 1
ATOM 1363 C C . ALA A 1 179 ? -7.772 1.374 21.419 1.00 81.00 179 ALA A C 1
ATOM 1365 O O . ALA A 1 179 ? -7.467 1.713 20.275 1.00 81.00 179 ALA A O 1
ATOM 1366 N N . SER A 1 180 ? -7.358 2.078 22.483 1.00 73.38 180 SER A N 1
ATOM 1367 C CA . SER A 1 180 ? -6.616 3.343 22.369 1.00 73.38 180 SER A CA 1
ATOM 1368 C C . SER A 1 180 ? -5.233 3.186 21.732 1.00 73.38 180 SER A C 1
ATOM 1370 O O . SER A 1 180 ? -4.730 4.122 21.124 1.00 73.38 180 SER A O 1
ATOM 1372 N N . GLY A 1 181 ? -4.612 2.006 21.848 1.00 61.97 181 GLY A N 1
ATOM 1373 C CA . GLY A 1 181 ? -3.334 1.698 21.196 1.00 61.97 181 GLY A CA 1
ATOM 1374 C C . GLY A 1 181 ? -3.429 1.489 19.680 1.00 61.97 181 GLY A C 1
ATOM 1375 O O . GLY A 1 181 ? -2.404 1.300 19.034 1.00 61.97 181 GLY A O 1
ATOM 1376 N N . THR A 1 182 ? -4.638 1.501 19.113 1.00 55.31 182 THR A N 1
ATOM 1377 C CA . THR A 1 182 ? -4.901 1.260 17.685 1.00 55.31 182 THR A CA 1
ATOM 1378 C C . THR A 1 182 ? -5.623 2.413 16.989 1.00 55.31 182 THR A C 1
ATOM 1380 O O . THR A 1 182 ? -5.982 2.275 15.819 1.00 55.31 182 THR A O 1
ATOM 1383 N N . SER A 1 183 ? -5.842 3.547 17.668 1.00 52.56 183 SER A N 1
ATOM 1384 C CA . SER A 1 183 ? -6.425 4.723 17.018 1.00 52.56 183 SER A CA 1
ATOM 1385 C C . SER A 1 183 ? -5.483 5.244 15.925 1.00 52.56 183 SER A C 1
ATOM 1387 O O . SER A 1 183 ? -4.256 5.204 16.057 1.00 52.56 183 SER A O 1
ATOM 1389 N N . SER A 1 184 ? -6.059 5.737 14.825 1.00 48.84 184 SER A N 1
ATOM 1390 C CA . SER A 1 184 ? -5.332 6.197 13.630 1.00 48.84 184 SER A CA 1
ATOM 1391 C C . SER A 1 184 ? -4.298 7.299 13.896 1.00 48.84 184 SER A C 1
ATOM 1393 O O . SER A 1 184 ? -3.462 7.569 13.041 1.00 48.84 184 SER A O 1
ATOM 1395 N N . GLU A 1 185 ? -4.358 7.950 15.058 1.00 41.38 185 GLU A N 1
ATOM 1396 C CA . GLU A 1 185 ? -3.411 8.985 15.478 1.00 41.38 185 GLU A CA 1
ATOM 1397 C C . GLU A 1 185 ? -2.092 8.406 16.016 1.00 41.38 185 GLU A C 1
ATOM 1399 O O . GLU A 1 185 ? -1.049 9.038 15.864 1.00 41.38 185 GLU A O 1
ATOM 1404 N N . ALA A 1 186 ? -2.105 7.205 16.610 1.00 41.81 186 ALA A N 1
ATOM 1405 C CA . ALA A 1 186 ? -0.910 6.585 17.197 1.00 41.81 186 ALA A CA 1
ATOM 1406 C C . ALA A 1 186 ? -0.069 5.801 16.172 1.00 41.81 186 ALA A C 1
ATOM 1408 O O . ALA A 1 186 ? 1.142 5.647 16.342 1.00 41.81 186 ALA A O 1
ATOM 1409 N N . HIS A 1 187 ? -0.697 5.338 15.089 1.00 46.12 187 HIS A N 1
ATOM 1410 C CA . HIS A 1 187 ? -0.037 4.646 13.988 1.00 46.12 187 HIS A CA 1
ATOM 1411 C C . HIS A 1 187 ? -0.575 5.182 12.658 1.00 46.12 187 HIS A C 1
ATOM 1413 O O . HIS A 1 187 ? -1.671 4.784 12.256 1.00 46.12 187 HIS A O 1
ATOM 1419 N N . PRO A 1 188 ? 0.160 6.064 11.952 1.00 50.91 188 PRO A N 1
ATOM 1420 C CA . PRO A 1 188 ? -0.213 6.446 10.601 1.00 50.91 188 PRO A CA 1
ATOM 1421 C C . PRO A 1 188 ? -0.082 5.208 9.712 1.00 50.91 188 PRO A C 1
ATOM 1423 O O . PRO A 1 188 ? 0.999 4.867 9.238 1.00 50.91 188 PRO A O 1
ATOM 1426 N N . VAL A 1 189 ? -1.188 4.491 9.523 1.00 58.03 189 VAL A N 1
ATOM 1427 C CA . VAL A 1 189 ? -1.285 3.450 8.503 1.00 58.03 189 VAL A CA 1
ATOM 1428 C C . VAL A 1 189 ? -1.019 4.139 7.167 1.00 58.03 189 VAL A C 1
ATOM 1430 O O . VAL A 1 189 ? -1.674 5.151 6.887 1.00 58.03 189 VAL A O 1
ATOM 1433 N N . PRO A 1 190 ? -0.100 3.641 6.324 1.00 59.50 190 PRO A N 1
ATOM 1434 C CA . PRO A 1 190 ? 0.052 4.189 4.989 1.00 59.50 190 PRO A CA 1
ATOM 1435 C C . PRO A 1 190 ? -1.290 4.167 4.284 1.00 59.50 190 PRO A C 1
ATOM 1437 O O . PRO A 1 190 ? -1.974 3.142 4.224 1.00 59.50 190 PRO A O 1
ATOM 1440 N N . ASN A 1 191 ? -1.687 5.326 3.773 1.00 68.62 191 ASN A N 1
ATOM 1441 C CA . ASN A 1 191 ? -2.891 5.421 2.977 1.00 68.62 191 ASN A CA 1
ATOM 1442 C C . ASN A 1 191 ? -2.723 4.494 1.761 1.00 68.62 191 ASN A C 1
ATOM 1444 O O . ASN A 1 191 ? -1.699 4.556 1.086 1.00 68.62 191 ASN A O 1
ATOM 1448 N N . VAL A 1 192 ? -3.718 3.662 1.445 1.00 69.12 192 VAL A N 1
ATOM 1449 C CA . VAL A 1 192 ? -3.755 2.867 0.200 1.00 69.12 192 VAL A CA 1
ATOM 1450 C C . VAL A 1 192 ? -3.499 3.747 -1.028 1.00 69.12 192 VAL A C 1
ATOM 1452 O O . VAL A 1 192 ? -2.850 3.316 -1.981 1.00 69.12 192 VAL A O 1
ATOM 1455 N N . ASN A 1 193 ? -3.919 5.014 -0.970 1.00 77.69 193 ASN A N 1
ATOM 1456 C CA . ASN A 1 193 ? -3.635 6.001 -2.004 1.00 77.69 193 ASN A CA 1
ATOM 1457 C C . ASN A 1 193 ? -2.129 6.206 -2.224 1.00 77.69 193 ASN A C 1
ATOM 1459 O O . ASN A 1 193 ? -1.740 6.463 -3.354 1.00 77.69 193 ASN A O 1
ATOM 1463 N N . SER A 1 194 ? -1.286 6.049 -1.197 1.00 84.19 194 SER A N 1
ATOM 1464 C CA . SER A 1 194 ? 0.177 6.086 -1.326 1.00 84.19 194 SER A CA 1
ATOM 1465 C C . SER A 1 194 ? 0.697 4.892 -2.127 1.00 84.19 194 SER A C 1
ATOM 1467 O O . SER A 1 194 ? 1.474 5.101 -3.050 1.00 84.19 194 SER A O 1
ATOM 1469 N N . VAL A 1 195 ? 0.211 3.667 -1.880 1.00 90.56 195 VAL A N 1
ATOM 1470 C CA . VAL A 1 195 ? 0.605 2.490 -2.682 1.00 90.56 195 VAL A CA 1
ATOM 1471 C C . VAL A 1 195 ? 0.225 2.699 -4.147 1.00 90.56 195 VAL A C 1
ATOM 1473 O O . VAL A 1 195 ? 1.070 2.583 -5.031 1.00 90.56 195 VAL A O 1
ATOM 1476 N N . THR A 1 196 ? -1.032 3.064 -4.412 1.00 91.31 196 THR A N 1
ATOM 1477 C CA . THR A 1 196 ? -1.510 3.331 -5.775 1.00 91.31 196 THR A CA 1
ATOM 1478 C C . THR A 1 196 ? -0.731 4.469 -6.436 1.00 91.31 196 THR A C 1
ATOM 1480 O O . THR A 1 196 ? -0.411 4.383 -7.620 1.00 91.31 196 THR A O 1
ATOM 1483 N N . HIS A 1 197 ? -0.418 5.534 -5.698 1.00 92.50 197 HIS A N 1
ATOM 1484 C CA . HIS A 1 197 ? 0.352 6.667 -6.204 1.00 92.50 197 HIS A CA 1
ATOM 1485 C C . HIS A 1 197 ? 1.759 6.246 -6.634 1.00 92.50 197 HIS A C 1
ATOM 1487 O O . HIS A 1 197 ? 2.135 6.499 -7.775 1.00 92.50 197 HIS A O 1
ATOM 1493 N N . GLU A 1 198 ? 2.487 5.531 -5.779 1.00 95.44 198 GLU A N 1
ATOM 1494 C CA . GLU A 1 198 ? 3.841 5.050 -6.069 1.00 95.44 198 GLU A CA 1
ATOM 1495 C C . GLU A 1 198 ? 3.862 4.076 -7.260 1.00 95.44 198 GLU A C 1
ATOM 1497 O O . GLU A 1 198 ? 4.688 4.205 -8.165 1.00 95.44 198 GLU A O 1
ATOM 1502 N N . LEU A 1 199 ? 2.901 3.147 -7.346 1.00 95.38 199 LEU A N 1
ATOM 1503 C CA . LEU A 1 199 ? 2.780 2.251 -8.505 1.00 95.38 199 LEU A CA 1
ATOM 1504 C C . LEU A 1 199 ? 2.542 3.031 -9.809 1.00 95.38 199 LEU A C 1
ATOM 1506 O O . LEU A 1 199 ? 3.155 2.734 -10.837 1.00 95.38 199 LEU A O 1
ATOM 1510 N N . ASN A 1 200 ? 1.702 4.067 -9.773 1.00 95.06 200 ASN A N 1
ATOM 1511 C CA . ASN A 1 200 ? 1.474 4.925 -10.934 1.00 95.06 200 ASN A CA 1
ATOM 1512 C C . ASN A 1 200 ? 2.698 5.784 -11.278 1.00 95.06 200 ASN A C 1
ATOM 1514 O O . ASN A 1 200 ? 3.013 5.938 -12.457 1.00 95.06 200 ASN A O 1
ATOM 1518 N N . GLN A 1 201 ? 3.425 6.304 -10.289 1.00 96.12 201 GLN A N 1
ATOM 1519 C CA . GLN A 1 201 ? 4.677 7.022 -10.529 1.00 96.12 201 GLN A CA 1
ATOM 1520 C C . GLN A 1 201 ? 5.749 6.111 -11.140 1.00 96.12 201 GLN A C 1
ATOM 1522 O O . GLN A 1 201 ? 6.511 6.557 -11.993 1.00 96.12 201 GLN A O 1
ATOM 1527 N N . ALA A 1 202 ? 5.780 4.819 -10.807 1.00 97.06 202 ALA A N 1
ATOM 1528 C CA . ALA A 1 202 ? 6.661 3.873 -11.488 1.00 97.06 202 ALA A CA 1
ATOM 1529 C C . ALA A 1 202 ? 6.283 3.664 -12.967 1.00 97.06 202 ALA A C 1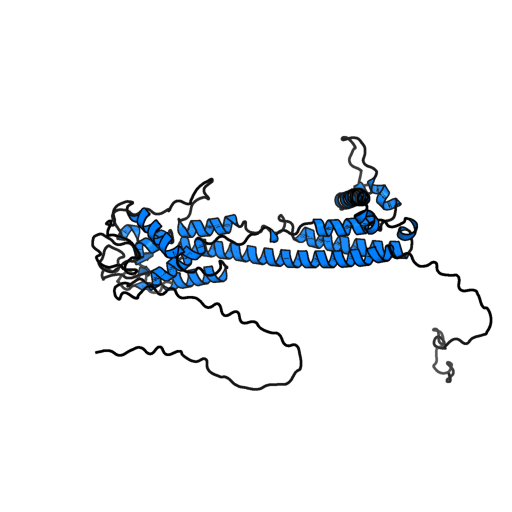
ATOM 1531 O O . ALA A 1 202 ? 7.160 3.593 -13.834 1.00 97.06 202 ALA A O 1
ATOM 1532 N N . LEU A 1 203 ? 4.985 3.571 -13.272 1.00 95.44 203 LEU A N 1
ATOM 1533 C CA . LEU A 1 203 ? 4.477 3.362 -14.634 1.00 95.44 203 LEU A CA 1
ATOM 1534 C C . LEU A 1 203 ? 4.641 4.584 -15.530 1.00 95.44 203 LEU A C 1
ATOM 1536 O O . LEU A 1 203 ? 5.085 4.466 -16.672 1.00 95.44 203 LEU A O 1
ATOM 1540 N N . TYR A 1 204 ? 4.246 5.737 -15.002 1.00 94.88 204 TYR A N 1
ATOM 1541 C CA . TYR A 1 204 ? 4.031 6.967 -15.749 1.00 94.88 204 TYR A CA 1
ATOM 1542 C C . TYR A 1 204 ? 5.051 8.048 -15.401 1.00 94.88 204 TYR A C 1
ATOM 1544 O O . TYR A 1 204 ? 5.080 9.070 -16.066 1.00 94.88 204 TYR A O 1
ATOM 1552 N N . GLY A 1 205 ? 5.909 7.833 -14.409 1.00 95.25 205 GLY A N 1
ATOM 1553 C CA . GLY A 1 205 ? 6.915 8.786 -13.951 1.00 95.25 205 GLY A CA 1
ATOM 1554 C C . GLY A 1 205 ? 6.437 9.689 -12.818 1.00 95.25 205 GLY A C 1
ATOM 1555 O O . GLY A 1 205 ? 5.236 9.887 -12.606 1.00 95.25 205 GLY A O 1
ATOM 1556 N N . THR A 1 206 ? 7.418 10.233 -12.094 1.00 95.62 206 THR A N 1
ATOM 1557 C CA . THR A 1 206 ? 7.229 11.087 -10.918 1.00 95.62 206 THR A CA 1
ATOM 1558 C C . THR A 1 206 ? 6.398 12.320 -11.261 1.00 95.62 206 THR A C 1
ATOM 1560 O O . THR A 1 206 ? 6.799 13.146 -12.081 1.00 95.62 206 THR A O 1
ATOM 1563 N N . GLN A 1 207 ? 5.242 12.440 -10.618 1.00 94.38 207 GLN A N 1
ATOM 1564 C CA . GLN A 1 207 ? 4.318 13.563 -10.745 1.00 94.38 207 GLN A CA 1
ATOM 1565 C C . GLN A 1 207 ? 3.369 13.574 -9.549 1.00 94.38 207 GLN A C 1
ATOM 1567 O O . GLN A 1 207 ? 3.173 12.540 -8.908 1.00 94.38 207 GLN A O 1
ATOM 1572 N N . GLU A 1 208 ? 2.752 14.719 -9.283 1.00 91.12 208 GLU A N 1
ATOM 1573 C CA . GLU A 1 208 ? 1.687 14.820 -8.286 1.00 91.12 208 GLU A CA 1
ATOM 1574 C C . GLU A 1 208 ? 0.495 13.926 -8.641 1.00 91.12 208 GLU A C 1
ATOM 1576 O O . GLU A 1 208 ? 0.212 13.669 -9.816 1.00 91.12 208 GLU A O 1
ATOM 1581 N N . ALA A 1 209 ? -0.224 13.458 -7.620 1.00 87.00 209 ALA A N 1
ATOM 1582 C CA . ALA A 1 209 ? -1.446 12.698 -7.844 1.00 87.00 209 ALA A CA 1
ATOM 1583 C C . ALA A 1 209 ? -2.484 13.590 -8.559 1.00 87.00 209 ALA A C 1
ATOM 1585 O O . ALA A 1 209 ? -2.773 14.692 -8.081 1.00 87.00 209 ALA A O 1
ATOM 1586 N N . PRO A 1 210 ? -3.068 13.152 -9.690 1.00 84.19 210 PRO A N 1
ATOM 1587 C CA . PRO A 1 210 ? -4.063 13.951 -10.391 1.00 84.19 210 PRO A CA 1
ATOM 1588 C C . PRO A 1 210 ? -5.337 14.077 -9.545 1.00 84.19 210 PRO A C 1
ATOM 1590 O O . PRO A 1 210 ? -5.822 13.095 -8.987 1.00 84.19 210 PRO A O 1
ATOM 1593 N N . ALA A 1 211 ? -5.911 15.283 -9.487 1.00 73.50 211 ALA A N 1
ATOM 1594 C CA . ALA A 1 211 ? -7.158 15.541 -8.755 1.00 73.50 211 ALA A CA 1
ATOM 1595 C C . ALA A 1 211 ? -8.370 14.794 -9.353 1.00 73.50 211 ALA A C 1
ATOM 1597 O O . ALA A 1 211 ? -9.293 14.423 -8.633 1.00 73.50 211 ALA A O 1
ATOM 1598 N N . ALA A 1 212 ? -8.356 14.562 -10.670 1.00 66.31 212 ALA A N 1
ATOM 1599 C CA . ALA A 1 212 ? -9.272 13.694 -11.402 1.00 66.31 212 ALA A CA 1
ATOM 1600 C C . ALA A 1 212 ? -8.581 13.208 -12.689 1.00 66.31 212 ALA A C 1
ATOM 1602 O O . ALA A 1 212 ? -7.868 13.979 -13.332 1.00 66.31 212 ALA A O 1
ATOM 1603 N N . GLY A 1 213 ? -8.805 11.951 -13.085 1.00 67.38 213 GLY A N 1
ATOM 1604 C CA . GLY A 1 213 ? -8.269 11.380 -14.329 1.00 67.38 213 GLY A CA 1
ATOM 1605 C C . GLY A 1 213 ? -7.070 10.443 -14.144 1.00 67.38 213 GLY A C 1
ATOM 1606 O O . GLY A 1 213 ? -6.822 9.926 -13.058 1.00 67.38 213 GLY A O 1
ATOM 1607 N N . THR A 1 214 ? -6.363 10.170 -15.241 1.00 83.38 214 THR A N 1
ATOM 1608 C CA . THR A 1 214 ? -5.240 9.220 -15.313 1.00 83.38 214 THR A CA 1
ATOM 1609 C C . THR A 1 214 ? -3.893 9.930 -15.207 1.00 83.38 214 THR A C 1
ATOM 1611 O O . THR A 1 214 ? -3.757 11.068 -15.653 1.00 83.38 214 THR A O 1
ATOM 1614 N N . TYR A 1 215 ? -2.874 9.240 -14.696 1.00 90.25 215 TYR A N 1
ATOM 1615 C CA . TYR A 1 215 ? -1.496 9.733 -14.728 1.00 90.25 215 TYR A CA 1
ATOM 1616 C C . TYR A 1 215 ? -1.029 9.919 -16.177 1.00 90.25 215 TYR A C 1
ATOM 1618 O O . TYR A 1 215 ? -1.296 9.082 -17.042 1.00 90.25 215 TYR A O 1
ATOM 1626 N N . ALA A 1 216 ? -0.330 11.021 -16.445 1.00 89.94 216 ALA A N 1
ATOM 1627 C CA . ALA A 1 216 ? 0.269 11.276 -17.748 1.00 89.94 216 ALA A CA 1
ATOM 1628 C C . ALA A 1 216 ? 1.676 10.670 -17.798 1.00 89.94 216 ALA A C 1
ATOM 1630 O O . ALA A 1 216 ? 2.411 10.745 -16.818 1.00 89.94 216 ALA A O 1
ATOM 1631 N N . ILE A 1 217 ? 2.080 10.098 -18.936 1.00 90.44 217 ILE A N 1
ATOM 1632 C CA . ILE A 1 217 ? 3.457 9.611 -19.107 1.00 90.44 217 ILE A CA 1
ATOM 1633 C C . ILE A 1 217 ? 4.415 10.817 -19.088 1.00 90.44 217 ILE A C 1
ATOM 1635 O O . ILE A 1 217 ? 4.406 11.645 -19.997 1.00 90.44 217 ILE A O 1
ATOM 1639 N N . GLN A 1 218 ? 5.268 10.890 -18.068 1.00 92.19 218 GLN A N 1
ATOM 1640 C CA . GLN A 1 218 ? 6.342 11.868 -17.862 1.00 92.19 218 GLN A CA 1
ATOM 1641 C C . GLN A 1 218 ? 7.605 11.462 -18.630 1.00 92.19 218 GLN A C 1
ATOM 1643 O O . GLN A 1 218 ? 8.710 11.380 -18.095 1.00 92.19 218 GLN A O 1
ATOM 1648 N N . TRP A 1 219 ? 7.417 11.161 -19.909 1.00 90.69 219 TRP A N 1
ATOM 1649 C CA . TRP A 1 219 ? 8.468 10.876 -20.872 1.00 90.69 219 TRP A CA 1
ATOM 1650 C C . TRP A 1 219 ? 7.922 11.171 -22.265 1.00 90.69 219 TRP A C 1
ATOM 1652 O O . TRP A 1 219 ? 6.781 10.828 -22.581 1.00 90.69 219 TRP A O 1
ATOM 1662 N N . ARG A 1 220 ? 8.736 11.810 -23.102 1.00 87.44 220 ARG A N 1
ATOM 1663 C CA . ARG A 1 220 ? 8.411 12.079 -24.502 1.00 87.44 220 ARG A CA 1
ATOM 1664 C C . ARG A 1 220 ? 9.570 11.641 -25.362 1.00 87.44 220 ARG A C 1
ATOM 1666 O O . ARG A 1 220 ? 10.723 11.888 -25.014 1.00 87.44 220 ARG A O 1
ATOM 1673 N N . ASN A 1 221 ? 9.248 11.016 -26.483 1.00 88.44 221 ASN A N 1
ATOM 1674 C CA . ASN A 1 221 ? 10.251 10.682 -27.468 1.00 88.44 221 ASN A CA 1
ATOM 1675 C C . ASN A 1 221 ? 10.448 11.862 -28.423 1.00 88.44 221 ASN A C 1
ATOM 1677 O O . ASN A 1 221 ? 9.490 12.512 -28.845 1.00 88.44 221 ASN A O 1
ATOM 1681 N N . THR A 1 222 ? 11.697 12.112 -28.779 1.00 88.62 222 THR A N 1
ATOM 1682 C CA . THR A 1 222 ? 12.096 12.995 -29.866 1.00 88.62 222 THR A CA 1
ATOM 1683 C C . THR A 1 222 ? 12.139 12.196 -31.175 1.00 88.62 222 THR A C 1
ATOM 1685 O O . THR A 1 222 ? 11.535 11.126 -31.309 1.00 88.62 222 THR A O 1
ATOM 1688 N N . ASN A 1 223 ? 12.862 12.706 -32.169 1.00 86.25 223 ASN A N 1
ATOM 1689 C CA . ASN A 1 223 ? 13.218 11.962 -33.371 1.00 86.25 223 ASN A CA 1
ATOM 1690 C C . ASN A 1 223 ? 14.521 11.147 -33.220 1.00 86.25 223 ASN A C 1
ATOM 1692 O O . ASN A 1 223 ? 15.005 10.586 -34.202 1.00 86.25 223 ASN A O 1
ATOM 1696 N N . ASN A 1 224 ? 15.117 11.100 -32.021 1.00 87.50 224 ASN A N 1
ATOM 1697 C CA . ASN A 1 224 ? 16.377 10.411 -31.772 1.00 87.50 224 ASN A CA 1
ATOM 1698 C C . ASN A 1 224 ? 16.248 9.393 -30.635 1.00 87.50 224 ASN A C 1
ATOM 1700 O O . ASN A 1 224 ? 16.424 9.702 -29.457 1.00 87.50 224 ASN A O 1
ATOM 1704 N N . ARG A 1 225 ? 16.061 8.127 -31.022 1.00 87.81 225 ARG A N 1
ATOM 1705 C CA . ARG A 1 225 ? 16.006 6.996 -30.089 1.00 87.81 225 ARG A CA 1
ATOM 1706 C C . ARG A 1 225 ? 17.207 6.909 -29.163 1.00 87.81 225 ARG A C 1
ATOM 1708 O O . ARG A 1 225 ? 17.039 6.559 -28.002 1.00 87.81 225 ARG A O 1
ATOM 1715 N N . GLN A 1 226 ? 18.410 7.205 -29.657 1.00 88.44 226 GLN A N 1
ATOM 1716 C CA . GLN A 1 226 ? 19.597 7.140 -28.814 1.00 88.44 226 GLN A CA 1
ATOM 1717 C C . GLN A 1 226 ? 19.475 8.133 -27.659 1.00 88.44 226 GLN A C 1
ATOM 1719 O O . GLN A 1 226 ? 19.681 7.734 -26.525 1.00 88.44 226 GLN A O 1
ATOM 1724 N N . THR A 1 227 ? 19.084 9.377 -27.938 1.00 89.69 227 THR A N 1
ATOM 1725 C CA . THR A 1 227 ? 18.878 10.417 -26.918 1.00 89.69 227 THR A CA 1
ATOM 1726 C C . THR A 1 227 ? 17.740 10.076 -25.952 1.00 89.69 227 THR A C 1
ATOM 1728 O O . THR A 1 227 ? 17.840 10.340 -24.753 1.00 89.69 227 THR A O 1
ATOM 1731 N N . ASP A 1 228 ? 16.664 9.472 -26.452 1.00 91.44 228 ASP A N 1
ATOM 1732 C CA . ASP A 1 228 ? 15.475 9.176 -25.646 1.00 91.44 228 ASP A CA 1
ATOM 1733 C C . ASP A 1 228 ? 15.642 7.939 -24.747 1.00 91.44 228 ASP A C 1
ATOM 1735 O O . ASP A 1 228 ? 14.986 7.835 -23.710 1.00 91.44 228 ASP A O 1
ATOM 1739 N N . CYS A 1 229 ? 16.517 7.006 -25.142 1.00 92.00 229 CYS A N 1
ATOM 1740 C CA . CYS A 1 229 ? 16.763 5.727 -24.468 1.00 92.00 229 CYS A CA 1
ATOM 1741 C C . CYS A 1 229 ? 18.090 5.676 -23.699 1.00 92.00 229 CYS A C 1
ATOM 1743 O O . CYS A 1 229 ? 18.526 4.604 -23.273 1.00 92.00 229 CYS A O 1
ATOM 1745 N N . THR A 1 230 ? 18.745 6.820 -23.518 1.00 90.38 230 THR A N 1
ATOM 1746 C CA . THR A 1 230 ? 19.927 6.976 -22.663 1.00 90.38 230 THR A CA 1
ATOM 1747 C C . THR A 1 230 ? 19.623 7.913 -21.500 1.00 90.38 230 THR A C 1
ATOM 1749 O O . THR A 1 230 ? 18.684 8.709 -21.551 1.00 90.38 230 THR A O 1
ATOM 1752 N N . ALA A 1 231 ? 20.432 7.862 -20.445 1.00 87.38 231 ALA A N 1
ATOM 1753 C CA . ALA A 1 231 ? 20.403 8.860 -19.382 1.00 87.38 231 ALA A CA 1
ATOM 1754 C C . ALA A 1 231 ? 20.474 10.295 -19.963 1.00 87.38 231 ALA A C 1
ATOM 1756 O O . ALA A 1 231 ? 21.194 10.520 -20.940 1.00 87.38 231 ALA A O 1
ATOM 1757 N N . PRO A 1 232 ? 19.738 11.266 -19.391 1.00 88.31 232 PRO A N 1
ATOM 1758 C CA . PRO A 1 232 ? 18.928 11.167 -18.170 1.00 88.31 232 PRO A CA 1
ATOM 1759 C C . PRO A 1 232 ? 17.494 10.637 -18.383 1.00 88.31 232 PRO A C 1
ATOM 1761 O O . PRO A 1 232 ? 16.722 10.606 -17.429 1.00 88.31 232 PRO A O 1
ATOM 1764 N N . ASN A 1 233 ? 17.121 10.236 -19.604 1.00 91.38 233 ASN A N 1
ATOM 1765 C CA . ASN A 1 233 ? 15.760 9.791 -19.936 1.00 91.38 233 ASN A CA 1
ATOM 1766 C C . ASN A 1 233 ? 15.514 8.303 -19.634 1.00 91.38 233 ASN A C 1
ATOM 1768 O O . ASN A 1 233 ? 14.372 7.881 -19.445 1.00 91.38 233 ASN A O 1
ATOM 1772 N N . ALA A 1 234 ? 16.589 7.518 -19.559 1.00 91.94 234 ALA A N 1
ATOM 1773 C CA . ALA A 1 234 ? 16.572 6.133 -19.108 1.00 91.94 234 ALA A CA 1
ATOM 1774 C C . ALA A 1 234 ? 16.129 6.013 -17.642 1.00 91.94 234 ALA A C 1
ATOM 1776 O O . ALA A 1 234 ? 16.606 6.745 -16.774 1.00 91.94 234 ALA A O 1
ATOM 1777 N N . GLY A 1 235 ? 15.255 5.050 -17.349 1.00 93.69 235 GLY A N 1
ATOM 1778 C CA . GLY A 1 235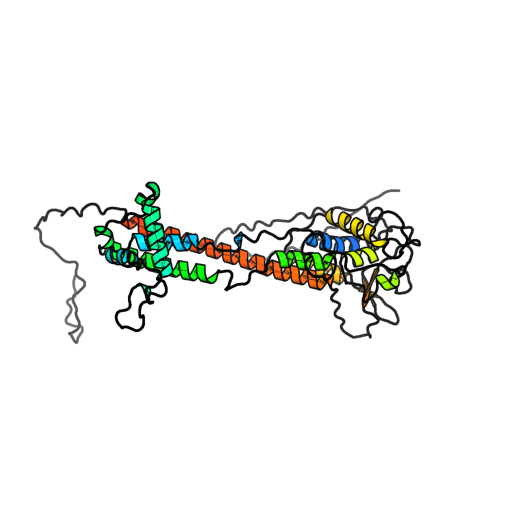 ? 14.839 4.747 -15.984 1.00 93.69 235 GLY A CA 1
ATOM 1779 C C . GLY A 1 235 ? 13.822 5.709 -15.382 1.00 93.69 235 GLY A C 1
ATOM 1780 O O . GLY A 1 235 ? 13.492 5.559 -14.207 1.00 93.69 235 GLY A O 1
ATOM 1781 N N . LEU A 1 236 ? 13.301 6.672 -16.151 1.00 95.06 236 LEU A N 1
ATOM 1782 C CA . LEU A 1 236 ? 12.260 7.584 -15.670 1.00 95.06 236 LEU A CA 1
ATOM 1783 C C . LEU A 1 236 ? 10.940 6.857 -15.396 1.00 95.06 236 LEU A C 1
ATOM 1785 O O . LEU A 1 236 ? 10.307 7.119 -14.377 1.00 95.06 236 LEU A O 1
ATOM 1789 N N . THR A 1 237 ? 10.535 5.948 -16.287 1.00 95.94 237 THR A N 1
ATOM 1790 C CA . THR A 1 237 ? 9.259 5.222 -16.198 1.00 95.94 237 THR A CA 1
ATOM 1791 C C . THR A 1 237 ? 9.423 3.785 -16.704 1.00 95.94 237 THR A C 1
ATOM 1793 O O . THR A 1 237 ? 10.246 3.525 -17.585 1.00 95.94 237 THR A O 1
ATOM 1796 N N . LEU A 1 238 ? 8.621 2.842 -16.199 1.00 96.75 238 LEU A N 1
ATOM 1797 C CA . LEU A 1 238 ? 8.590 1.470 -16.726 1.00 96.75 238 LEU A CA 1
ATOM 1798 C C . LEU A 1 238 ? 8.152 1.430 -18.195 1.00 96.75 238 LEU A C 1
ATOM 1800 O O . LEU A 1 238 ? 8.683 0.642 -18.978 1.00 96.75 238 LEU A O 1
ATOM 1804 N N . LEU A 1 239 ? 7.185 2.272 -18.575 1.00 94.94 239 LEU A N 1
ATOM 1805 C CA . LEU A 1 239 ? 6.647 2.292 -19.934 1.00 94.94 239 LEU A CA 1
ATOM 1806 C C . LEU A 1 239 ? 7.676 2.800 -20.944 1.00 94.94 239 LEU A C 1
ATOM 1808 O O . LEU A 1 239 ? 7.841 2.178 -21.991 1.00 94.94 239 LEU A O 1
ATOM 1812 N N . SER A 1 240 ? 8.405 3.874 -20.633 1.00 94.31 240 SER A N 1
ATOM 1813 C CA . SER A 1 240 ? 9.470 4.394 -21.499 1.00 94.31 240 SER A CA 1
ATOM 1814 C C . SER A 1 240 ? 10.594 3.380 -21.689 1.00 94.31 240 SER A C 1
ATOM 1816 O O . SER A 1 240 ? 11.011 3.140 -22.821 1.00 94.31 240 SER A O 1
ATOM 1818 N N . ASP A 1 241 ? 11.033 2.723 -20.611 1.00 95.81 241 ASP A N 1
ATOM 1819 C CA . ASP A 1 241 ? 12.086 1.707 -20.679 1.00 95.81 241 ASP A CA 1
ATOM 1820 C C . ASP A 1 241 ? 11.644 0.499 -21.521 1.00 95.81 241 ASP A C 1
ATOM 1822 O O . ASP A 1 241 ? 12.374 0.047 -22.408 1.00 95.81 241 ASP A O 1
ATOM 1826 N N . LEU A 1 242 ? 10.409 0.020 -21.323 1.00 94.44 242 LEU A N 1
ATOM 1827 C CA . LEU A 1 242 ? 9.828 -1.034 -22.156 1.00 94.44 242 LEU A CA 1
ATOM 1828 C C . LEU A 1 242 ? 9.723 -0.599 -23.626 1.00 94.44 242 LEU A C 1
ATOM 1830 O O . LEU A 1 242 ? 10.020 -1.377 -24.536 1.00 94.44 242 LEU A O 1
ATOM 1834 N N . GLY A 1 243 ? 9.344 0.657 -23.864 1.00 91.75 243 GLY A N 1
ATOM 1835 C CA . GLY A 1 243 ? 9.304 1.266 -25.187 1.00 91.75 243 GLY A CA 1
ATOM 1836 C C . GLY A 1 243 ? 10.663 1.238 -25.879 1.00 91.75 243 GLY A C 1
ATOM 1837 O O . GLY A 1 243 ? 10.786 0.745 -26.998 1.00 91.75 243 GLY A O 1
ATOM 1838 N N . CYS A 1 244 ? 11.708 1.674 -25.186 1.00 92.06 244 CYS A N 1
ATOM 1839 C CA . CYS A 1 244 ? 13.087 1.648 -25.665 1.00 92.06 244 CYS A CA 1
ATOM 1840 C C . CYS A 1 244 ? 13.604 0.244 -25.998 1.00 92.06 244 CYS A C 1
ATOM 1842 O O . CYS A 1 244 ? 14.426 0.083 -26.904 1.00 92.06 244 CYS A O 1
ATOM 1844 N N . ILE A 1 245 ? 13.094 -0.786 -25.327 1.00 91.56 245 ILE A N 1
ATOM 1845 C CA . ILE A 1 245 ? 13.472 -2.185 -25.556 1.00 91.56 245 ILE A CA 1
ATOM 1846 C C . ILE A 1 245 ? 12.670 -2.812 -26.710 1.00 91.56 245 ILE A C 1
ATOM 1848 O O . ILE A 1 245 ? 13.220 -3.643 -27.440 1.00 91.56 245 ILE A O 1
ATOM 1852 N N . CYS A 1 246 ? 11.407 -2.411 -26.905 1.00 88.75 246 CYS A N 1
ATOM 1853 C CA . CYS A 1 246 ? 10.460 -3.131 -27.765 1.00 88.75 246 CYS A CA 1
ATOM 1854 C C . CYS A 1 246 ? 9.922 -2.367 -28.979 1.00 88.75 246 CYS A C 1
ATOM 1856 O O . CYS A 1 246 ? 9.575 -3.008 -29.975 1.00 88.75 246 CYS A O 1
ATOM 1858 N N . VAL A 1 247 ? 9.812 -1.038 -28.923 1.00 86.62 247 VAL A N 1
ATOM 1859 C CA . VAL A 1 247 ? 9.255 -0.242 -30.026 1.00 86.62 247 VAL A CA 1
ATOM 1860 C C . VAL A 1 247 ? 10.224 -0.246 -31.201 1.00 86.62 247 VAL A C 1
ATOM 1862 O O . VAL A 1 247 ? 11.442 -0.096 -31.044 1.00 86.62 247 VAL A O 1
ATOM 1865 N N . LYS A 1 248 ? 9.653 -0.452 -32.391 1.00 77.75 248 LYS A N 1
ATOM 1866 C CA . LYS A 1 248 ? 10.397 -0.471 -33.641 1.00 77.75 248 LYS A CA 1
ATOM 1867 C C . LYS A 1 248 ? 10.675 0.939 -34.134 1.00 77.75 248 LYS A C 1
ATOM 1869 O O . LYS A 1 248 ? 9.771 1.768 -34.177 1.00 77.75 248 LYS A O 1
ATOM 1874 N N . ASP A 1 249 ? 11.903 1.171 -34.574 1.00 73.94 249 ASP A N 1
ATOM 1875 C CA . ASP A 1 249 ? 12.213 2.315 -35.432 1.00 73.94 249 ASP A CA 1
ATOM 1876 C C . ASP A 1 249 ? 11.986 1.969 -36.923 1.00 73.94 249 ASP A C 1
ATOM 1878 O O . ASP A 1 249 ? 11.852 0.798 -37.282 1.00 73.94 249 ASP A O 1
ATOM 1882 N N . ASN A 1 250 ? 11.946 2.972 -37.804 1.00 68.94 250 ASN A N 1
ATOM 1883 C CA . ASN A 1 250 ? 11.744 2.839 -39.252 1.00 68.94 250 ASN A CA 1
ATOM 1884 C C . ASN A 1 250 ? 12.772 1.914 -39.932 1.00 68.94 250 ASN A C 1
ATOM 1886 O O . ASN A 1 250 ? 12.466 1.307 -40.954 1.00 68.94 250 ASN A O 1
ATOM 1890 N N . THR A 1 251 ? 13.961 1.762 -39.347 1.00 64.00 251 THR A N 1
ATOM 1891 C CA . THR A 1 251 ? 15.040 0.886 -39.826 1.00 64.00 251 THR A CA 1
ATOM 1892 C C . THR A 1 251 ? 14.935 -0.567 -39.333 1.00 64.00 251 THR A C 1
ATOM 1894 O O . THR A 1 251 ? 15.795 -1.396 -39.650 1.00 64.00 251 THR A O 1
ATOM 1897 N N . GLN A 1 252 ? 13.919 -0.902 -38.527 1.00 65.69 252 GLN A N 1
ATOM 1898 C CA . GLN A 1 252 ? 13.777 -2.207 -37.876 1.00 65.69 252 GLN A CA 1
ATOM 1899 C C . GLN A 1 252 ? 12.681 -3.062 -38.522 1.00 65.69 252 GLN A C 1
ATOM 1901 O O . GLN A 1 252 ? 11.497 -2.735 -38.486 1.00 65.69 252 GLN A O 1
ATOM 1906 N N . ASN A 1 253 ? 13.073 -4.223 -39.053 1.00 62.56 253 ASN A N 1
ATOM 1907 C CA . ASN A 1 253 ? 12.166 -5.101 -39.809 1.00 62.56 253 ASN A CA 1
ATOM 1908 C C . ASN A 1 253 ? 11.619 -6.270 -38.964 1.00 62.56 253 ASN A C 1
ATOM 1910 O O . ASN A 1 253 ? 10.628 -6.890 -39.335 1.00 62.56 253 ASN A O 1
ATOM 1914 N N . ALA A 1 254 ? 12.229 -6.556 -37.807 1.00 67.25 254 ALA A N 1
ATOM 1915 C CA . ALA A 1 254 ? 11.882 -7.677 -36.927 1.00 67.25 254 ALA A CA 1
ATOM 1916 C C . ALA A 1 254 ? 11.461 -7.197 -35.528 1.00 67.25 254 ALA A C 1
ATOM 1918 O O . ALA A 1 254 ? 11.938 -6.167 -35.048 1.00 67.25 254 ALA A O 1
ATOM 1919 N N . GLY A 1 255 ? 10.542 -7.920 -34.877 1.00 73.62 255 GLY A N 1
ATOM 1920 C CA . GLY A 1 255 ? 10.089 -7.618 -33.514 1.00 73.62 255 GLY A CA 1
ATOM 1921 C C . GLY A 1 255 ? 11.142 -7.972 -32.469 1.00 73.62 255 GLY A C 1
ATOM 1922 O O . GLY A 1 255 ? 11.334 -9.145 -32.178 1.00 73.62 255 GLY A O 1
ATOM 1923 N N . VAL A 1 256 ? 11.783 -6.967 -31.863 1.00 82.62 256 VAL A N 1
ATOM 1924 C CA . VAL A 1 256 ? 12.862 -7.179 -30.877 1.00 82.62 256 VAL A CA 1
ATOM 1925 C C . VAL A 1 256 ? 12.360 -7.905 -29.621 1.00 82.62 256 VAL A C 1
ATOM 1927 O O . VAL A 1 256 ? 13.061 -8.750 -29.076 1.00 82.62 256 VAL A O 1
ATOM 1930 N N . CYS A 1 257 ? 11.122 -7.639 -29.201 1.00 86.56 257 CYS A N 1
ATOM 1931 C CA . CYS A 1 257 ? 10.459 -8.341 -28.094 1.00 86.56 257 CYS A CA 1
ATOM 1932 C C . CYS A 1 257 ? 9.554 -9.496 -28.558 1.00 86.56 257 CYS A C 1
ATOM 1934 O O . CYS A 1 257 ? 8.855 -10.089 -27.742 1.00 86.56 257 CYS A O 1
ATOM 1936 N N . GLY A 1 258 ? 9.563 -9.819 -29.856 1.00 81.56 258 GLY A N 1
ATOM 1937 C CA . GLY A 1 258 ? 8.697 -10.814 -30.487 1.00 81.56 258 GLY A CA 1
ATOM 1938 C C . GLY A 1 258 ? 7.680 -10.214 -31.457 1.00 81.56 258 GLY A C 1
ATOM 1939 O O . GLY A 1 258 ? 7.330 -9.030 -31.397 1.00 81.56 258 GLY A O 1
ATOM 1940 N N . ASN A 1 259 ? 7.203 -11.042 -32.387 1.00 76.56 259 ASN A N 1
ATOM 1941 C CA . ASN A 1 259 ? 6.189 -10.637 -33.357 1.00 76.56 259 ASN A CA 1
ATOM 1942 C C . ASN A 1 259 ? 4.834 -10.391 -32.678 1.00 76.56 259 ASN A C 1
ATOM 1944 O O . ASN A 1 259 ? 4.406 -11.145 -31.809 1.00 76.56 259 ASN A O 1
ATOM 1948 N N . GLY A 1 260 ? 4.149 -9.316 -33.080 1.00 73.56 260 GLY A N 1
ATOM 1949 C CA . GLY A 1 260 ? 2.824 -8.957 -32.560 1.00 73.56 260 GLY A CA 1
ATOM 1950 C C . GLY A 1 260 ? 2.807 -8.314 -31.165 1.00 73.56 260 GLY A C 1
ATOM 1951 O O . GLY A 1 260 ? 1.720 -8.018 -30.658 1.00 73.56 260 GLY A O 1
ATOM 1952 N N . VAL A 1 261 ? 3.976 -8.079 -30.551 1.00 79.88 261 VAL A N 1
ATOM 1953 C CA . VAL A 1 261 ? 4.098 -7.338 -29.281 1.00 79.88 261 VAL A CA 1
ATOM 1954 C C . VAL A 1 261 ? 3.822 -5.847 -29.479 1.00 79.88 261 VAL A C 1
ATOM 1956 O O . VAL A 1 261 ? 3.090 -5.265 -28.686 1.00 79.88 261 VAL A O 1
ATOM 1959 N N . VAL A 1 262 ? 4.344 -5.259 -30.559 1.00 78.56 262 VAL A N 1
ATOM 1960 C CA . VAL A 1 262 ? 4.061 -3.878 -30.978 1.00 78.56 262 VAL A CA 1
ATOM 1961 C C . VAL A 1 262 ? 3.704 -3.870 -32.461 1.00 78.56 262 VAL A C 1
ATOM 1963 O O . VAL A 1 262 ? 4.413 -4.466 -33.279 1.00 78.56 262 VAL A O 1
ATOM 1966 N N . SER A 1 263 ? 2.602 -3.214 -32.809 1.00 72.88 263 SER A N 1
ATOM 1967 C CA . SER A 1 263 ? 2.113 -3.093 -34.181 1.00 72.88 263 SER A CA 1
ATOM 1968 C C . SER A 1 263 ? 2.918 -2.082 -35.013 1.00 72.88 263 SER A C 1
ATOM 1970 O O . SER A 1 263 ? 3.325 -1.038 -34.506 1.00 72.88 263 SER A O 1
ATOM 1972 N N . GLY A 1 264 ? 3.074 -2.344 -36.316 1.00 68.06 264 GLY A N 1
ATOM 1973 C CA . GLY A 1 264 ? 3.589 -1.391 -37.315 1.00 68.06 264 GLY A CA 1
ATOM 1974 C C . GLY A 1 264 ? 5.040 -0.909 -37.136 1.00 68.06 264 GLY A C 1
ATOM 1975 O O . GLY A 1 264 ? 5.735 -1.289 -36.198 1.00 68.06 264 GLY A O 1
ATOM 1976 N N . ASN A 1 265 ? 5.470 -0.044 -38.062 1.00 64.44 265 ASN A N 1
ATOM 1977 C CA . ASN A 1 265 ? 6.710 0.734 -38.006 1.00 64.44 265 ASN A CA 1
ATOM 1978 C C . ASN A 1 265 ? 6.321 2.212 -38.120 1.00 64.44 265 ASN A C 1
ATOM 1980 O O . ASN A 1 265 ? 6.132 2.709 -39.225 1.00 64.44 265 ASN A O 1
ATOM 1984 N N . THR A 1 266 ? 6.140 2.913 -37.002 1.00 57.19 266 THR A N 1
ATOM 1985 C CA . THR A 1 266 ? 5.764 4.341 -37.037 1.00 57.19 266 THR A CA 1
ATOM 1986 C C . THR A 1 266 ? 6.955 5.269 -37.273 1.00 57.19 266 THR A C 1
ATOM 1988 O O . THR A 1 266 ? 6.759 6.463 -37.458 1.00 57.19 266 THR A O 1
ATOM 1991 N N . GLY A 1 267 ? 8.180 4.733 -37.298 1.00 64.19 267 GLY A N 1
ATOM 1992 C CA . GLY A 1 267 ? 9.385 5.547 -37.177 1.00 64.19 267 GLY A CA 1
ATOM 1993 C C . GLY A 1 267 ? 9.502 6.130 -35.771 1.00 64.19 267 GLY A C 1
ATOM 1994 O O . GLY A 1 267 ? 8.507 6.427 -35.107 1.00 64.19 267 GLY A O 1
ATOM 1995 N N . TRP A 1 268 ? 10.727 6.253 -35.277 1.00 79.75 268 TRP A N 1
ATOM 1996 C CA . TRP A 1 268 ? 10.995 6.938 -34.023 1.00 79.75 268 TRP A CA 1
ATOM 1997 C C . TRP A 1 268 ? 10.969 8.454 -34.271 1.00 79.75 268 TRP A C 1
ATOM 1999 O O . TRP A 1 268 ? 12.006 9.090 -34.415 1.00 79.75 268 TRP A O 1
ATOM 2009 N N . SER A 1 269 ? 9.770 9.023 -34.422 1.00 76.75 269 SER A N 1
ATOM 2010 C CA . SER A 1 269 ? 9.536 10.461 -34.629 1.00 76.75 269 SER A CA 1
ATOM 2011 C C . SER A 1 269 ? 8.870 11.087 -33.412 1.00 76.75 269 SER A C 1
ATOM 2013 O O . SER A 1 269 ? 8.125 10.398 -32.722 1.00 76.75 269 SER A O 1
ATOM 2015 N N . THR A 1 270 ? 9.072 12.386 -33.187 1.00 77.38 270 THR A N 1
ATOM 2016 C CA . THR A 1 270 ? 8.557 13.119 -32.019 1.00 77.38 270 THR A CA 1
ATOM 2017 C C . THR A 1 270 ? 7.114 12.751 -31.664 1.00 77.38 270 THR A C 1
ATOM 2019 O O . THR A 1 270 ? 6.243 12.750 -32.533 1.00 77.38 270 THR A O 1
ATOM 2022 N N . ASP A 1 271 ? 6.896 12.394 -30.397 1.00 74.56 271 ASP A N 1
ATOM 2023 C CA . ASP A 1 271 ? 5.613 11.990 -29.797 1.00 74.56 271 ASP A CA 1
ATOM 2024 C C . ASP A 1 271 ? 4.909 10.761 -30.422 1.00 74.56 271 ASP A C 1
ATOM 2026 O O . ASP A 1 271 ? 3.827 10.364 -29.983 1.00 74.56 271 ASP A O 1
ATOM 2030 N N . ALA A 1 272 ? 5.516 10.084 -31.401 1.00 70.56 272 ALA A N 1
ATOM 2031 C CA . ALA A 1 272 ? 4.914 8.916 -32.049 1.00 70.56 272 ALA A CA 1
ATOM 2032 C C . ALA A 1 272 ? 4.875 7.662 -31.160 1.00 70.56 272 ALA A C 1
ATOM 2034 O O . ALA A 1 272 ? 4.114 6.730 -31.437 1.00 70.56 272 ALA A O 1
ATOM 2035 N N . ALA A 1 273 ? 5.676 7.608 -30.089 1.00 74.38 273 ALA A N 1
ATOM 2036 C CA . ALA A 1 273 ? 5.763 6.422 -29.245 1.00 74.38 273 ALA A CA 1
ATOM 2037 C C . ALA A 1 273 ? 4.582 6.284 -28.273 1.00 74.38 273 ALA A C 1
ATOM 2039 O O . ALA A 1 273 ? 4.317 5.169 -27.830 1.00 74.38 273 ALA A O 1
ATOM 2040 N N . ALA A 1 274 ? 3.833 7.354 -27.973 1.00 78.38 274 ALA A N 1
ATOM 2041 C CA . ALA A 1 274 ? 2.784 7.338 -26.945 1.00 78.38 274 ALA A CA 1
ATOM 2042 C C . ALA A 1 274 ? 1.745 6.221 -27.162 1.00 78.38 274 ALA A C 1
ATOM 2044 O O . ALA A 1 274 ? 1.516 5.400 -26.274 1.00 78.38 274 ALA A O 1
ATOM 2045 N N . ALA A 1 275 ? 1.195 6.105 -28.376 1.00 81.69 275 ALA A N 1
ATOM 2046 C CA . ALA A 1 275 ? 0.243 5.044 -28.716 1.00 81.69 275 ALA A CA 1
ATOM 2047 C C . ALA A 1 275 ? 0.855 3.633 -28.599 1.00 81.69 275 ALA A C 1
ATOM 2049 O O . ALA A 1 275 ? 0.166 2.675 -28.246 1.00 81.69 275 ALA A O 1
ATOM 2050 N N . LYS A 1 276 ? 2.161 3.495 -28.863 1.00 86.06 276 LYS A N 1
ATOM 2051 C CA . LYS A 1 276 ? 2.886 2.221 -28.740 1.00 86.06 276 LYS A CA 1
ATOM 2052 C C . LYS A 1 276 ? 3.165 1.854 -27.290 1.00 86.06 276 LYS A C 1
ATOM 2054 O O . LYS A 1 276 ? 3.095 0.677 -26.952 1.00 86.06 276 LYS A O 1
ATOM 2059 N N . LEU A 1 277 ? 3.420 2.837 -26.428 1.00 89.44 277 LEU A N 1
ATOM 2060 C CA . LEU A 1 277 ? 3.527 2.617 -24.987 1.00 89.44 277 LEU A CA 1
ATOM 2061 C C . LEU A 1 277 ? 2.193 2.138 -24.405 1.00 89.44 277 LEU A C 1
ATOM 2063 O O . LEU A 1 277 ? 2.179 1.187 -23.627 1.00 89.44 277 LEU A O 1
ATOM 2067 N N . THR A 1 278 ? 1.068 2.718 -24.837 1.00 87.38 278 THR A N 1
ATOM 2068 C CA . THR A 1 278 ? -0.273 2.234 -24.465 1.00 87.38 278 THR A CA 1
ATOM 2069 C C . THR A 1 278 ? -0.525 0.810 -24.964 1.00 87.38 278 THR A C 1
ATOM 2071 O O . THR A 1 278 ? -1.035 -0.023 -24.214 1.00 87.38 278 THR A O 1
ATOM 2074 N N . GLU A 1 279 ? -0.136 0.494 -26.205 1.00 88.38 279 GLU A N 1
ATOM 2075 C CA . GLU A 1 279 ? -0.230 -0.870 -26.739 1.00 88.38 279 GLU A CA 1
ATOM 2076 C C . GLU A 1 279 ? 0.572 -1.858 -25.877 1.00 88.38 279 GLU A C 1
ATOM 2078 O O . GLU A 1 279 ? 0.039 -2.892 -25.472 1.00 88.38 279 GLU A O 1
ATOM 2083 N N . LEU A 1 280 ? 1.822 -1.516 -25.545 1.00 89.81 280 LEU A N 1
ATOM 2084 C CA . LEU A 1 280 ? 2.702 -2.315 -24.691 1.00 89.81 280 LEU A CA 1
ATOM 2085 C C . LEU A 1 280 ? 2.113 -2.532 -23.296 1.00 89.81 280 LEU A C 1
ATOM 2087 O O . LEU A 1 280 ? 2.053 -3.674 -22.840 1.00 89.81 280 LEU A O 1
ATOM 2091 N N . ALA A 1 281 ? 1.617 -1.472 -22.653 1.00 90.25 281 ALA A N 1
ATOM 2092 C CA . ALA A 1 281 ? 0.930 -1.563 -21.367 1.00 90.25 281 ALA A CA 1
ATOM 2093 C C . ALA A 1 281 ? -0.232 -2.569 -21.435 1.00 90.25 281 ALA A C 1
ATOM 2095 O O . ALA A 1 281 ? -0.339 -3.463 -20.595 1.00 90.25 281 ALA A O 1
ATOM 2096 N N . GLY A 1 282 ? -1.045 -2.489 -22.494 1.00 87.94 282 GLY A N 1
ATOM 2097 C CA . GLY A 1 282 ? -2.156 -3.409 -22.736 1.00 87.94 282 GLY A CA 1
ATOM 2098 C C . GLY A 1 282 ? -1.730 -4.858 -22.999 1.00 87.94 282 GLY A C 1
ATOM 2099 O O . GLY A 1 282 ? -2.483 -5.780 -22.679 1.00 87.94 282 GLY A O 1
ATOM 2100 N N . LYS A 1 283 ? -0.533 -5.102 -23.554 1.00 88.56 283 LYS A N 1
ATOM 2101 C CA . LYS A 1 283 ? 0.035 -6.460 -23.650 1.00 88.56 283 LYS A CA 1
ATOM 2102 C C . LYS A 1 283 ? 0.455 -6.981 -22.284 1.00 88.56 283 LYS A C 1
ATOM 2104 O O . LYS A 1 283 ? 0.196 -8.147 -21.995 1.00 88.56 283 LYS A O 1
ATOM 2109 N N . CYS A 1 284 ? 1.073 -6.134 -21.462 1.00 90.38 284 CYS A N 1
ATOM 2110 C CA . CYS A 1 284 ? 1.504 -6.528 -20.130 1.00 90.38 284 CYS A CA 1
ATOM 2111 C C . CYS A 1 284 ? 0.308 -6.924 -19.256 1.00 90.38 284 CYS A C 1
ATOM 2113 O O . CYS A 1 284 ? 0.344 -7.992 -18.663 1.00 90.38 284 CYS A O 1
ATOM 2115 N N . SER A 1 285 ? -0.798 -6.172 -19.291 1.00 81.56 285 SER A N 1
ATOM 2116 C CA . SER A 1 285 ? -2.016 -6.482 -18.517 1.00 81.56 285 SER A CA 1
ATOM 2117 C C . SER A 1 285 ? -2.666 -7.837 -18.836 1.00 81.56 285 SER A C 1
ATOM 2119 O O . SER A 1 285 ? -3.547 -8.275 -18.103 1.00 81.56 285 SER A O 1
ATOM 2121 N N . LYS A 1 286 ? -2.274 -8.506 -19.930 1.00 78.19 286 LYS A N 1
ATOM 2122 C CA . LYS A 1 286 ? -2.748 -9.858 -20.280 1.00 78.19 286 LYS A CA 1
ATOM 2123 C C . LYS A 1 286 ? -1.911 -10.974 -19.659 1.00 78.19 286 LYS A C 1
ATOM 2125 O O . LYS A 1 286 ? -2.298 -12.136 -19.753 1.00 78.19 286 LYS A O 1
ATOM 2130 N N . LEU A 1 287 ? -0.752 -10.655 -19.087 1.00 78.19 287 LEU A N 1
ATOM 2131 C CA . LEU A 1 287 ? 0.038 -11.625 -18.341 1.00 78.19 287 LEU A CA 1
ATOM 2132 C C . LEU A 1 287 ? -0.633 -11.859 -16.993 1.00 78.19 287 LEU A C 1
ATOM 2134 O O . LEU A 1 287 ? -1.053 -10.912 -16.332 1.00 78.19 287 LEU A O 1
ATOM 2138 N N . THR A 1 288 ? -0.710 -13.122 -16.575 1.00 71.44 288 THR A N 1
ATOM 2139 C CA . THR A 1 288 ? -1.178 -13.471 -15.235 1.00 71.44 288 THR A CA 1
ATOM 2140 C C . THR A 1 288 ? -0.275 -12.788 -14.215 1.00 71.44 288 THR A C 1
ATOM 2142 O O . THR A 1 288 ? 0.895 -13.151 -14.055 1.00 71.44 288 THR A O 1
ATOM 2145 N N . ALA A 1 289 ? -0.803 -11.755 -13.563 1.00 67.81 289 ALA A N 1
ATOM 2146 C CA . ALA A 1 289 ? -0.107 -11.091 -12.481 1.00 67.81 289 ALA A CA 1
ATOM 2147 C C . ALA A 1 289 ? -0.083 -12.024 -11.263 1.00 67.81 289 ALA A C 1
ATOM 2149 O O . ALA A 1 289 ? -1.040 -12.752 -11.005 1.00 67.81 289 ALA A O 1
ATOM 2150 N N . ASN A 1 290 ? 1.025 -12.005 -10.524 1.00 78.62 290 ASN A N 1
ATOM 2151 C CA . ASN A 1 290 ? 1.014 -12.559 -9.171 1.00 78.62 290 ASN A CA 1
ATOM 2152 C C . ASN A 1 290 ? 0.276 -11.579 -8.259 1.00 78.62 290 ASN A C 1
ATOM 2154 O O . ASN A 1 290 ? 0.185 -10.398 -8.595 1.00 78.62 290 ASN A O 1
ATOM 2158 N N . ASP A 1 291 ? -0.158 -12.044 -7.092 1.00 86.69 291 ASP A N 1
ATOM 2159 C CA . ASP A 1 291 ? -0.771 -11.177 -6.086 1.00 86.69 291 ASP A CA 1
ATOM 2160 C C . ASP A 1 291 ? 0.117 -9.966 -5.775 1.00 86.69 291 ASP A C 1
ATOM 2162 O O . ASP A 1 291 ? 1.351 -10.076 -5.699 1.00 86.69 291 ASP A O 1
ATOM 2166 N N . LEU A 1 292 ? -0.511 -8.806 -5.579 1.00 91.00 292 LEU A N 1
ATOM 2167 C CA . LEU A 1 292 ? 0.191 -7.600 -5.166 1.00 91.00 292 LEU A CA 1
ATOM 2168 C C . LEU A 1 292 ? 0.642 -7.769 -3.711 1.00 91.00 292 LEU A C 1
ATOM 2170 O O . LEU A 1 292 ? -0.149 -7.598 -2.789 1.00 91.00 292 LEU A O 1
ATOM 2174 N N . THR A 1 293 ? 1.911 -8.128 -3.521 1.00 91.81 293 THR A N 1
ATOM 2175 C CA . THR A 1 293 ? 2.550 -8.292 -2.207 1.00 91.81 293 THR A CA 1
ATOM 2176 C C . THR A 1 293 ? 3.912 -7.595 -2.194 1.00 91.81 293 THR A C 1
ATOM 2178 O O . THR A 1 293 ? 4.549 -7.483 -3.254 1.00 91.81 293 THR A O 1
ATOM 2181 N N . PRO A 1 294 ? 4.424 -7.174 -1.021 1.00 93.94 294 PRO A N 1
ATOM 2182 C CA . PRO A 1 294 ? 5.748 -6.561 -0.914 1.00 93.94 294 PRO A CA 1
ATOM 2183 C C . PRO A 1 294 ? 6.840 -7.466 -1.490 1.00 93.94 294 PRO A C 1
ATOM 2185 O O . PRO A 1 294 ? 7.706 -7.018 -2.242 1.00 93.94 294 PRO A O 1
ATOM 2188 N N . HIS A 1 295 ? 6.755 -8.768 -1.200 1.00 95.00 295 HIS A N 1
ATOM 2189 C CA . HIS A 1 295 ? 7.683 -9.772 -1.711 1.00 95.00 295 HIS A CA 1
ATOM 2190 C C . HIS A 1 295 ? 7.678 -9.837 -3.244 1.00 95.00 295 HIS A C 1
ATOM 2192 O O . HIS A 1 295 ? 8.741 -9.782 -3.863 1.00 95.00 295 HIS A O 1
ATOM 2198 N N . ASN A 1 296 ? 6.496 -9.911 -3.866 1.00 94.81 296 ASN A N 1
ATOM 2199 C CA . ASN A 1 296 ? 6.381 -10.023 -5.320 1.00 94.81 296 ASN A CA 1
ATOM 2200 C C . ASN A 1 296 ? 6.891 -8.772 -6.042 1.00 94.81 296 ASN A C 1
ATOM 2202 O O . ASN A 1 296 ? 7.537 -8.906 -7.084 1.00 94.81 296 ASN A O 1
ATOM 2206 N N . ILE A 1 297 ? 6.651 -7.580 -5.485 1.00 96.31 297 ILE A N 1
ATOM 2207 C CA . ILE A 1 297 ? 7.188 -6.325 -6.024 1.00 96.31 297 ILE A CA 1
ATOM 2208 C C . ILE A 1 297 ? 8.717 -6.321 -5.934 1.00 96.31 297 ILE A C 1
ATOM 2210 O O . ILE A 1 297 ? 9.384 -6.157 -6.956 1.00 96.31 297 ILE A O 1
ATOM 2214 N N . ARG A 1 298 ? 9.289 -6.564 -4.745 1.00 97.31 298 ARG A N 1
ATOM 2215 C CA . ARG A 1 298 ? 10.751 -6.577 -4.548 1.00 97.31 298 ARG A CA 1
ATOM 2216 C C . ARG A 1 298 ? 11.431 -7.610 -5.448 1.00 97.31 298 ARG A C 1
ATOM 2218 O O . ARG A 1 298 ? 12.404 -7.280 -6.118 1.00 97.31 298 ARG A O 1
ATOM 2225 N N . ALA A 1 299 ? 10.887 -8.825 -5.536 1.00 95.69 299 ALA A N 1
ATOM 2226 C CA . ALA A 1 299 ? 11.416 -9.878 -6.400 1.00 95.69 299 ALA A CA 1
ATOM 2227 C C . ALA A 1 299 ? 11.388 -9.482 -7.887 1.00 95.69 299 ALA A C 1
ATOM 2229 O O . ALA A 1 299 ? 12.348 -9.740 -8.614 1.00 95.69 299 ALA A O 1
ATOM 2230 N N . ALA A 1 300 ? 10.314 -8.829 -8.343 1.00 95.19 300 ALA A N 1
ATOM 2231 C CA . ALA A 1 300 ? 10.213 -8.339 -9.714 1.00 95.19 300 ALA A CA 1
ATOM 2232 C C . ALA A 1 300 ? 11.202 -7.191 -9.993 1.00 95.19 300 ALA A C 1
ATOM 2234 O O . ALA A 1 300 ? 11.827 -7.181 -11.055 1.00 95.19 300 ALA A O 1
ATOM 2235 N N . VAL A 1 301 ? 11.407 -6.274 -9.036 1.00 96.69 301 VAL A N 1
ATOM 2236 C CA . VAL A 1 301 ? 12.410 -5.199 -9.145 1.00 96.69 301 VAL A CA 1
ATOM 2237 C C . VAL A 1 301 ? 13.810 -5.798 -9.230 1.00 96.69 301 VAL A C 1
ATOM 2239 O O . VAL A 1 301 ? 14.554 -5.474 -10.152 1.00 96.69 301 VAL A O 1
ATOM 2242 N N . THR A 1 302 ? 14.160 -6.734 -8.343 1.00 95.12 302 THR A N 1
ATOM 2243 C CA . THR A 1 302 ? 15.448 -7.439 -8.395 1.00 95.12 302 THR A CA 1
ATOM 2244 C C . THR A 1 302 ? 15.643 -8.139 -9.738 1.00 95.12 302 THR A C 1
ATOM 2246 O O . THR A 1 302 ? 16.690 -7.978 -10.362 1.00 95.12 302 THR A O 1
ATOM 2249 N N . ALA A 1 303 ? 14.632 -8.861 -10.233 1.00 94.56 303 ALA A N 1
ATOM 2250 C CA . ALA A 1 303 ? 14.708 -9.520 -11.533 1.00 94.56 303 ALA A CA 1
ATOM 2251 C C . ALA A 1 303 ? 15.002 -8.521 -12.666 1.00 94.56 303 ALA A C 1
ATOM 2253 O O . ALA A 1 303 ? 15.864 -8.794 -13.499 1.00 94.56 303 ALA A O 1
ATOM 2254 N N . ALA A 1 304 ? 14.361 -7.348 -12.671 1.00 95.12 304 ALA A N 1
ATOM 2255 C CA . ALA A 1 304 ? 14.626 -6.299 -13.655 1.00 95.12 304 ALA A CA 1
ATOM 2256 C C . ALA A 1 304 ? 16.038 -5.715 -13.526 1.00 95.12 304 ALA A C 1
ATOM 2258 O O . ALA A 1 304 ? 16.767 -5.658 -14.515 1.00 95.12 304 ALA A O 1
ATOM 2259 N N . LEU A 1 305 ? 16.472 -5.359 -12.315 1.00 92.75 305 LEU A N 1
ATOM 2260 C CA . LEU A 1 305 ? 17.803 -4.789 -12.091 1.00 92.75 305 LEU A CA 1
ATOM 2261 C C . LEU A 1 305 ? 18.926 -5.758 -12.493 1.00 92.75 305 LEU A C 1
ATOM 2263 O O . LEU A 1 305 ? 19.923 -5.325 -13.061 1.00 92.75 305 LEU A O 1
ATOM 2267 N N . THR A 1 306 ? 18.752 -7.074 -12.319 1.00 91.19 306 THR A N 1
ATOM 2268 C CA . THR A 1 306 ? 19.746 -8.074 -12.776 1.00 91.19 306 THR A CA 1
ATOM 2269 C C . THR A 1 306 ? 19.893 -8.161 -14.301 1.00 91.19 306 THR A C 1
ATOM 2271 O O . THR A 1 306 ? 20.869 -8.729 -14.802 1.00 91.19 306 THR A O 1
ATOM 2274 N N . LYS A 1 307 ? 18.941 -7.606 -15.065 1.00 92.19 307 LYS A N 1
ATOM 2275 C CA . LYS A 1 307 ? 19.046 -7.481 -16.527 1.00 92.19 307 LYS A CA 1
ATOM 2276 C C . LYS A 1 307 ? 19.803 -6.238 -16.969 1.00 92.19 307 LYS A C 1
ATOM 2278 O O . LYS A 1 307 ? 20.211 -6.184 -18.128 1.00 92.19 307 LYS A O 1
ATOM 2283 N N . ILE A 1 308 ? 20.058 -5.296 -16.063 1.00 89.69 308 ILE A N 1
ATOM 2284 C CA . ILE A 1 308 ? 20.985 -4.196 -16.309 1.00 89.69 308 ILE A CA 1
ATOM 2285 C C . ILE A 1 308 ? 22.395 -4.769 -16.216 1.00 89.69 308 ILE A C 1
ATOM 2287 O O . ILE A 1 308 ? 22.884 -5.132 -15.148 1.00 89.69 308 ILE A O 1
ATOM 2291 N N . LYS A 1 309 ? 23.044 -4.896 -17.369 1.00 85.19 309 LYS A N 1
ATOM 2292 C CA . LYS A 1 309 ? 24.373 -5.487 -17.490 1.00 85.19 309 LYS A CA 1
ATOM 2293 C C . LYS A 1 309 ? 25.379 -4.429 -17.892 1.00 85.19 309 LYS A C 1
ATOM 2295 O O . LYS A 1 309 ? 25.091 -3.541 -18.693 1.00 85.19 309 LYS A O 1
ATOM 2300 N N . GLN A 1 310 ? 26.594 -4.592 -17.393 1.00 79.00 310 GLN A N 1
ATOM 2301 C CA . GLN A 1 310 ? 27.743 -3.883 -17.926 1.00 79.00 310 GLN A CA 1
ATOM 2302 C C . GLN A 1 310 ? 28.008 -4.366 -19.356 1.00 79.00 310 GLN A C 1
ATOM 2304 O O . GLN A 1 310 ? 28.089 -5.571 -19.616 1.00 79.00 310 GLN A O 1
ATOM 2309 N N . LYS A 1 311 ? 28.115 -3.429 -20.295 1.00 76.31 311 LYS A N 1
ATOM 2310 C CA . LYS A 1 311 ? 28.501 -3.698 -21.683 1.00 76.31 311 LYS A CA 1
ATOM 2311 C C . LYS A 1 311 ? 29.854 -3.046 -21.963 1.00 76.31 311 LYS A C 1
ATOM 2313 O O . LYS A 1 311 ? 30.104 -1.923 -21.535 1.00 76.31 311 LYS A O 1
ATOM 2318 N N . GLY A 1 312 ? 30.734 -3.807 -22.619 1.00 57.66 312 GLY A N 1
ATOM 2319 C CA . GLY A 1 312 ? 32.127 -3.435 -22.873 1.00 57.66 312 GLY A CA 1
ATOM 2320 C C . GLY A 1 312 ? 32.306 -2.349 -23.943 1.00 57.66 312 GLY A C 1
ATOM 2321 O O . GLY A 1 312 ? 31.472 -2.183 -24.835 1.00 57.66 312 GLY A O 1
ATOM 2322 N N . GLY A 1 313 ? 33.423 -1.633 -23.827 1.00 61.06 313 GLY A N 1
ATOM 2323 C CA . GLY A 1 313 ? 33.871 -0.492 -24.631 1.00 61.06 313 GLY A CA 1
ATOM 2324 C C . GLY A 1 313 ? 34.947 0.281 -23.851 1.00 61.06 313 GLY A C 1
ATOM 2325 O O . GLY A 1 313 ? 35.253 -0.096 -22.721 1.00 61.06 313 GLY A O 1
ATOM 2326 N N . ASN A 1 314 ? 35.507 1.360 -24.414 1.00 54.41 314 ASN A N 1
ATOM 2327 C CA . ASN A 1 314 ? 36.418 2.255 -23.668 1.00 54.41 314 ASN A CA 1
ATOM 2328 C C . ASN A 1 314 ? 35.718 2.947 -22.480 1.00 54.41 314 ASN A C 1
ATOM 2330 O O . ASN A 1 314 ? 36.369 3.356 -21.524 1.00 54.41 314 ASN A O 1
ATOM 2334 N N . ASP A 1 315 ? 34.388 2.996 -22.538 1.00 61.09 315 ASP A N 1
ATOM 2335 C CA . ASP A 1 315 ? 33.484 3.583 -21.566 1.00 61.09 315 ASP A CA 1
ATOM 2336 C C . ASP A 1 315 ? 32.553 2.491 -21.031 1.00 61.09 315 ASP A C 1
ATOM 2338 O O . ASP A 1 315 ? 31.811 1.867 -21.796 1.00 61.09 315 ASP A O 1
ATOM 2342 N N . PHE A 1 316 ? 32.579 2.228 -19.723 1.00 69.94 316 PHE A N 1
ATOM 2343 C CA . PHE A 1 316 ? 31.707 1.216 -19.133 1.00 69.94 316 PHE A CA 1
ATOM 2344 C C . PHE A 1 316 ? 30.271 1.734 -19.072 1.00 69.94 316 PHE A C 1
ATOM 2346 O O . PHE A 1 316 ? 29.979 2.669 -18.330 1.00 69.94 316 PHE A O 1
ATOM 2353 N N . LYS A 1 317 ? 29.370 1.105 -19.825 1.00 79.06 317 LYS A N 1
ATOM 2354 C CA . LYS A 1 317 ? 27.949 1.469 -19.876 1.00 79.06 317 LYS A CA 1
ATOM 2355 C C . LYS A 1 317 ? 27.091 0.407 -19.216 1.00 79.06 317 LYS A C 1
ATOM 2357 O O . LYS A 1 317 ? 27.388 -0.787 -19.305 1.00 79.06 317 LYS A O 1
ATOM 2362 N N . LEU A 1 318 ? 26.004 0.842 -18.588 1.00 85.94 318 LEU A N 1
ATOM 2363 C CA . LEU A 1 318 ? 25.058 -0.031 -17.902 1.00 85.94 318 LEU A CA 1
ATOM 2364 C C . LEU A 1 318 ? 23.741 -0.057 -18.671 1.00 85.94 318 LEU A C 1
ATOM 2366 O O . LEU A 1 318 ? 23.067 0.962 -18.818 1.00 85.94 318 LEU A O 1
ATOM 2370 N N . VAL A 1 319 ? 23.427 -1.230 -19.217 1.00 89.75 319 VAL A N 1
ATOM 2371 C CA . VAL A 1 319 ? 22.455 -1.380 -20.299 1.00 89.75 319 VAL A CA 1
ATOM 2372 C C . VAL A 1 319 ? 21.511 -2.544 -20.025 1.00 89.75 319 VAL A C 1
ATOM 2374 O O . VAL A 1 319 ? 21.961 -3.639 -19.687 1.00 89.75 319 VAL A O 1
ATOM 2377 N N . MET A 1 320 ? 20.212 -2.331 -20.234 1.00 92.69 320 MET A N 1
ATOM 2378 C CA . MET A 1 320 ? 19.214 -3.402 -20.328 1.00 92.69 320 MET A CA 1
ATOM 2379 C C . MET A 1 320 ? 18.819 -3.617 -21.791 1.00 92.69 320 MET A C 1
ATOM 2381 O O . MET A 1 320 ? 18.547 -2.650 -22.498 1.00 92.69 320 MET A O 1
ATOM 2385 N N . GLY A 1 321 ? 18.761 -4.873 -22.240 1.00 91.25 321 GLY A N 1
ATOM 2386 C CA . GLY A 1 321 ? 18.413 -5.244 -23.616 1.00 91.25 321 GLY A CA 1
ATOM 2387 C C . GLY A 1 321 ? 19.610 -5.364 -24.569 1.00 91.25 321 GLY A C 1
ATOM 2388 O O . GLY A 1 321 ? 20.783 -5.262 -24.187 1.00 91.25 321 GLY A O 1
ATOM 2389 N N . LYS A 1 322 ? 19.313 -5.638 -25.842 1.00 87.88 322 LYS A N 1
ATOM 2390 C CA . LYS A 1 322 ? 20.301 -5.914 -26.891 1.00 87.88 322 LYS A CA 1
ATOM 2391 C C . LYS A 1 322 ? 20.783 -4.658 -27.623 1.00 87.88 322 LYS A C 1
ATOM 2393 O O . LYS A 1 322 ? 19.994 -3.927 -28.211 1.00 87.88 322 LYS A O 1
ATOM 2398 N N . GLN A 1 323 ? 22.107 -4.518 -27.711 1.00 82.44 323 GLN A N 1
ATOM 2399 C CA . GLN A 1 323 ? 22.823 -3.591 -28.601 1.00 82.44 323 GLN A CA 1
ATOM 2400 C C . GLN A 1 323 ? 23.311 -4.323 -29.865 1.00 82.44 323 GLN A C 1
ATOM 2402 O O . GLN A 1 323 ? 23.578 -5.526 -29.804 1.00 82.44 323 GLN A O 1
ATOM 2407 N N . LYS A 1 324 ? 23.445 -3.628 -31.008 1.00 73.44 324 LYS A N 1
ATOM 2408 C CA . LYS A 1 324 ? 23.858 -4.261 -32.281 1.00 73.44 324 LYS A CA 1
ATOM 2409 C C . LYS A 1 324 ? 25.374 -4.273 -32.536 1.00 73.44 324 LYS A C 1
ATOM 2411 O O . LYS A 1 324 ? 25.843 -5.253 -33.102 1.00 73.44 324 LYS A O 1
ATOM 2416 N N . SER A 1 325 ? 26.139 -3.253 -32.134 1.00 60.28 325 SER A N 1
ATOM 2417 C CA . SER A 1 325 ? 27.612 -3.232 -32.325 1.00 60.28 325 SER A CA 1
ATOM 2418 C C . SER A 1 325 ? 28.309 -1.963 -31.819 1.00 60.28 325 SER A C 1
ATOM 2420 O O . SER A 1 325 ? 29.460 -2.032 -31.412 1.00 60.28 325 SER A O 1
ATOM 2422 N N . THR A 1 326 ? 27.639 -0.807 -31.833 1.00 58.97 326 THR A N 1
ATOM 2423 C CA . THR A 1 326 ? 28.226 0.516 -31.525 1.00 58.97 326 THR A CA 1
ATOM 2424 C C . THR A 1 326 ? 28.244 0.877 -30.037 1.00 58.97 326 THR A C 1
ATOM 2426 O O . THR A 1 326 ? 28.495 2.026 -29.692 1.00 58.97 326 THR A O 1
ATOM 2429 N N . SER A 1 327 ? 27.925 -0.065 -29.142 1.00 65.25 327 SER A N 1
ATOM 2430 C CA . SER A 1 327 ? 27.727 0.200 -27.705 1.00 65.25 327 SER A CA 1
ATOM 2431 C C . SER A 1 327 ? 26.740 1.352 -27.419 1.00 65.25 327 SER A C 1
ATOM 2433 O O . SER A 1 327 ? 26.851 2.034 -26.398 1.00 65.25 327 SER A O 1
ATOM 2435 N N . THR A 1 328 ? 25.768 1.589 -28.312 1.00 79.44 328 THR A N 1
ATOM 2436 C CA . THR A 1 328 ? 24.703 2.595 -28.147 1.00 79.44 328 THR A CA 1
ATOM 2437 C C . THR A 1 328 ? 23.314 1.969 -28.250 1.00 79.44 328 THR A C 1
ATOM 2439 O O . THR A 1 328 ? 23.132 0.932 -28.891 1.00 79.44 328 THR A O 1
ATOM 2442 N N . CYS A 1 329 ? 22.323 2.623 -27.637 1.00 85.31 329 CYS A N 1
ATOM 2443 C CA . CYS A 1 329 ? 20.898 2.272 -27.737 1.00 85.31 329 CYS A CA 1
ATOM 2444 C C . CYS A 1 329 ? 20.162 2.997 -28.872 1.00 85.31 329 CYS A C 1
ATOM 2446 O O . CYS A 1 329 ? 18.968 3.275 -28.787 1.00 85.31 329 CYS A O 1
ATOM 2448 N N . GLY A 1 330 ? 20.885 3.301 -29.951 1.00 80.12 330 GLY A N 1
ATOM 2449 C CA . GLY A 1 330 ? 20.325 3.913 -31.149 1.00 80.12 330 GLY A CA 1
ATOM 2450 C C . GLY A 1 330 ? 19.562 2.939 -32.052 1.00 80.12 330 GLY A C 1
ATOM 2451 O O . GLY A 1 330 ? 19.538 1.718 -31.855 1.00 80.12 330 GLY A O 1
ATOM 2452 N N . ALA A 1 331 ? 18.958 3.512 -33.090 1.00 75.19 331 ALA A N 1
ATOM 2453 C CA . ALA A 1 331 ? 18.261 2.800 -34.152 1.00 75.19 331 ALA A CA 1
ATOM 2454 C C . ALA A 1 331 ? 19.136 1.716 -34.797 1.00 75.19 331 ALA A C 1
ATOM 2456 O O . ALA A 1 331 ? 20.188 1.999 -35.369 1.00 75.19 331 ALA A O 1
ATOM 2457 N N . SER A 1 332 ? 18.720 0.453 -34.700 1.00 74.00 332 SER A N 1
ATOM 2458 C CA . SER A 1 332 ? 19.474 -0.651 -35.298 1.00 74.00 332 SER A CA 1
ATOM 2459 C C . SER A 1 332 ? 18.629 -1.909 -35.496 1.00 74.00 332 SER A C 1
ATOM 2461 O O . SER A 1 332 ? 17.843 -2.285 -34.633 1.00 74.00 332 SER A O 1
ATOM 2463 N N . ALA A 1 333 ? 18.770 -2.593 -36.637 1.00 73.38 333 ALA A N 1
ATOM 2464 C CA . ALA A 1 333 ? 17.952 -3.778 -36.925 1.00 73.38 333 ALA A CA 1
ATOM 2465 C C . ALA A 1 333 ? 18.086 -4.867 -35.836 1.00 73.38 333 ALA A C 1
ATOM 2467 O O . ALA A 1 333 ? 19.202 -5.282 -35.519 1.00 73.38 333 ALA A O 1
ATOM 2468 N N . ALA A 1 334 ? 16.946 -5.349 -35.322 1.00 73.56 334 ALA A N 1
ATOM 2469 C CA . ALA A 1 334 ? 16.841 -6.411 -34.310 1.00 73.56 334 ALA A CA 1
ATOM 2470 C C . ALA A 1 334 ? 17.565 -6.130 -32.969 1.00 73.56 334 ALA A C 1
ATOM 2472 O O . ALA A 1 334 ? 18.052 -7.059 -32.316 1.00 73.56 334 ALA A O 1
ATOM 2473 N N . ALA A 1 335 ? 17.642 -4.859 -32.565 1.00 81.62 335 ALA A N 1
ATOM 2474 C CA . ALA A 1 335 ? 18.213 -4.416 -31.295 1.00 81.62 335 ALA A CA 1
ATOM 2475 C C . ALA A 1 335 ? 17.361 -3.303 -30.660 1.00 81.62 335 ALA A C 1
ATOM 2477 O O . ALA A 1 335 ? 16.641 -2.576 -31.338 1.00 81.62 335 ALA A O 1
ATOM 2478 N N . GLY A 1 336 ? 17.419 -3.197 -29.342 1.00 88.19 336 GLY A N 1
ATOM 2479 C CA . GLY A 1 336 ? 16.647 -2.257 -28.541 1.00 88.19 336 GLY A CA 1
ATOM 2480 C C . GLY A 1 336 ? 17.150 -2.336 -27.112 1.00 88.19 336 GLY A C 1
ATOM 2481 O O . GLY A 1 336 ? 17.357 -3.434 -26.594 1.00 88.19 336 GLY A O 1
ATOM 2482 N N . CYS A 1 337 ? 17.418 -1.198 -26.492 1.00 91.12 337 CYS A N 1
ATOM 2483 C CA . CYS A 1 337 ? 17.971 -1.174 -25.150 1.00 91.12 337 CYS A CA 1
ATOM 2484 C C . CYS A 1 337 ? 17.748 0.169 -24.467 1.00 91.12 337 CYS A C 1
ATOM 2486 O O . CYS A 1 337 ? 17.338 1.138 -25.104 1.00 91.12 337 CYS A O 1
ATOM 2488 N N . VAL A 1 338 ? 18.048 0.192 -23.172 1.00 92.88 338 VAL A N 1
ATOM 2489 C CA . VAL A 1 338 ? 18.075 1.382 -22.319 1.00 92.88 338 VAL A CA 1
ATOM 2490 C C . VAL A 1 338 ? 19.465 1.496 -21.700 1.00 92.88 338 VAL A C 1
ATOM 2492 O O . VAL A 1 338 ? 19.973 0.506 -21.174 1.00 92.88 338 VAL A O 1
ATOM 2495 N N . GLU A 1 339 ? 20.076 2.679 -21.756 1.00 91.31 339 GLU A N 1
ATOM 2496 C CA . GLU A 1 339 ? 21.392 2.984 -21.173 1.00 91.31 339 GLU A CA 1
ATOM 2497 C C . GLU A 1 339 ? 21.227 3.902 -19.948 1.00 91.31 339 GLU A C 1
ATOM 2499 O O . GLU A 1 339 ? 20.961 5.093 -20.087 1.00 91.31 339 GLU A O 1
ATOM 2504 N N . TYR A 1 340 ? 21.375 3.349 -18.740 1.00 88.69 340 TYR A N 1
ATOM 2505 C CA . TYR A 1 340 ? 21.021 4.010 -17.470 1.00 88.69 340 TYR A CA 1
ATOM 2506 C C . TYR A 1 340 ? 22.101 4.931 -16.899 1.00 88.69 340 TYR A C 1
ATOM 2508 O O . TYR A 1 340 ? 21.803 5.808 -16.093 1.00 88.69 340 TYR A O 1
ATOM 2516 N N . ALA A 1 341 ? 23.358 4.721 -17.277 1.00 77.81 341 ALA A N 1
ATOM 2517 C CA . ALA A 1 341 ? 24.483 5.504 -16.792 1.00 77.81 341 ALA A CA 1
ATOM 2518 C C . ALA A 1 341 ? 25.500 5.705 -17.912 1.00 77.81 341 ALA A C 1
ATOM 2520 O O . ALA A 1 341 ? 25.729 4.801 -18.722 1.00 77.81 341 ALA A O 1
ATOM 2521 N N . ALA A 1 342 ? 26.120 6.886 -17.918 1.00 64.81 342 ALA A N 1
ATOM 2522 C CA . ALA A 1 342 ? 27.271 7.176 -18.761 1.00 64.81 342 ALA A CA 1
ATOM 2523 C C . ALA A 1 342 ? 28.497 6.352 -18.327 1.00 64.81 342 ALA A C 1
ATOM 2525 O O . ALA A 1 342 ? 28.488 5.711 -17.276 1.00 64.81 342 ALA A O 1
ATOM 2526 N N . ALA A 1 343 ? 29.550 6.414 -19.144 1.00 61.38 343 ALA A N 1
ATOM 2527 C CA . ALA A 1 343 ? 30.861 5.819 -18.913 1.00 61.38 343 ALA A CA 1
ATOM 2528 C C . ALA A 1 343 ? 31.292 5.843 -17.435 1.00 61.38 343 ALA A C 1
ATOM 2530 O O . ALA A 1 343 ? 31.584 6.898 -16.870 1.00 61.38 343 ALA A O 1
ATOM 2531 N N . VAL A 1 344 ? 31.364 4.679 -16.801 1.00 63.38 344 VAL A N 1
ATOM 2532 C CA . VAL A 1 344 ? 31.908 4.540 -15.446 1.00 63.38 344 VAL A CA 1
ATOM 2533 C C . VAL A 1 344 ? 33.392 4.206 -15.558 1.00 63.38 344 VAL A C 1
ATOM 2535 O O . VAL A 1 344 ? 33.766 3.409 -16.401 1.00 63.38 344 VAL A O 1
ATOM 2538 N N . ALA A 1 345 ? 34.263 4.755 -14.713 1.00 61.56 345 ALA A N 1
ATOM 2539 C CA . ALA A 1 345 ? 35.645 4.279 -14.627 1.00 61.56 345 ALA A CA 1
ATOM 2540 C C . ALA A 1 345 ? 35.726 2.823 -14.112 1.00 61.56 345 ALA A C 1
ATOM 2542 O O . ALA A 1 345 ? 34.982 2.435 -13.207 1.00 61.56 345 ALA A O 1
ATOM 2543 N N . SER A 1 346 ? 36.673 2.040 -14.642 1.00 63.25 346 SER A N 1
ATOM 2544 C CA . SER A 1 346 ? 36.946 0.671 -14.172 1.00 63.25 346 SER A CA 1
ATOM 2545 C C . SER A 1 346 ? 37.170 0.626 -12.655 1.00 63.25 346 SER A C 1
ATOM 2547 O O . SER A 1 346 ? 37.818 1.510 -12.095 1.00 63.25 346 SER A O 1
ATOM 2549 N N . GLY A 1 347 ? 36.656 -0.411 -11.989 1.00 63.12 347 GLY A N 1
ATOM 2550 C CA . GLY A 1 347 ? 36.884 -0.654 -10.559 1.00 63.12 347 GLY A CA 1
ATOM 2551 C C . GLY A 1 347 ? 36.037 0.182 -9.591 1.00 63.12 347 GLY A C 1
ATOM 2552 O O . GLY A 1 347 ? 36.214 0.052 -8.382 1.00 63.12 347 GLY A O 1
ATOM 2553 N N . LYS A 1 348 ? 35.105 1.014 -10.077 1.00 66.56 348 LYS A N 1
ATOM 2554 C CA . LYS A 1 348 ? 34.152 1.734 -9.218 1.00 66.56 348 LYS A CA 1
ATOM 2555 C C . LYS A 1 348 ? 32.836 0.974 -9.083 1.00 66.56 348 LYS A C 1
ATOM 2557 O O . LYS A 1 348 ? 32.259 0.538 -10.077 1.00 66.56 348 LYS A O 1
ATOM 2562 N N . LEU A 1 349 ? 32.341 0.866 -7.850 1.00 64.06 349 LEU A N 1
ATOM 2563 C CA . LEU A 1 349 ? 30.978 0.410 -7.595 1.00 64.06 349 LEU A CA 1
ATOM 2564 C C . LEU A 1 349 ? 30.004 1.483 -8.090 1.00 64.06 349 LEU A C 1
ATOM 2566 O O . LEU A 1 349 ? 30.135 2.652 -7.730 1.00 64.06 349 LEU A O 1
ATOM 2570 N N . VAL A 1 350 ? 29.035 1.083 -8.908 1.00 68.62 350 VAL A N 1
ATOM 2571 C CA . VAL A 1 350 ? 27.986 1.977 -9.404 1.00 68.62 350 VAL A CA 1
ATOM 2572 C C . VAL A 1 350 ? 26.670 1.463 -8.891 1.00 68.62 350 VAL A C 1
ATOM 2574 O O . VAL A 1 350 ? 26.281 0.330 -9.175 1.00 68.62 350 VAL A O 1
ATOM 2577 N N . HIS A 1 351 ? 25.988 2.314 -8.142 1.00 68.31 351 HIS A N 1
ATOM 2578 C CA . HIS A 1 351 ? 24.604 2.085 -7.801 1.00 68.31 351 HIS A CA 1
ATOM 2579 C C . HIS A 1 351 ? 23.743 2.706 -8.901 1.00 68.31 351 HIS A C 1
ATOM 2581 O O . HIS A 1 351 ? 23.819 3.912 -9.128 1.00 68.31 351 HIS A O 1
ATOM 2587 N N . ILE A 1 352 ? 22.972 1.884 -9.611 1.00 76.56 352 ILE A N 1
ATOM 2588 C CA . ILE A 1 352 ? 21.891 2.385 -10.458 1.00 76.56 352 ILE A CA 1
ATOM 2589 C C . ILE A 1 352 ? 20.597 2.108 -9.736 1.00 76.56 352 ILE A C 1
ATOM 2591 O O . ILE A 1 352 ? 20.268 0.956 -9.454 1.00 76.56 352 ILE A O 1
ATOM 2595 N N . GLU A 1 353 ? 19.843 3.175 -9.551 1.00 83.94 353 GLU A N 1
ATOM 2596 C CA . GLU A 1 353 ? 18.472 3.109 -9.102 1.00 83.94 353 GLU A CA 1
ATOM 2597 C C . GLU A 1 353 ? 17.611 3.865 -10.121 1.00 83.94 353 GLU A C 1
ATOM 2599 O O . GLU A 1 353 ? 17.566 5.096 -10.109 1.00 83.94 353 GLU A O 1
ATOM 2604 N N . PRO A 1 354 ? 16.994 3.165 -11.092 1.00 93.56 354 PRO A N 1
ATOM 2605 C CA . PRO A 1 354 ? 16.011 3.788 -11.968 1.00 93.56 354 PRO A CA 1
ATOM 2606 C C . PRO A 1 354 ? 14.887 4.389 -11.117 1.00 93.56 354 PRO A C 1
ATOM 2608 O O . PRO A 1 354 ? 14.448 3.750 -10.161 1.00 93.56 354 PRO A O 1
ATOM 2611 N N . LYS A 1 355 ? 14.364 5.567 -11.476 1.00 95.81 355 LYS A N 1
ATOM 2612 C CA . LYS A 1 355 ? 13.281 6.212 -10.710 1.00 95.81 355 LYS A CA 1
ATOM 2613 C C . LYS A 1 355 ? 12.065 5.306 -10.565 1.00 95.81 355 LYS A C 1
ATOM 2615 O O . LYS A 1 355 ? 11.469 5.233 -9.494 1.00 95.81 355 LYS A O 1
ATOM 2620 N N . TRP A 1 356 ? 11.726 4.561 -11.618 1.00 97.38 356 TRP A N 1
ATOM 2621 C CA . TRP A 1 356 ? 10.638 3.592 -11.533 1.00 97.38 356 TRP A CA 1
ATOM 2622 C C . TRP A 1 356 ? 10.900 2.492 -10.495 1.00 97.38 356 TRP A C 1
ATOM 2624 O O . TRP A 1 356 ? 9.956 2.006 -9.880 1.00 97.38 356 TRP A O 1
ATOM 2634 N N . ALA A 1 357 ? 12.158 2.099 -10.267 1.00 96.94 357 ALA A N 1
ATOM 2635 C CA . ALA A 1 357 ? 12.504 1.084 -9.276 1.00 96.94 357 ALA A CA 1
ATOM 2636 C C . ALA A 1 357 ? 12.332 1.636 -7.859 1.00 96.94 357 ALA A C 1
ATOM 2638 O O . ALA A 1 357 ? 11.742 0.954 -7.022 1.00 96.94 357 ALA A O 1
ATOM 2639 N N . THR A 1 358 ? 12.763 2.879 -7.618 1.00 96.56 358 THR A N 1
ATOM 2640 C CA . THR A 1 358 ? 12.546 3.588 -6.348 1.00 96.56 358 THR A CA 1
ATOM 2641 C C . THR A 1 358 ? 11.061 3.641 -5.994 1.00 96.56 358 THR A C 1
ATOM 2643 O O . THR A 1 358 ? 10.681 3.233 -4.898 1.00 96.56 358 THR A O 1
ATOM 2646 N N . HIS A 1 359 ? 10.207 4.038 -6.941 1.00 97.75 359 HIS A N 1
ATOM 2647 C CA . HIS A 1 359 ? 8.756 4.083 -6.741 1.00 97.75 359 HIS A CA 1
ATOM 2648 C C . HIS A 1 359 ? 8.146 2.693 -6.485 1.00 97.75 359 HIS A C 1
ATOM 2650 O O . HIS A 1 359 ? 7.365 2.513 -5.552 1.00 97.75 359 HIS A O 1
ATOM 2656 N N . MET A 1 360 ? 8.558 1.653 -7.223 1.00 97.38 360 MET A N 1
ATOM 2657 C CA . MET A 1 360 ? 8.103 0.281 -6.939 1.00 97.38 360 MET A CA 1
ATOM 2658 C C . MET A 1 360 ? 8.514 -0.184 -5.531 1.00 97.38 360 MET A C 1
ATOM 2660 O O . MET A 1 360 ? 7.729 -0.824 -4.832 1.00 97.38 360 MET A O 1
ATOM 2664 N N . LEU A 1 361 ? 9.727 0.139 -5.077 1.00 96.62 361 LEU A N 1
ATOM 2665 C CA . LEU A 1 361 ? 10.186 -0.211 -3.729 1.00 96.62 361 LEU A CA 1
ATOM 2666 C C . LEU A 1 361 ? 9.469 0.597 -2.637 1.00 96.62 361 LEU A C 1
ATOM 2668 O O . LEU A 1 361 ? 9.168 0.039 -1.581 1.00 96.62 361 LEU A O 1
ATOM 2672 N N . ALA A 1 362 ? 9.142 1.864 -2.894 1.00 95.00 362 ALA A N 1
ATOM 2673 C CA . ALA A 1 362 ? 8.307 2.674 -2.012 1.00 95.00 362 ALA A CA 1
ATOM 2674 C C . ALA A 1 362 ? 6.894 2.080 -1.877 1.00 95.00 362 ALA A C 1
ATOM 2676 O O . ALA A 1 362 ? 6.414 1.899 -0.756 1.00 95.00 362 ALA A O 1
ATOM 2677 N N . ALA A 1 363 ? 6.282 1.651 -2.988 1.00 94.56 363 ALA A N 1
ATOM 2678 C CA . ALA A 1 363 ? 5.007 0.933 -2.974 1.00 94.56 363 ALA A CA 1
ATOM 2679 C C . ALA A 1 363 ? 5.082 -0.364 -2.147 1.00 94.56 363 ALA A C 1
ATOM 2681 O O . ALA A 1 363 ? 4.181 -0.646 -1.358 1.00 94.56 363 ALA A O 1
ATOM 2682 N N . ALA A 1 364 ? 6.169 -1.135 -2.276 1.00 94.75 364 ALA A N 1
ATOM 2683 C CA . ALA A 1 364 ? 6.377 -2.348 -1.484 1.00 94.75 364 ALA A CA 1
ATOM 2684 C C . ALA A 1 364 ? 6.482 -2.054 0.023 1.00 94.75 364 ALA A C 1
ATOM 2686 O O . ALA A 1 364 ? 5.873 -2.764 0.819 1.00 94.75 364 ALA A O 1
ATOM 2687 N N . ASN A 1 365 ? 7.211 -1.003 0.415 1.00 92.88 365 ASN A N 1
ATOM 2688 C CA . ASN A 1 365 ? 7.328 -0.583 1.817 1.00 92.88 365 ASN A CA 1
ATOM 2689 C C . ASN A 1 365 ? 5.969 -0.149 2.393 1.00 92.88 365 ASN A C 1
ATOM 2691 O O . ASN A 1 365 ? 5.615 -0.537 3.506 1.00 92.88 365 ASN A O 1
ATOM 2695 N N . ALA A 1 366 ? 5.201 0.640 1.636 1.00 90.25 366 ALA A N 1
ATOM 2696 C CA . ALA A 1 366 ? 3.874 1.089 2.050 1.00 90.25 366 ALA A CA 1
ATOM 2697 C C . ALA A 1 366 ? 2.893 -0.088 2.189 1.00 90.25 366 ALA A C 1
ATOM 2699 O O . ALA A 1 366 ? 2.110 -0.138 3.137 1.00 90.25 366 ALA A O 1
ATOM 2700 N N . LEU A 1 367 ? 2.971 -1.069 1.285 1.00 90.00 367 LEU A N 1
ATOM 2701 C CA . LEU A 1 367 ? 2.150 -2.275 1.342 1.00 90.00 367 LEU A CA 1
ATOM 2702 C C . LEU A 1 367 ? 2.516 -3.179 2.532 1.00 90.00 367 LEU A C 1
ATOM 2704 O O . LEU A 1 367 ? 1.625 -3.712 3.183 1.00 90.00 367 LEU A O 1
ATOM 2708 N N . GLU A 1 368 ? 3.799 -3.309 2.865 1.00 90.12 368 GLU A N 1
ATOM 2709 C CA . GLU A 1 368 ? 4.266 -4.089 4.022 1.00 90.12 368 GLU A CA 1
ATOM 2710 C C . GLU A 1 368 ? 3.746 -3.509 5.344 1.00 90.12 368 GLU A C 1
ATOM 2712 O O . GLU A 1 368 ? 3.229 -4.224 6.202 1.00 90.12 368 GLU A O 1
ATOM 2717 N N . GLN A 1 369 ? 3.792 -2.186 5.475 1.00 86.25 369 GLN A N 1
ATOM 2718 C CA . GLN A 1 369 ? 3.208 -1.479 6.613 1.00 86.25 369 GLN A CA 1
ATOM 2719 C C . GLN A 1 369 ? 1.678 -1.637 6.675 1.00 86.25 369 GLN A C 1
ATOM 2721 O O . GLN A 1 369 ? 1.116 -1.764 7.764 1.00 86.25 369 GLN A O 1
ATOM 2726 N N . LEU A 1 370 ? 0.993 -1.675 5.524 1.00 84.31 370 LEU A N 1
ATOM 2727 C CA . LEU A 1 370 ? -0.447 -1.931 5.456 1.00 84.31 370 LEU A CA 1
ATOM 2728 C C . LEU A 1 370 ? -0.805 -3.350 5.928 1.00 84.31 370 LEU A C 1
ATOM 2730 O O . LEU A 1 370 ? -1.780 -3.529 6.662 1.00 84.31 370 LEU A O 1
ATOM 2734 N N . GLU A 1 371 ? -0.022 -4.351 5.522 1.00 85.44 371 GLU A N 1
ATOM 2735 C CA . GLU A 1 371 ? -0.196 -5.750 5.925 1.00 85.44 371 GLU A CA 1
ATOM 2736 C C . GLU A 1 371 ? 0.014 -5.941 7.435 1.00 85.44 371 GLU A C 1
ATOM 2738 O O . GLU A 1 371 ? -0.790 -6.620 8.085 1.00 85.44 371 GLU A O 1
ATOM 2743 N N . GLU A 1 372 ? 1.037 -5.306 8.013 1.00 84.56 372 GLU A N 1
ATOM 2744 C CA . GLU A 1 372 ? 1.305 -5.376 9.454 1.00 84.56 372 GLU A CA 1
ATOM 2745 C C . GLU A 1 372 ? 0.228 -4.651 10.276 1.00 84.56 372 GLU A C 1
ATOM 2747 O O . GLU A 1 372 ? -0.233 -5.165 11.302 1.00 84.56 372 GLU A O 1
ATOM 2752 N N . ALA A 1 373 ? -0.253 -3.499 9.794 1.00 80.88 373 ALA A N 1
ATOM 2753 C CA . ALA A 1 373 ? -1.375 -2.793 10.409 1.00 80.88 373 ALA A CA 1
ATOM 2754 C C . ALA A 1 373 ? -2.645 -3.656 10.414 1.00 80.88 373 ALA A C 1
ATOM 2756 O O . ALA A 1 373 ? -3.319 -3.763 11.441 1.00 80.88 373 ALA A O 1
ATOM 2757 N N . ARG A 1 374 ? -2.942 -4.342 9.301 1.00 82.06 374 ARG A N 1
ATOM 2758 C CA . ARG A 1 374 ? -4.075 -5.274 9.212 1.00 82.06 374 ARG A CA 1
ATOM 2759 C C . ARG A 1 374 ? -3.966 -6.389 10.244 1.00 82.06 374 ARG A C 1
ATOM 2761 O O . ARG A 1 374 ? -4.917 -6.644 10.979 1.00 82.06 374 ARG A O 1
ATOM 2768 N N . LYS A 1 375 ? -2.803 -7.034 10.323 1.00 84.06 375 LYS A N 1
ATOM 2769 C CA . LYS A 1 375 ? -2.551 -8.130 11.265 1.00 84.06 375 LYS A CA 1
ATOM 2770 C C . LYS A 1 375 ? -2.696 -7.668 12.716 1.00 84.06 375 LYS A C 1
ATOM 2772 O O . LYS A 1 375 ? -3.333 -8.347 13.522 1.00 84.06 375 LYS A O 1
ATOM 2777 N N . THR A 1 376 ? -2.166 -6.491 13.037 1.00 83.88 376 THR A N 1
ATOM 2778 C CA . THR A 1 376 ? -2.299 -5.878 14.365 1.00 83.88 376 THR A CA 1
ATOM 2779 C C . THR A 1 376 ? -3.761 -5.575 14.701 1.00 83.88 376 THR A C 1
ATOM 2781 O O . THR A 1 376 ? -4.214 -5.863 15.815 1.00 83.88 376 THR A O 1
ATOM 2784 N N . ALA A 1 377 ? -4.531 -5.052 13.743 1.00 83.19 377 ALA A N 1
ATOM 2785 C CA . ALA A 1 377 ? -5.954 -4.777 13.914 1.00 83.19 377 ALA A CA 1
ATOM 2786 C C . ALA A 1 377 ? -6.776 -6.063 14.095 1.00 83.19 377 ALA A C 1
ATOM 2788 O O . ALA A 1 377 ? -7.642 -6.125 14.966 1.00 83.19 377 ALA A O 1
ATOM 2789 N N . GLU A 1 378 ? -6.488 -7.117 13.326 1.00 85.50 378 GLU A N 1
ATOM 2790 C CA . GLU A 1 378 ? -7.123 -8.435 13.463 1.00 85.50 378 GLU A CA 1
ATOM 2791 C C . GLU A 1 378 ? -6.876 -9.047 14.846 1.00 85.50 378 GLU A C 1
ATOM 2793 O O . GLU A 1 378 ? -7.826 -9.445 15.521 1.00 85.50 378 GLU A O 1
ATOM 2798 N N . GLN A 1 379 ? -5.623 -9.054 15.309 1.00 87.50 379 GLN A N 1
ATOM 2799 C CA . GLN A 1 379 ? -5.268 -9.541 16.645 1.00 87.50 379 GLN A CA 1
ATOM 2800 C C . GLN A 1 379 ? -5.924 -8.715 17.754 1.00 87.50 379 GLN A C 1
ATOM 2802 O O . GLN A 1 379 ? -6.377 -9.259 18.761 1.00 87.50 379 GLN A O 1
ATOM 2807 N N . THR A 1 380 ? -5.983 -7.395 17.579 1.00 87.31 380 THR A N 1
ATOM 2808 C CA . THR A 1 380 ? -6.604 -6.500 18.559 1.00 87.31 380 THR A CA 1
ATOM 2809 C C . THR A 1 380 ? -8.109 -6.724 18.625 1.00 87.31 380 THR A C 1
ATOM 2811 O O . THR A 1 380 ? -8.634 -6.887 19.723 1.00 87.31 380 THR A O 1
ATOM 2814 N N . ARG A 1 381 ? -8.789 -6.848 17.481 1.00 87.25 381 ARG A N 1
ATOM 2815 C CA . ARG A 1 381 ? -10.218 -7.177 17.421 1.00 87.25 381 ARG A CA 1
ATOM 2816 C C . ARG A 1 381 ? -10.515 -8.522 18.082 1.00 87.25 381 ARG A C 1
ATOM 2818 O O . ARG A 1 381 ? -11.416 -8.596 18.907 1.00 87.25 381 ARG A O 1
ATOM 2825 N N . ALA A 1 382 ? -9.722 -9.554 17.791 1.00 90.00 382 ALA A N 1
ATOM 2826 C CA . ALA A 1 382 ? -9.876 -10.864 18.423 1.00 90.00 382 ALA A CA 1
ATOM 2827 C C . ALA A 1 382 ? -9.729 -10.794 19.954 1.00 90.00 382 ALA A C 1
ATOM 2829 O O . ALA A 1 382 ? -10.506 -11.409 20.680 1.00 90.00 382 ALA A O 1
ATOM 2830 N N . HIS A 1 383 ? -8.771 -10.008 20.456 1.00 91.69 383 HIS A N 1
ATOM 2831 C CA . HIS A 1 383 ? -8.597 -9.810 21.895 1.00 91.69 383 HIS A CA 1
ATOM 2832 C C . HIS A 1 383 ? -9.763 -9.021 22.514 1.00 91.69 383 HIS A C 1
ATOM 2834 O O . HIS A 1 383 ? -10.246 -9.385 23.583 1.00 91.69 383 HIS A O 1
ATOM 2840 N N . LEU A 1 384 ? -10.256 -7.968 21.855 1.00 92.62 384 LEU A N 1
ATOM 2841 C CA . LEU A 1 384 ? -11.419 -7.220 22.342 1.00 92.62 384 LEU A CA 1
ATOM 2842 C C . LEU A 1 384 ? -12.680 -8.094 22.406 1.00 92.62 384 LEU A C 1
ATOM 2844 O O . LEU A 1 384 ? -13.420 -8.001 23.383 1.00 92.62 384 LEU A O 1
ATOM 2848 N N . GLU A 1 385 ? -12.896 -8.973 21.425 1.00 93.31 385 GLU A N 1
ATOM 2849 C CA . GLU A 1 385 ? -14.011 -9.929 21.454 1.00 93.31 385 GLU A CA 1
ATOM 2850 C C . GLU A 1 385 ? -13.863 -10.959 22.588 1.00 93.31 385 GLU A C 1
ATOM 2852 O O . GLU A 1 385 ? -14.832 -11.220 23.296 1.00 93.31 385 GLU A O 1
ATOM 2857 N N . ASP A 1 386 ? -12.658 -11.478 22.859 1.00 95.25 386 ASP A N 1
ATOM 2858 C CA . ASP A 1 386 ? -12.419 -12.344 24.031 1.00 95.25 386 ASP A CA 1
ATOM 2859 C C . ASP A 1 386 ? -12.726 -11.618 25.355 1.00 95.25 386 ASP A C 1
ATOM 2861 O O . ASP A 1 386 ? -13.404 -12.161 26.231 1.00 95.25 386 ASP A O 1
ATOM 2865 N N . LEU A 1 387 ? -12.292 -10.360 25.500 1.00 96.00 387 LEU A N 1
ATOM 2866 C CA . LEU A 1 387 ? -12.615 -9.547 26.679 1.00 96.00 387 LEU A CA 1
ATOM 2867 C C . LEU A 1 387 ? -14.124 -9.319 26.816 1.00 96.00 387 LEU A C 1
ATOM 2869 O O . LEU A 1 387 ? -14.653 -9.375 27.930 1.00 96.00 387 LEU A O 1
ATOM 2873 N N . LYS A 1 388 ? -14.820 -9.093 25.700 1.00 94.94 388 LYS A N 1
ATOM 2874 C CA . LYS A 1 388 ? -16.272 -8.926 25.665 1.00 94.94 388 LYS A CA 1
ATOM 2875 C C . LYS A 1 388 ? -16.998 -10.199 26.074 1.00 94.94 388 LYS A C 1
ATOM 2877 O O . LYS A 1 388 ? -17.891 -10.122 26.913 1.00 94.94 388 LYS A O 1
ATOM 2882 N N . GLU A 1 389 ? -16.609 -11.359 25.562 1.00 95.94 389 GLU A N 1
ATOM 2883 C CA . GLU A 1 389 ? -17.231 -12.629 25.949 1.00 95.94 389 GLU A CA 1
ATOM 2884 C C . GLU A 1 389 ? -16.988 -12.955 27.431 1.00 95.94 389 GLU A C 1
ATOM 2886 O O . GLU A 1 389 ? -17.915 -13.349 28.141 1.00 95.94 389 GLU A O 1
ATOM 2891 N N . ARG A 1 390 ? -15.793 -12.665 27.965 1.00 96.56 390 ARG A N 1
ATOM 2892 C CA . ARG A 1 390 ? -15.532 -12.756 29.415 1.00 96.56 390 ARG A CA 1
ATOM 2893 C C . ARG A 1 390 ? -16.406 -11.799 30.222 1.00 96.56 390 ARG A C 1
ATOM 2895 O O . ARG A 1 390 ? -16.923 -12.182 31.271 1.00 96.56 390 ARG A O 1
ATOM 2902 N N . ALA A 1 391 ? -16.583 -10.565 29.748 1.00 96.38 391 ALA A N 1
ATOM 2903 C CA . ALA A 1 391 ? -17.438 -9.581 30.400 1.00 96.38 391 ALA A CA 1
ATOM 2904 C C . ALA A 1 391 ? -18.909 -10.023 30.389 1.00 96.38 391 ALA A C 1
ATOM 2906 O O . ALA A 1 391 ? -19.571 -9.957 31.422 1.00 96.38 391 ALA A O 1
ATOM 2907 N N . LYS A 1 392 ? -19.411 -10.546 29.266 1.00 95.06 392 LYS A N 1
ATOM 2908 C CA . LYS A 1 392 ? -20.767 -11.105 29.169 1.00 95.06 392 LYS A CA 1
ATOM 2909 C C . LYS A 1 392 ? -20.968 -12.295 30.096 1.00 95.06 392 LYS A C 1
ATOM 2911 O O . LYS A 1 392 ? -21.987 -12.352 30.778 1.00 95.06 392 LYS A O 1
ATOM 2916 N N . ALA A 1 393 ? -20.011 -13.220 30.156 1.00 94.69 393 ALA A N 1
ATOM 2917 C CA . ALA A 1 393 ? -20.089 -14.375 31.044 1.00 94.69 393 ALA A CA 1
ATOM 2918 C C . ALA A 1 393 ? -20.190 -13.939 32.514 1.00 94.69 393 ALA A C 1
ATOM 2920 O O . ALA A 1 393 ? -21.080 -14.388 33.231 1.00 94.69 393 ALA A O 1
ATOM 2921 N N . LEU A 1 394 ? -19.336 -13.001 32.939 1.00 95.06 394 LEU A N 1
ATOM 2922 C CA . LEU A 1 394 ? -19.389 -12.413 34.278 1.00 95.06 394 LEU A CA 1
ATOM 2923 C C . LEU A 1 394 ? -20.715 -11.703 34.547 1.00 95.06 394 LEU A C 1
ATOM 2925 O O . LEU A 1 394 ? -21.326 -11.919 35.589 1.00 95.06 394 LEU A O 1
ATOM 2929 N N . HIS A 1 395 ? -21.176 -10.882 33.607 1.00 95.06 395 HIS A N 1
ATOM 2930 C CA . HIS A 1 395 ? -22.440 -10.165 33.734 1.00 95.06 395 HIS A CA 1
ATOM 2931 C C . HIS A 1 395 ? -23.626 -11.132 33.862 1.00 95.06 395 HIS A C 1
ATOM 2933 O O . HIS A 1 395 ? -24.452 -10.975 34.755 1.00 95.06 395 HIS A O 1
ATOM 2939 N N . THR A 1 396 ? -23.632 -12.212 33.078 1.00 92.31 396 THR A N 1
ATOM 2940 C CA . THR A 1 396 ? -24.672 -13.251 33.114 1.00 92.31 396 THR A CA 1
ATOM 2941 C C . THR A 1 396 ? -24.770 -13.927 34.483 1.00 92.31 396 THR A C 1
ATOM 2943 O O . THR A 1 396 ? -25.870 -14.268 34.908 1.00 92.31 396 THR A O 1
ATOM 2946 N N . THR A 1 397 ? -23.667 -14.061 35.232 1.00 91.94 397 THR A N 1
ATOM 2947 C CA . THR A 1 397 ? -23.733 -14.606 36.605 1.00 91.94 397 THR A CA 1
ATOM 2948 C C . THR A 1 397 ? -24.575 -13.752 37.553 1.00 91.94 397 THR A C 1
ATOM 2950 O O . THR A 1 397 ? -25.112 -14.284 38.515 1.00 91.94 397 THR A O 1
ATOM 2953 N N . LEU A 1 398 ? -24.744 -12.455 37.270 1.00 90.69 398 LEU A N 1
ATOM 2954 C CA . LEU A 1 398 ? -25.609 -11.560 38.046 1.00 90.69 398 LEU A CA 1
ATOM 2955 C C . LEU A 1 398 ? -27.091 -11.685 37.672 1.00 90.69 398 LEU A C 1
ATOM 2957 O O . LEU A 1 398 ? -27.946 -11.197 38.408 1.00 90.69 398 LEU A O 1
ATOM 2961 N N . LEU A 1 399 ? -27.395 -12.296 36.524 1.00 87.25 399 LEU A N 1
ATOM 2962 C CA . LEU A 1 399 ? -28.764 -12.562 36.075 1.00 87.25 399 LEU A CA 1
ATOM 2963 C C . LEU A 1 399 ? -29.301 -13.886 36.628 1.00 87.25 399 LEU A C 1
ATOM 2965 O O . LEU A 1 399 ? -30.515 -14.083 36.674 1.00 87.25 399 LEU A O 1
ATOM 2969 N N . ILE A 1 400 ? -28.410 -14.786 37.047 1.00 80.44 400 ILE A N 1
ATOM 2970 C CA . ILE A 1 400 ? -28.786 -16.012 37.741 1.00 80.44 400 ILE A CA 1
ATOM 2971 C C . ILE A 1 400 ? -29.156 -15.597 39.162 1.00 80.44 400 ILE A C 1
ATOM 2973 O O . ILE A 1 400 ? -28.299 -15.285 39.983 1.00 80.44 400 ILE A O 1
ATOM 2977 N N . VAL A 1 401 ? -30.459 -15.521 39.418 1.00 58.19 401 VAL A N 1
ATOM 2978 C CA . VAL A 1 401 ? -30.996 -15.333 40.762 1.00 58.19 401 VAL A CA 1
ATOM 2979 C C . VAL A 1 401 ? -30.502 -16.516 41.588 1.00 58.19 401 VAL A C 1
ATOM 2981 O O . VAL A 1 401 ? -30.826 -17.654 41.254 1.00 58.19 401 VAL A O 1
ATOM 2984 N N . ASP A 1 402 ? -29.691 -16.259 42.618 1.00 50.59 402 ASP A N 1
ATOM 2985 C CA . ASP A 1 402 ? -29.451 -17.251 43.663 1.00 50.59 402 ASP A CA 1
ATOM 2986 C C . ASP A 1 402 ? -30.832 -17.740 44.113 1.00 50.59 402 ASP A C 1
ATOM 2988 O O . ASP A 1 402 ? -31.639 -16.941 44.607 1.00 50.59 402 ASP A O 1
ATOM 2992 N N . ASP A 1 403 ? -31.122 -19.031 43.911 1.00 35.78 403 ASP A N 1
ATOM 2993 C CA . ASP A 1 403 ? -32.209 -19.685 44.632 1.00 35.78 403 ASP A CA 1
ATOM 2994 C C . ASP A 1 403 ? -32.082 -19.246 46.093 1.00 35.78 403 ASP A C 1
ATOM 2996 O O . ASP A 1 403 ? -30.957 -19.216 46.618 1.00 35.78 403 ASP A O 1
ATOM 3000 N N . PRO A 1 404 ? -33.185 -18.837 46.751 1.00 36.47 404 PRO A N 1
ATOM 3001 C CA . PRO A 1 404 ? -33.110 -18.421 48.135 1.00 36.47 404 PRO A CA 1
ATOM 3002 C C . PRO A 1 404 ? -32.365 -19.519 48.876 1.00 36.47 404 PRO A C 1
ATOM 3004 O O . PRO A 1 404 ? -32.742 -20.687 48.784 1.00 36.47 404 PRO A O 1
ATOM 3007 N N . ILE A 1 405 ? -31.282 -19.139 49.558 1.00 37.31 405 ILE A N 1
ATOM 3008 C CA . ILE A 1 405 ? -30.625 -19.989 50.540 1.00 37.31 405 ILE A CA 1
ATOM 3009 C C . ILE A 1 405 ? -31.754 -20.446 51.454 1.00 37.31 405 ILE A C 1
ATOM 3011 O O . ILE A 1 405 ? -32.219 -19.688 52.305 1.00 37.31 405 ILE A O 1
ATOM 3015 N N . SER A 1 406 ? -32.264 -21.651 51.203 1.00 29.41 406 SER A N 1
ATOM 3016 C CA . SER A 1 406 ? -33.268 -22.253 52.049 1.00 29.41 406 SER A CA 1
ATOM 3017 C C . SER A 1 406 ? -32.595 -22.327 53.410 1.00 29.41 406 SER A C 1
ATOM 3019 O O . SER A 1 406 ? -31.503 -22.902 53.492 1.00 29.41 406 SER A O 1
ATOM 3021 N N . PRO A 1 407 ? -33.159 -21.727 54.471 1.00 33.81 407 PRO A N 1
ATOM 3022 C CA . PRO A 1 407 ? -32.663 -21.980 55.804 1.00 33.81 407 PRO A CA 1
ATOM 3023 C C . PRO A 1 407 ? -32.895 -23.466 56.043 1.00 33.81 407 PRO A C 1
ATOM 3025 O O . PRO A 1 407 ? -34.013 -23.915 56.291 1.00 33.81 407 PRO A O 1
ATOM 3028 N N . GLN A 1 408 ? -31.843 -24.251 55.842 1.00 31.98 408 GLN A N 1
ATOM 3029 C CA . GLN A 1 408 ? -31.847 -25.660 56.157 1.00 31.98 408 GLN A CA 1
ATOM 3030 C C . GLN A 1 408 ? -32.176 -25.740 57.653 1.00 31.98 408 GLN A C 1
ATOM 3032 O O . GLN A 1 408 ? -31.515 -25.057 58.445 1.00 31.98 408 GLN A O 1
ATOM 3037 N N . PRO A 1 409 ? -33.240 -26.459 58.047 1.00 32.91 409 PRO A N 1
ATOM 3038 C CA . PRO A 1 409 ? -33.685 -26.458 59.427 1.00 32.91 409 PRO A CA 1
ATOM 3039 C C . PRO A 1 409 ? -32.539 -26.910 60.328 1.00 32.91 409 PRO A C 1
ATOM 3041 O O . PRO A 1 409 ? -31.879 -27.917 60.064 1.00 32.91 409 PRO A O 1
ATOM 3044 N N . GLN A 1 410 ? -32.302 -26.133 61.386 1.00 34.69 410 GLN A N 1
ATOM 3045 C CA . GLN A 1 410 ? -31.445 -26.527 62.492 1.00 34.69 410 GLN A CA 1
ATOM 3046 C C . GLN A 1 410 ? -31.935 -27.877 63.024 1.00 34.69 410 GLN A C 1
ATOM 3048 O O . GLN A 1 410 ? -32.961 -27.952 63.693 1.00 34.69 410 GLN A O 1
ATOM 3053 N N . GLN A 1 411 ? -31.177 -28.935 62.760 1.00 30.61 411 GLN A N 1
ATOM 3054 C CA . GLN A 1 411 ? -31.143 -30.100 63.629 1.00 30.61 411 GLN A CA 1
ATOM 3055 C C . GLN A 1 411 ? -29.878 -29.994 64.473 1.00 30.61 411 GLN A C 1
ATOM 3057 O O . GLN A 1 411 ? -28.777 -30.345 64.052 1.00 30.61 411 GLN A O 1
ATOM 3062 N N . ALA A 1 412 ? -30.055 -29.443 65.670 1.00 31.97 412 ALA A N 1
ATOM 3063 C CA . ALA A 1 412 ? -29.139 -29.679 66.766 1.00 31.97 412 ALA A CA 1
ATOM 3064 C C . ALA A 1 412 ? -29.386 -31.102 67.282 1.00 31.97 412 ALA A C 1
ATOM 3066 O O . ALA A 1 412 ? -30.473 -31.396 67.761 1.00 31.97 412 ALA A O 1
ATOM 3067 N N . GLU A 1 413 ? -28.397 -31.972 67.086 1.00 31.03 413 GLU A N 1
ATOM 3068 C CA . GLU A 1 413 ? -27.764 -32.841 68.093 1.00 31.03 413 GLU A CA 1
ATOM 3069 C C . GLU A 1 413 ? -27.227 -34.108 67.421 1.00 31.03 413 GLU A C 1
ATOM 3071 O O . GLU A 1 413 ? -27.960 -35.031 67.085 1.00 31.03 413 GLU A O 1
ATOM 3076 N N . ASN A 1 414 ? -25.910 -34.154 67.224 1.00 30.81 414 ASN A N 1
ATOM 3077 C CA . ASN A 1 414 ? -25.065 -35.082 67.969 1.00 30.81 414 ASN A CA 1
ATOM 3078 C C . ASN A 1 414 ? -23.597 -34.665 67.827 1.00 30.81 414 ASN A C 1
ATOM 3080 O O . ASN A 1 414 ? -23.138 -34.208 66.781 1.00 30.81 414 ASN A O 1
ATOM 3084 N N . ALA A 1 415 ? -22.891 -34.747 68.946 1.00 31.55 415 ALA A N 1
ATOM 3085 C CA . ALA A 1 415 ? -21.552 -34.235 69.153 1.00 31.55 415 ALA A CA 1
ATOM 3086 C C . ALA A 1 415 ? -20.485 -34.921 68.269 1.00 31.55 415 ALA A C 1
ATOM 3088 O O . ALA A 1 415 ? -20.393 -36.141 68.236 1.00 31.55 415 ALA A O 1
ATOM 3089 N N . ASN A 1 416 ? -19.702 -34.081 67.577 1.00 34.16 416 ASN A N 1
ATOM 3090 C CA . ASN A 1 416 ? -18.245 -34.068 67.324 1.00 34.16 416 ASN A CA 1
ATOM 3091 C C . ASN A 1 416 ? -17.396 -35.367 67.480 1.00 34.16 416 ASN A C 1
ATOM 3093 O O . ASN A 1 416 ? -17.602 -36.127 68.421 1.00 34.16 416 ASN A O 1
ATOM 3097 N N . PRO A 1 417 ? -16.302 -35.537 66.689 1.00 38.53 417 PRO A N 1
ATOM 3098 C CA . PRO A 1 417 ? -15.199 -34.573 66.770 1.00 38.53 417 PRO A CA 1
ATOM 3099 C C . PRO A 1 417 ? -14.496 -34.182 65.458 1.00 38.53 417 PRO A C 1
ATOM 3101 O O . PRO A 1 417 ? -14.064 -35.002 64.654 1.00 38.53 417 PRO A O 1
ATOM 3104 N N . VAL A 1 418 ? -14.302 -32.868 65.329 1.00 36.44 418 VAL A N 1
ATOM 3105 C CA . VAL A 1 418 ? -13.053 -32.168 64.970 1.00 36.44 418 VAL A CA 1
ATOM 3106 C C . VAL A 1 418 ? -11.897 -33.073 64.506 1.00 36.44 418 VAL A C 1
ATOM 3108 O O . VAL A 1 418 ? -11.201 -33.692 65.312 1.00 36.44 418 VAL A O 1
ATOM 3111 N N . SER A 1 419 ? -11.606 -33.042 63.203 1.00 36.19 419 SER A N 1
ATOM 3112 C CA . SER A 1 419 ? -10.348 -33.552 62.651 1.00 36.19 419 SER A CA 1
ATOM 3113 C C . SER A 1 419 ? -9.184 -32.657 63.089 1.00 36.19 419 SER A C 1
ATOM 3115 O O . SER A 1 419 ? -9.027 -31.519 62.641 1.00 36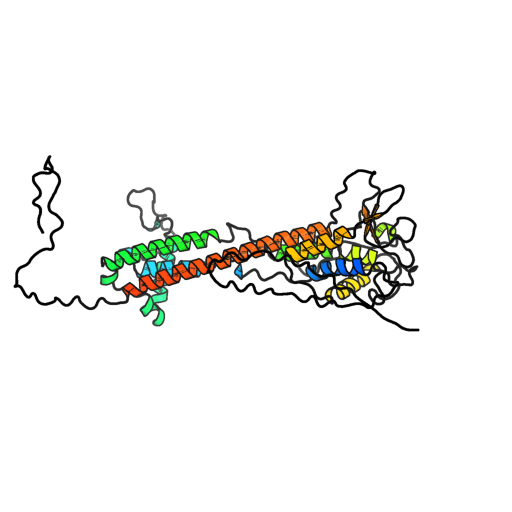.19 419 SER A O 1
ATOM 3117 N N . LYS A 1 420 ? -8.362 -33.206 63.980 1.00 42.50 420 LYS A N 1
ATOM 3118 C CA . LYS A 1 420 ? -7.136 -32.641 64.540 1.00 42.50 420 LYS A CA 1
ATOM 3119 C C . LYS A 1 420 ? -6.105 -32.318 63.450 1.00 42.50 420 LYS A C 1
ATOM 3121 O O . LYS A 1 420 ? -5.558 -33.225 62.831 1.00 42.50 420 LYS A O 1
ATOM 3126 N N . ARG A 1 421 ? -5.784 -31.031 63.269 1.00 39.88 421 ARG A N 1
ATOM 3127 C CA . ARG A 1 421 ? -4.445 -30.531 62.872 1.00 39.88 421 ARG A CA 1
ATOM 3128 C C . ARG A 1 421 ? -4.351 -29.009 63.042 1.00 39.88 421 ARG A C 1
ATOM 3130 O O . ARG A 1 421 ? -4.143 -28.261 62.099 1.00 39.88 421 ARG A O 1
ATOM 3137 N N . GLN A 1 422 ? -4.501 -28.559 64.285 1.00 50.97 422 GLN A N 1
ATOM 3138 C CA . GLN A 1 422 ? -3.980 -27.278 64.778 1.00 50.97 422 GLN A CA 1
ATOM 3139 C C . GLN A 1 422 ? -3.777 -27.389 66.297 1.00 50.97 422 GLN A C 1
ATOM 3141 O O . GLN A 1 422 ? -4.502 -26.799 67.087 1.00 50.97 422 GLN A O 1
ATOM 3146 N N . ILE A 1 423 ? -2.794 -28.182 66.726 1.00 49.00 423 ILE A N 1
ATOM 3147 C CA . ILE A 1 423 ? -2.300 -28.141 68.108 1.00 49.00 423 ILE A CA 1
ATOM 3148 C C . ILE A 1 423 ? -0.780 -28.169 68.036 1.00 49.00 423 ILE A C 1
ATOM 3150 O O . ILE A 1 423 ? -0.203 -29.238 68.029 1.00 49.00 423 ILE A O 1
ATOM 3154 N N . CYS A 1 424 ? -0.173 -27.004 67.829 1.00 45.12 424 CYS A N 1
ATOM 3155 C CA . CYS A 1 424 ? 0.982 -26.473 68.566 1.00 45.12 424 CYS A CA 1
ATOM 3156 C C . CYS A 1 424 ? 1.063 -24.993 68.062 1.00 45.12 424 CYS A C 1
ATOM 3158 O O . CYS A 1 424 ? 1.424 -24.745 66.911 1.00 45.12 424 CYS A O 1
ATOM 3160 N N . LYS A 1 425 ? 0.613 -23.999 68.851 1.00 47.88 425 LYS A N 1
ATOM 3161 C CA . LYS A 1 425 ? 0.808 -22.549 68.577 1.00 47.88 425 LYS A CA 1
ATOM 3162 C C . LYS A 1 425 ? 2.010 -22.033 69.401 1.00 47.88 425 LYS A C 1
ATOM 3164 O O . LYS A 1 425 ? 2.386 -22.682 70.374 1.00 47.88 425 LYS A O 1
ATOM 3169 N N . PRO A 1 426 ? 2.672 -20.936 68.987 1.00 49.00 426 PRO A N 1
ATOM 3170 C CA . PRO A 1 426 ? 4.106 -20.729 69.186 1.00 49.00 426 PRO A CA 1
ATOM 3171 C C . PRO A 1 426 ? 4.427 -20.189 70.583 1.00 49.00 426 PRO A C 1
ATOM 3173 O O . PRO A 1 426 ? 4.420 -18.979 70.776 1.00 49.00 426 PRO A O 1
ATOM 3176 N N . GLN A 1 427 ? 4.720 -21.061 71.554 1.00 49.12 427 GLN A N 1
ATOM 3177 C CA . GLN A 1 427 ? 5.354 -20.627 72.811 1.00 49.12 427 GLN A CA 1
ATOM 3178 C C . GLN A 1 427 ? 6.126 -21.694 73.614 1.00 49.12 427 GLN A C 1
ATOM 3180 O O . GLN A 1 427 ? 6.654 -21.358 74.670 1.00 49.12 427 GLN A O 1
ATOM 3185 N N . ASN A 1 428 ? 6.315 -22.923 73.114 1.00 46.53 428 ASN A N 1
ATOM 3186 C CA . ASN A 1 428 ? 7.032 -23.966 73.867 1.00 46.53 428 ASN A CA 1
ATOM 3187 C C . ASN A 1 428 ? 8.452 -24.178 73.312 1.00 46.53 428 ASN A C 1
ATOM 3189 O O . ASN A 1 428 ? 8.641 -24.406 72.119 1.00 46.53 428 ASN A O 1
ATOM 3193 N N . LYS A 1 429 ? 9.465 -24.059 74.181 1.00 49.72 429 LYS A N 1
ATOM 3194 C CA . LYS A 1 429 ? 10.903 -24.023 73.838 1.00 49.72 429 LYS A CA 1
ATOM 3195 C C . LYS A 1 429 ? 11.606 -25.393 73.793 1.00 49.72 429 LYS A C 1
ATOM 3197 O O . LYS A 1 429 ? 12.830 -25.424 73.705 1.00 49.72 429 LYS A O 1
ATOM 3202 N N . SER A 1 430 ? 10.897 -26.522 73.820 1.00 53.19 430 SER A N 1
ATOM 3203 C CA . SER A 1 430 ? 11.524 -27.825 73.545 1.00 53.19 430 SER A CA 1
ATOM 3204 C C . SER A 1 430 ? 10.536 -28.866 73.013 1.00 53.19 430 SER A C 1
ATOM 3206 O O . SER A 1 430 ? 9.332 -28.783 73.243 1.00 53.19 430 SER A O 1
ATOM 3208 N N . THR A 1 431 ? 11.070 -29.844 72.281 1.00 50.41 431 THR A N 1
ATOM 3209 C CA . THR A 1 431 ? 10.365 -30.883 71.510 1.00 50.41 431 THR A CA 1
ATOM 3210 C C . THR A 1 431 ? 9.685 -31.979 72.340 1.00 50.41 431 THR A C 1
ATOM 3212 O O . THR A 1 431 ? 9.135 -32.906 71.757 1.00 50.41 431 THR A O 1
ATOM 3215 N N . ALA A 1 432 ? 9.691 -31.899 73.673 1.00 54.78 432 ALA A N 1
ATOM 3216 C CA . ALA A 1 432 ? 9.175 -32.959 74.544 1.00 54.78 432 ALA A CA 1
ATOM 3217 C C . ALA A 1 432 ? 7.682 -32.825 74.932 1.00 54.78 432 ALA A C 1
ATOM 3219 O O . ALA A 1 432 ? 7.173 -33.688 75.638 1.00 54.78 432 ALA A O 1
ATOM 3220 N N . GLU A 1 433 ? 6.965 -31.782 74.485 1.00 51.56 433 GLU A N 1
ATOM 3221 C CA . GLU A 1 433 ? 5.610 -31.462 74.988 1.00 51.56 433 GLU A CA 1
ATOM 3222 C C . GLU A 1 433 ? 4.452 -31.530 73.964 1.00 51.56 433 GLU A C 1
ATOM 3224 O O . GLU A 1 433 ? 3.339 -31.132 74.301 1.00 51.56 433 GLU A O 1
ATOM 3229 N N . CYS A 1 434 ? 4.632 -32.047 72.740 1.00 51.56 434 CYS A N 1
ATOM 3230 C CA . CYS A 1 434 ? 3.481 -32.371 71.870 1.00 51.56 434 CYS A CA 1
ATOM 3231 C C . CYS A 1 434 ? 3.271 -33.917 71.867 1.00 51.56 434 CYS A C 1
ATOM 3233 O O . CYS A 1 434 ? 4.155 -34.636 71.397 1.00 51.56 434 CYS A O 1
ATOM 3235 N N . PRO A 1 435 ? 2.153 -34.452 72.421 1.00 52.69 435 PRO A N 1
ATOM 3236 C CA . PRO A 1 435 ? 1.923 -35.896 72.567 1.00 52.69 435 PRO A CA 1
ATOM 3237 C C . PRO A 1 435 ? 1.812 -36.633 71.226 1.00 52.69 435 PRO A C 1
ATOM 3239 O O . PRO A 1 435 ? 1.053 -36.232 70.342 1.00 52.69 435 PRO A O 1
ATOM 3242 N N . SER A 1 436 ? 2.542 -37.740 71.095 1.00 50.72 436 SER A N 1
ATOM 3243 C CA . SER A 1 436 ? 2.451 -38.677 69.978 1.00 50.72 436 SER A CA 1
ATOM 3244 C C . SER A 1 436 ? 1.320 -39.671 70.225 1.00 50.72 436 SER A C 1
ATOM 3246 O O . SER A 1 436 ? 1.529 -40.661 70.913 1.00 50.72 436 SER A O 1
ATOM 3248 N N . GLU A 1 437 ? 0.129 -39.376 69.716 1.00 41.44 437 GLU A N 1
ATOM 3249 C CA . GLU A 1 437 ? -0.727 -40.318 68.978 1.00 41.44 437 GLU A CA 1
ATOM 3250 C C . GLU A 1 437 ? -2.134 -39.731 68.782 1.00 41.44 437 GLU A C 1
ATOM 3252 O O . GLU A 1 437 ? -2.786 -39.243 69.705 1.00 41.44 437 GLU A O 1
ATOM 3257 N N . HIS A 1 438 ? -2.493 -39.736 67.497 1.00 40.84 438 HIS A N 1
ATOM 3258 C CA . HIS A 1 438 ? -3.722 -39.374 66.786 1.00 40.84 438 HIS A CA 1
ATOM 3259 C C . HIS A 1 438 ? -4.803 -38.580 67.508 1.00 40.84 438 HIS A C 1
ATOM 3261 O O . HIS A 1 438 ? -5.676 -39.120 68.221 1.00 40.84 438 HIS A O 1
#

Radius of gyration: 37.49 Å; chains: 1; bounding box: 74×68×116 Å